Protein 1AYE (pdb70)

CATH classification: 3.30.70.340 (+1 more: 3.40.630.10)

Secondary structure (P-SEA, 3-state):
ccccccbbbbbbbbccaaaaaaaaaaaaccccccccccccccccbbbbbbbcccaaaaaaaaaaaacbbbbbccccaaaaaaaaaaaaaaaaaccccccccccccccaaaaaaaaaaaaaaccccbbbbbcccccccccbbbbbbbccccccbbbbbccccccaaaaaaaaaaaaaaaaaaccccaaaaaaaacbbbbbbccccaaaaaaaacccccccccccccccccccccccccccccccccccccccccccccccccccccaaaaaaaaaaaaaccccbbbbbbcccbbbbcccccccccccaaaaaaaaaaaaaaaaacccbbbbbbcccccccccccccaaaaaaaacccccccccccccccccccccccaaaaaaaaaaaaaaaaaaaaaaccc

Radius of gyration: 20.46 Å; Cα contacts (8 Å, |Δi|>4): 854; chains: 1; bounding box: 46×42×58 Å

Foldseek 3Di:
DDAQFQKFKKKWAAAADVVLVVQVVVQVPLVQVKAWLAHRAHHGDITIITGRRVCPVVVVVVCVVVPIDMDTLGRTLRVLVVVLVVVQVVVVVVVVPDPDDLLHFDAPVVLVVLLVVLCVVCVQFWDWDFLFAFQVGHTQIKIKGANDDLAFEAEEEEALFQLLRLGLSLLSVVSVVLVVCAVPDPLSVLLRPHYMYIYGSHLANQQNNCCVPPNNSGTFHADDDDPDPAGGERLFQQAPFLHPDPAADCDSSRSRHRDPHRPPTVSNVSVVVVCVVSVRHQAHEYEAADAQEKAADDQQDPDADPCNVVQQVLQVQLQVQLCVQPNAHYHYYHNCVVRRHHHRGDRSNCVVVPRVHYMYGHWDDRRSQTSSDDSNCSVSRSVSNVRSVSSSSSVSSVDDD

B-factor: mean 23.65, std 9.74, range [8.82, 75.76]

Sequence (401 aa):
LETFVGDQVLEIVPSNEEQIKNLLQLEAQEHLQLDFWKSPTTPGETAHVRVPFVNVQAVKVFLESQGIAYSIMIEDVQVLLDKENEEMLFNRRRERSGNFNFGAYHTLEEISQEMDNLVAEHPGLVSKVNIGSSFENRPMNVLKFSTGGDKPAIWLDAGIHAREWVTQATALWTANKIVSDYGKDPSITSILDALDIFLLPVTNPDGYVFSQTKNRMWRKTRSKVSGSLCVGVDPNRNWDAGFGGPGASSNPCSDSYHGPSANSEVEVKSIVDFIKSHGKVKAFIILHSYSQLLMFPYGYKCTKLDDFDELSEVAQKAAQSLRSLHGTKYKVGPICSVIYQASGGSIDWSYDYGIKYSFAFELRDTGRYGFLLPARQILPTAEETWLGLKAIMEHVRDHPY

GO terms:
  GO:0004181 metallocarboxypeptidase activity (F, TAS)
  GO:0007039 protein catabolic process in the vacuole (P, TAS)
  GO:0005576 extracellular region (C, IDA)
  GO:0008270 zinc ion binding (F, IDA)
  GO:0004180 carboxypeptidase activity (F, IDA)
  GO:0004181 metallocarboxypeptidase activity (F, IDA)

Solvent-accessible surface area: 16431 Å² total; per-residue (Å²): 156,80,83,10,96,17,9,30,0,0,50,1,56,0,81,59,111,86,11,7,117,25,0,80,97,12,63,75,94,65,156,55,119,30,13,24,18,69,47,8,22,51,62,48,77,35,0,1,2,25,0,20,126,117,32,16,141,68,9,42,86,70,0,105,77,71,56,5,62,57,59,72,45,9,115,39,0,24,86,32,10,76,132,16,63,121,54,17,106,123,4,80,144,113,34,197,112,43,137,43,42,36,15,5,10,9,36,32,110,32,5,48,94,23,9,64,67,8,36,68,120,62,106,74,23,2,48,93,42,92,27,22,49,6,96,83,124,62,79,1,28,0,0,60,0,15,57,35,70,132,38,36,0,0,0,5,0,0,0,2,10,0,4,7,8,4,0,1,11,0,0,4,32,1,0,45,50,1,16,58,24,68,62,163,30,109,20,0,32,43,0,0,76,41,7,4,0,6,0,1,1,12,1,0,3,1,0,3,38,42,4,47,86,97,32,9,8,37,32,5,0,44,13,145,24,117,90,22,171,25,41,0,0,0,0,38,47,0,0,85,3,37,57,38,24,94,26,31,28,86,48,34,37,24,56,28,14,24,0,96,56,31,31,38,7,63,2,1,93,12,0,2,59,30,2,113,99,53,55,72,13,43,0,0,1,2,1,5,5,11,24,20,12,0,7,1,1,18,0,47,80,76,92,157,7,142,40,47,121,46,0,35,109,1,0,82,94,0,5,88,34,0,95,91,80,83,38,16,150,23,117,39,6,19,22,11,88,22,70,105,56,28,2,0,8,2,3,1,17,0,23,74,97,49,4,44,1,0,0,7,0,26,0,29,15,85,1,172,42,1,9,6,2,30,21,188,37,0,69,35,0,0,69,0,0,11,54,0,1,42,6,0,4,39,20,7,59,83,83,119,102

InterPro domains:
  IPR000834 Peptidase M14, carboxypeptidase A [PF00246] (129-405)
  IPR000834 Peptidase M14, carboxypeptidase A [PR00765] (149-161)
  IPR000834 Peptidase M14, carboxypeptidase A [PR00765] (170-184)
  IPR000834 Peptidase M14, carboxypeptidase A [PR00765] (250-258)
  IPR000834 Peptidase M14, carboxypeptidase A [PR00765] (303-316)
  IPR000834 Peptidase M14, carboxypeptidase A [PS52035] (122-414)
  IPR000834 Peptidase M14, carboxypeptidase A [SM00631] (123-402)
  IPR003146 Carboxypeptidase, activation peptide [PF02244] (29-102)
  IPR034248 Carboxypeptidase A, carboxypeptidase domain [cd03870] (118-417)
  IPR036990 Metallocarboxypeptidase-like, propeptide [G3DSA:3.30.70.340] (19-115)
  IPR057246 Zinc carboxypeptidases, zinc-binding region 1 [PS00132] (170-192)
  IPR057247 Zinc carboxypeptidases, zinc-binding region 2 [PS00133] (306-316)

Nearest PDB structures (foldseek):
  1aye-assembly1_A  TM=1.003E+00  e=1.191E-90  Homo sapiens
  1pca-assembly1_A  TM=9.816E-01  e=1.699E-67  Sus scrofa
  5om9-assembly1_A  TM=9.746E-01  e=1.699E-67  Homo sapiens
  5om9-assembly1_B  TM=9.742E-01  e=5.730E-67  Homo sapiens
  3fvl-assembly2_A  TM=9.986E-01  e=9.743E-53  Bos taurus

Organism: Homo sapiens (NCBI:txid9606)

Structure (mmCIF, N/CA/C/O backbone):
data_1AYE
#
_entry.id   1AYE
#
_cell.length_a   42.200
_cell.length_b   87.070
_cell.length_c   59.020
_cell.angle_alpha   90.00
_cell.angle_beta   99.35
_cell.angle_gamma   90.00
#
_symmetry.space_group_name_H-M   'P 1 21 1'
#
loop_
_entity.id
_entity.type
_entity.pdbx_description
1 polymer 'PROCARBOXYPEPTIDASE A2'
2 non-polymer 'ZINC ION'
3 water water
#
loop_
_atom_site.group_PDB
_atom_site.id
_atom_site.type_symbol
_atom_site.label_atom_id
_atom_site.label_alt_id
_atom_site.label_comp_id
_atom_site.label_asym_id
_atom_site.label_entity_id
_atom_site.label_seq_id
_atom_site.pdbx_PDB_ins_code
_atom_site.Cartn_x
_atom_site.Cartn_y
_atom_site.Cartn_z
_atom_site.occupancy
_atom_site.B_iso_or_equiv
_atom_site.auth_seq_id
_atom_site.auth_comp_id
_atom_site.auth_asym_id
_atom_site.auth_atom_id
_atom_site.pdbx_PDB_model_num
ATOM 1 N N . LEU A 1 1 A -2.534 -10.360 5.221 0.00 49.06 4 LEU A N 1
ATOM 2 C CA . LEU A 1 1 A -1.370 -11.036 5.848 1.00 49.61 4 LEU A CA 1
ATOM 3 C C . LEU A 1 1 A -0.176 -11.031 4.892 1.00 49.60 4 LEU A C 1
ATOM 4 O O . LEU A 1 1 A -0.298 -11.433 3.732 1.00 51.88 4 LEU A O 1
ATOM 9 N N . GLU A 1 2 A 0.947 -10.502 5.371 1.00 48.06 5 GLU A N 1
ATOM 10 C CA . GLU A 1 2 A 2.190 -10.422 4.606 1.00 44.18 5 GLU A CA 1
ATOM 11 C C . GLU A 1 2 A 2.990 -11.655 5.016 1.00 41.73 5 GLU A C 1
ATOM 12 O O . GLU A 1 2 A 3.061 -11.978 6.206 1.00 41.48 5 GLU A O 1
ATOM 18 N N . THR A 1 3 A 3.524 -12.386 4.044 1.00 38.04 6 THR A N 1
ATOM 19 C CA . THR A 1 3 A 4.311 -13.570 4.359 1.00 33.38 6 THR A CA 1
ATOM 20 C C . THR A 1 3 A 5.770 -13.215 4.113 1.00 30.45 6 THR A C 1
ATOM 21 O O . THR A 1 3 A 6.074 -12.253 3.398 1.00 30.00 6 THR A O 1
ATOM 25 N N . PHE A 1 4 A 6.667 -13.980 4.714 1.00 26.83 7 PHE A N 1
ATOM 26 C CA . PHE A 1 4 A 8.088 -13.746 4.579 1.00 23.91 7 PHE A CA 1
ATOM 27 C C . PHE A 1 4 A 8.779 -15.046 4.261 1.00 22.97 7 PHE A C 1
ATOM 28 O O . PHE A 1 4 A 9.910 -15.292 4.667 1.00 23.53 7 PHE A O 1
ATOM 36 N N . VAL A 1 5 A 8.078 -15.885 3.513 1.00 24.61 8 VAL A N 1
ATOM 37 C CA . VAL A 1 5 A 8.589 -17.190 3.109 1.00 25.95 8 VAL A CA 1
ATOM 38 C C . VAL A 1 5 A 9.891 -17.057 2.343 1.00 24.09 8 VAL A C 1
ATOM 39 O O . VAL A 1 5 A 9.923 -16.473 1.265 1.00 24.83 8 VAL A O 1
ATOM 43 N N . GLY A 1 6 A 10.952 -17.611 2.902 1.00 22.15 9 GLY A N 1
ATOM 44 C CA . GLY A 1 6 A 12.247 -17.544 2.257 1.00 23.68 9 GLY A CA 1
ATOM 45 C C . GLY A 1 6 A 13.116 -16.334 2.584 1.00 23.45 9 GLY A C 1
ATOM 46 O O . GLY A 1 6 A 14.302 -16.341 2.244 1.00 24.10 9 GLY A O 1
ATOM 47 N N . ASP A 1 7 A 12.548 -15.304 3.221 1.00 22.24 10 ASP A N 1
ATOM 48 C CA . ASP A 1 7 A 13.304 -14.095 3.578 1.00 21.55 10 ASP A CA 1
ATOM 49 C C . ASP A 1 7 A 14.451 -14.452 4.511 1.00 21.09 10 ASP A C 1
ATOM 50 O O . ASP A 1 7 A 14.290 -15.250 5.446 1.00 20.31 10 ASP A O 1
ATOM 55 N N . GLN A 1 8 A 15.605 -13.849 4.261 1.00 21.28 11 GLN A N 1
ATOM 56 C CA . GLN A 1 8 A 16.778 -14.110 5.082 1.00 23.22 11 GLN A CA 1
ATOM 57 C C . GLN A 1 8 A 17.286 -12.869 5.764 1.00 22.06 11 GLN A C 1
ATOM 58 O O . GLN A 1 8 A 17.207 -11.778 5.208 1.00 22.60 11 GLN A O 1
ATOM 64 N N . VAL A 1 9 A 17.794 -13.032 6.980 1.00 21.22 12 VAL A N 1
ATOM 65 C CA . VAL A 1 9 A 18.331 -11.901 7.715 1.00 19.63 12 VAL A CA 1
ATOM 66 C C . VAL A 1 9 A 19.841 -12.139 7.683 1.00 20.07 12 VAL A C 1
ATOM 67 O O . VAL A 1 9 A 20.331 -13.188 8.125 1.00 19.67 12 VAL A O 1
ATOM 71 N N . LEU A 1 10 A 20.562 -11.190 7.090 1.00 21.11 13 LEU A N 1
ATOM 72 C CA . LEU A 1 10 A 22.013 -11.275 6.971 1.00 22.07 13 LEU A CA 1
ATOM 73 C C . LEU A 1 10 A 22.732 -10.345 7.921 1.00 21.89 13 LEU A C 1
ATOM 74 O O . LEU A 1 10 A 22.249 -9.256 8.226 1.00 21.32 13 LEU A O 1
ATOM 79 N N . GLU A 1 11 A 23.862 -10.804 8.433 1.00 22.24 14 GLU A N 1
ATOM 80 C CA . GLU A 1 11 A 24.652 -9.993 9.336 1.00 24.27 14 GLU A CA 1
ATOM 81 C C . GLU A 1 11 A 25.805 -9.563 8.447 1.00 24.34 14 GLU A C 1
ATOM 82 O O . GLU A 1 11 A 26.504 -10.397 7.864 1.00 25.51 14 GLU A O 1
ATOM 88 N N . ILE A 1 12 A 25.984 -8.262 8.331 1.00 22.86 15 ILE A N 1
ATOM 89 C CA . ILE A 1 12 A 27.032 -7.710 7.507 1.00 23.98 15 ILE A CA 1
ATOM 90 C C . ILE A 1 12 A 28.010 -6.961 8.387 1.00 25.18 15 ILE A C 1
ATOM 91 O O . ILE A 1 12 A 27.615 -6.359 9.380 1.00 27.13 15 ILE A O 1
ATOM 96 N N . VAL A 1 13 A 29.290 -7.015 8.036 1.00 25.71 16 VAL A N 1
ATOM 97 C CA . VAL A 1 13 A 30.317 -6.332 8.807 1.00 27.46 16 VAL A CA 1
ATOM 98 C C . VAL A 1 13 A 31.213 -5.481 7.909 1.00 27.67 16 VAL A C 1
ATOM 99 O O . VAL A 1 13 A 32.223 -5.968 7.402 1.00 29.83 16 VAL A O 1
ATOM 103 N N . PRO A 1 14 A 30.822 -4.221 7.650 1.00 28.15 17 PRO A N 1
ATOM 104 C CA . PRO A 1 14 A 31.645 -3.348 6.806 1.00 29.91 17 PRO A CA 1
ATOM 105 C C . PRO A 1 14 A 32.973 -3.103 7.545 1.00 33.13 17 PRO A C 1
ATOM 106 O O . PRO A 1 14 A 32.998 -2.993 8.782 1.00 33.97 17 PRO A O 1
ATOM 110 N N . SER A 1 15 A 34.078 -3.059 6.809 1.00 33.50 18 SER A N 1
ATOM 111 C CA . SER A 1 15 A 35.380 -2.841 7.431 1.00 32.06 18 SER A CA 1
ATOM 112 C C . SER A 1 15 A 35.996 -1.468 7.194 1.00 31.32 18 SER A C 1
ATOM 113 O O . SER A 1 15 A 37.013 -1.121 7.796 1.00 33.24 18 SER A O 1
ATOM 116 N N . ASN A 1 16 A 35.373 -0.674 6.337 1.00 28.82 19 ASN A N 1
ATOM 117 C CA . ASN A 1 16 A 35.882 0.654 6.051 1.00 28.42 19 ASN A CA 1
ATOM 118 C C . ASN A 1 16 A 34.763 1.632 5.702 1.00 28.72 19 ASN A C 1
ATOM 119 O O . ASN A 1 16 A 33.600 1.250 5.545 1.00 26.89 19 ASN A O 1
ATOM 124 N N . GLU A 1 17 A 35.141 2.887 5.514 1.00 29.14 20 GLU A N 1
ATOM 125 C CA . GLU A 1 17 A 34.198 3.938 5.189 1.00 31.02 20 GLU A CA 1
ATOM 126 C C . GLU A 1 17 A 33.384 3.731 3.915 1.00 31.10 20 GLU A C 1
ATOM 127 O O . GLU A 1 17 A 32.183 4.015 3.898 1.00 30.29 20 GLU A O 1
ATOM 133 N N . GLU A 1 18 A 34.024 3.235 2.857 1.00 30.11 21 GLU A N 1
ATOM 134 C CA . GLU A 1 18 A 33.330 3.014 1.591 1.00 29.14 21 GLU A CA 1
ATOM 135 C C . GLU A 1 18 A 32.258 1.939 1.650 1.00 28.23 21 GLU A C 1
ATOM 136 O O . GLU A 1 18 A 31.179 2.103 1.081 1.00 27.86 21 GLU A O 1
ATOM 142 N N . GLN A 1 19 A 32.533 0.848 2.352 1.00 26.23 22 GLN A N 1
ATOM 143 C CA . GLN A 1 19 A 31.553 -0.214 2.456 1.00 28.15 22 GLN A CA 1
ATOM 144 C C . GLN A 1 19 A 30.327 0.338 3.197 1.00 30.14 22 GLN A C 1
ATOM 145 O O . GLN A 1 19 A 29.189 0.030 2.846 1.00 29.67 22 GLN A O 1
ATOM 151 N N . ILE A 1 20 A 30.560 1.211 4.175 1.00 30.64 23 ILE A N 1
ATOM 152 C CA . ILE A 1 20 A 29.463 1.803 4.934 1.00 31.31 23 ILE A CA 1
ATOM 153 C C . ILE A 1 20 A 28.625 2.690 4.021 1.00 31.79 23 ILE A C 1
ATOM 154 O O . ILE A 1 20 A 27.393 2.647 4.052 1.00 31.28 23 ILE A O 1
ATOM 159 N N . LYS A 1 21 A 29.300 3.507 3.219 1.00 30.82 24 LYS A N 1
ATOM 160 C CA . LYS A 1 21 A 28.613 4.399 2.302 1.00 30.77 24 LYS A CA 1
ATOM 161 C C . LYS A 1 21 A 27.731 3.560 1.369 1.00 29.98 24 LYS A C 1
ATOM 162 O O . LYS A 1 21 A 26.602 3.955 1.046 1.00 26.77 24 LYS A O 1
ATOM 168 N N . ASN A 1 22 A 28.240 2.390 0.975 1.00 28.18 25 ASN A N 1
ATOM 169 C CA . ASN A 1 22 A 27.517 1.480 0.091 1.00 28.07 25 ASN A CA 1
ATOM 170 C C . ASN A 1 22 A 26.279 0.912 0.777 1.00 27.82 25 ASN A C 1
ATOM 171 O O . ASN A 1 22 A 25.233 0.751 0.154 1.00 28.35 25 ASN A O 1
ATOM 176 N N . LEU A 1 23 A 26.398 0.584 2.057 1.00 26.10 26 LEU A N 1
ATOM 177 C CA . LEU A 1 23 A 25.265 0.036 2.789 1.00 25.11 26 LEU A CA 1
ATOM 178 C C . LEU A 1 23 A 24.201 1.092 3.059 1.00 23.01 26 LEU A C 1
ATOM 179 O O . LEU A 1 23 A 23.011 0.796 3.029 1.00 22.69 26 LEU A O 1
ATOM 184 N N . LEU A 1 24 A 24.628 2.326 3.303 1.00 21.59 27 LEU A N 1
ATOM 185 C CA . LEU A 1 24 A 23.697 3.412 3.567 1.00 23.07 27 LEU A CA 1
ATOM 186 C C . LEU A 1 24 A 22.850 3.700 2.320 1.00 26.23 27 LEU A C 1
ATOM 187 O O . LEU A 1 24 A 21.669 4.060 2.418 1.00 23.50 27 LEU A O 1
ATOM 192 N N . GLN A 1 25 A 23.463 3.531 1.147 1.00 28.10 28 GLN A N 1
ATOM 193 C CA . GLN A 1 25 A 22.782 3.755 -0.124 1.00 29.07 28 GLN A CA 1
ATOM 194 C C . GLN A 1 25 A 21.703 2.696 -0.256 1.00 24.65 28 GLN A C 1
ATOM 195 O O . GLN A 1 25 A 20.563 3.015 -0.557 1.00 24.70 28 GLN A O 1
ATOM 201 N N . LEU A 1 26 A 22.071 1.436 -0.036 1.00 22.04 29 LEU A N 1
ATOM 202 C CA . LEU A 1 26 A 21.119 0.333 -0.126 1.00 22.42 29 LEU A CA 1
ATOM 203 C C . LEU A 1 26 A 19.922 0.620 0.781 1.00 24.31 29 LEU A C 1
ATOM 204 O O . LEU A 1 26 A 18.771 0.497 0.367 1.00 24.50 29 LEU A O 1
ATOM 209 N N . GLU A 1 27 A 20.210 1.000 2.023 1.00 24.17 30 GLU A N 1
ATOM 210 C CA . GLU A 1 27 A 19.175 1.309 2.998 1.00 23.71 30 GLU A CA 1
ATOM 211 C C . GLU A 1 27 A 18.305 2.446 2.504 1.00 23.46 30 GLU A C 1
ATOM 212 O O . GLU A 1 27 A 17.087 2.432 2.702 1.00 24.16 30 GLU A O 1
ATOM 218 N N . ALA A 1 28 A 18.928 3.438 1.873 1.00 21.95 31 ALA A N 1
ATOM 219 C CA . ALA A 1 28 A 18.187 4.581 1.356 1.00 21.57 31 ALA A CA 1
ATOM 220 C C . ALA A 1 28 A 17.347 4.234 0.123 1.00 22.56 31 ALA A C 1
ATOM 221 O O . ALA A 1 28 A 16.374 4.922 -0.156 1.00 24.29 31 ALA A O 1
ATOM 223 N N . GLN A 1 29 A 17.707 3.170 -0.602 1.00 24.64 32 GLN A N 1
ATOM 224 C CA . GLN A 1 29 A 16.970 2.745 -1.802 1.00 25.15 32 GLN A CA 1
ATOM 225 C C . GLN A 1 29 A 15.675 2.035 -1.453 1.00 22.21 32 GLN A C 1
ATOM 226 O O . GLN A 1 29 A 15.576 0.808 -1.471 1.00 22.05 32 GLN A O 1
ATOM 232 N N . GLU A 1 30 A 14.674 2.844 -1.169 1.00 22.97 33 GLU A N 1
ATOM 233 C CA . GLU A 1 30 A 13.347 2.393 -0.808 1.00 26.50 33 GLU A CA 1
ATOM 234 C C . GLU A 1 30 A 12.743 1.308 -1.709 1.00 25.02 33 GLU A C 1
ATOM 235 O O . GLU A 1 30 A 12.108 0.369 -1.224 1.00 21.80 33 GLU A O 1
ATOM 241 N N . HIS A 1 31 A 13.010 1.383 -3.009 1.00 24.19 34 HIS A N 1
ATOM 242 C CA . HIS A 1 31 A 12.467 0.400 -3.941 1.00 22.68 34 HIS A CA 1
ATOM 243 C C . HIS A 1 31 A 13.031 -1.010 -3.893 1.00 22.45 34 HIS A C 1
ATOM 244 O O . HIS A 1 31 A 12.450 -1.928 -4.470 1.00 23.48 34 HIS A O 1
ATOM 251 N N . LEU A 1 32 B 14.154 -1.186 -3.203 1.00 20.46 34 LEU A N 1
ATOM 252 C CA . LEU A 1 32 B 14.767 -2.502 -3.083 1.00 20.88 34 LEU A CA 1
ATOM 253 C C . LEU A 1 32 B 14.031 -3.298 -1.995 1.00 20.17 34 LEU A C 1
ATOM 254 O O . LEU A 1 32 B 14.189 -4.510 -1.876 1.00 20.49 34 LEU A O 1
ATOM 259 N N . GLN A 1 33 C 13.223 -2.600 -1.205 1.00 21.65 34 GLN A N 1
ATOM 260 C CA . GLN A 1 33 C 12.449 -3.223 -0.128 1.00 24.62 34 GLN A CA 1
ATOM 261 C C . GLN A 1 33 C 13.246 -3.994 0.935 1.00 22.54 34 GLN A C 1
ATOM 262 O O . GLN A 1 33 C 12.778 -5.021 1.451 1.00 22.33 34 GLN A O 1
ATOM 268 N N . LEU A 1 34 A 14.455 -3.531 1.236 1.00 19.92 35 LEU A N 1
ATOM 269 C CA . LEU A 1 34 A 15.275 -4.192 2.245 1.00 18.16 35 LEU A CA 1
ATOM 270 C C . LEU A 1 34 A 14.734 -3.664 3.584 1.00 18.15 35 LEU A C 1
ATOM 271 O O . LEU A 1 34 A 14.174 -2.550 3.646 1.00 17.98 35 LEU A O 1
ATOM 276 N N . ASP A 1 35 A 14.900 -4.454 4.641 1.00 15.92 36 ASP A N 1
ATOM 277 C CA . ASP A 1 35 A 14.427 -4.083 5.971 1.00 12.30 36 ASP A CA 1
ATOM 278 C C . ASP A 1 35 A 15.614 -4.181 6.928 1.00 11.90 36 ASP A C 1
ATOM 279 O O . ASP A 1 35 A 16.009 -5.267 7.338 1.00 13.24 36 ASP A O 1
ATOM 284 N N . PHE A 1 36 A 16.230 -3.047 7.231 1.00 13.31 37 PHE A N 1
ATOM 285 C CA . PHE A 1 36 A 17.376 -3.043 8.128 1.00 16.49 37 PHE A CA 1
ATOM 286 C C . PHE A 1 36 A 16.947 -3.140 9.577 1.00 16.38 37 PHE A C 1
ATOM 287 O O . PHE A 1 36 A 16.316 -2.233 10.108 1.00 20.67 37 PHE A O 1
ATOM 295 N N . TRP A 1 37 A 17.235 -4.280 10.183 1.00 16.82 38 TRP A N 1
ATOM 296 C CA . TRP A 1 37 A 16.894 -4.520 11.574 1.00 15.64 38 TRP A CA 1
ATOM 297 C C . TRP A 1 37 A 17.869 -3.739 12.450 1.00 18.33 38 TRP A C 1
ATOM 298 O O . TRP A 1 37 A 17.507 -3.240 13.519 1.00 19.11 38 TRP A O 1
ATOM 309 N N . LYS A 1 38 A 19.091 -3.581 11.955 1.00 16.65 39 LYS A N 1
ATOM 310 C CA . LYS A 1 38 A 20.145 -2.854 12.656 1.00 17.24 39 LYS A CA 1
ATOM 311 C C . LYS A 1 38 A 20.937 -2.167 11.534 1.00 17.22 39 LYS A C 1
ATOM 312 O O . LYS A 1 38 A 21.612 -2.812 10.728 1.00 16.85 39 LYS A O 1
ATOM 318 N N . SER A 1 39 A 20.771 -0.858 11.447 1.00 17.43 40 SER A N 1
ATOM 319 C CA . SER A 1 39 A 21.431 -0.058 10.437 1.00 20.19 40 SER A CA 1
ATOM 320 C C . SER A 1 39 A 22.949 -0.024 10.543 1.00 22.27 40 SER A C 1
ATOM 321 O O . SER A 1 39 A 23.514 -0.328 11.594 1.00 21.90 40 SER A O 1
ATOM 324 N N . PRO A 1 40 A 23.632 0.277 9.421 1.00 23.35 41 PRO A N 1
ATOM 325 C CA . PRO A 1 40 A 25.098 0.349 9.438 1.00 23.04 41 PRO A CA 1
ATOM 326 C C . PRO A 1 40 A 25.475 1.604 10.210 1.00 21.92 41 PRO A C 1
ATOM 327 O O . PRO A 1 40 A 24.784 2.620 10.124 1.00 21.75 41 PRO A O 1
ATOM 331 N N . THR A 1 41 A 26.553 1.536 10.974 1.00 21.77 42 THR A N 1
ATOM 332 C CA . THR A 1 41 A 26.978 2.686 11.748 1.00 24.22 42 THR A CA 1
ATOM 333 C C . THR A 1 41 A 28.421 3.103 11.482 1.00 25.35 42 THR A C 1
ATOM 334 O O . THR A 1 41 A 28.671 4.092 10.785 1.00 26.96 42 THR A O 1
ATOM 338 N N . THR A 1 42 A 29.364 2.340 12.028 1.00 25.37 47 THR A N 1
ATOM 339 C CA . THR A 1 42 A 30.788 2.629 11.863 1.00 27.21 47 THR A CA 1
ATOM 340 C C . THR A 1 42 A 31.522 1.386 11.396 1.00 25.59 47 THR A C 1
ATOM 341 O O . THR A 1 42 A 31.022 0.260 11.544 1.00 24.20 47 THR A O 1
ATOM 345 N N . PRO A 1 43 A 32.712 1.573 10.796 1.00 24.95 48 PRO A N 1
ATOM 346 C CA . PRO A 1 43 A 33.478 0.415 10.327 1.00 23.43 48 PRO A CA 1
ATOM 347 C C . PRO A 1 43 A 33.722 -0.540 11.492 1.00 23.62 48 PRO A C 1
ATOM 348 O O . PRO A 1 43 A 33.877 -0.104 12.632 1.00 25.85 48 PRO A O 1
ATOM 352 N N . GLY A 1 44 A 33.652 -1.836 11.227 1.00 23.24 49 GLY A N 1
ATOM 353 C CA . GLY A 1 44 A 33.875 -2.805 12.277 1.00 24.73 49 GLY A CA 1
ATOM 354 C C . GLY A 1 44 A 32.624 -3.235 13.010 1.00 28.02 49 GLY A C 1
ATOM 355 O O . GLY A 1 44 A 32.650 -4.259 13.700 1.00 29.01 49 GLY A O 1
ATOM 356 N N . GLU A 1 45 A 31.531 -2.479 12.867 1.00 28.60 50 GLU A N 1
ATOM 357 C CA . GLU A 1 45 A 30.263 -2.808 13.535 1.00 29.08 50 GLU A CA 1
ATOM 358 C C . GLU A 1 45 A 29.292 -3.536 12.609 1.00 27.13 50 GLU A C 1
ATOM 359 O O . GLU A 1 45 A 29.153 -3.175 11.443 1.00 25.08 50 GLU A O 1
ATOM 365 N N . THR A 1 46 A 28.619 -4.551 13.143 1.00 25.86 51 THR A N 1
ATOM 366 C CA . THR A 1 46 A 27.662 -5.329 12.366 1.00 27.30 51 THR A CA 1
ATOM 367 C C . THR A 1 46 A 26.360 -4.587 12.048 1.00 26.46 51 THR A C 1
ATOM 368 O O . THR A 1 46 A 25.974 -3.645 12.751 1.00 26.80 51 THR A O 1
ATOM 372 N N . ALA A 1 47 A 25.718 -4.998 10.958 1.00 22.25 52 ALA A N 1
ATOM 373 C CA . ALA A 1 47 A 24.463 -4.422 10.503 1.00 17.30 52 ALA A CA 1
ATOM 374 C C . ALA A 1 47 A 23.629 -5.655 10.225 1.00 16.45 52 ALA A C 1
ATOM 375 O O . ALA A 1 47 A 24.172 -6.707 9.904 1.00 17.79 52 ALA A O 1
ATOM 377 N N . HIS A 1 48 A 22.323 -5.572 10.436 1.00 17.72 53 HIS A N 1
ATOM 378 C CA . HIS A 1 48 A 21.458 -6.721 10.194 1.00 16.95 53 HIS A CA 1
ATOM 379 C C . HIS A 1 48 A 20.408 -6.257 9.218 1.00 16.32 53 HIS A C 1
ATOM 380 O O . HIS A 1 48 A 19.820 -5.190 9.421 1.00 15.76 53 HIS A O 1
ATOM 387 N N . VAL A 1 49 A 20.143 -7.059 8.189 1.00 16.47 54 VAL A N 1
ATOM 388 C CA . VAL A 1 49 A 19.133 -6.692 7.192 1.00 16.95 54 VAL A CA 1
ATOM 389 C C . VAL A 1 49 A 18.286 -7.852 6.663 1.00 14.75 54 VAL A C 1
ATOM 390 O O . VAL A 1 49 A 18.808 -8.931 6.362 1.00 16.72 54 VAL A O 1
ATOM 394 N N . ARG A 1 50 A 16.970 -7.672 6.681 1.00 14.77 55 ARG A N 1
ATOM 395 C CA . ARG A 1 50 A 16.063 -8.693 6.180 1.00 15.81 55 ARG A CA 1
ATOM 396 C C . ARG A 1 50 A 15.940 -8.404 4.674 1.00 15.46 55 ARG A C 1
ATOM 397 O O . ARG A 1 50 A 15.591 -7.293 4.266 1.00 15.81 55 ARG A O 1
ATOM 405 N N . VAL A 1 51 A 16.249 -9.404 3.860 1.00 18.59 56 VAL A N 1
ATOM 406 C CA . VAL A 1 51 A 16.181 -9.284 2.403 1.00 20.52 56 VAL A CA 1
ATOM 407 C C . VAL A 1 51 A 15.045 -10.159 1.885 1.00 21.01 56 VAL A C 1
ATOM 408 O O . VAL A 1 51 A 15.035 -11.376 2.115 1.00 21.81 56 VAL A O 1
ATOM 412 N N . PRO A 1 52 A 14.072 -9.559 1.180 1.00 21.01 57 PRO A N 1
ATOM 413 C CA . PRO A 1 52 A 12.949 -10.344 0.650 1.00 22.55 57 PRO A CA 1
ATOM 414 C C . PRO A 1 52 A 13.474 -11.491 -0.209 1.00 23.61 57 PRO A C 1
ATOM 415 O O . PRO A 1 52 A 14.459 -11.325 -0.931 1.00 24.38 57 PRO A O 1
ATOM 419 N N . PHE A 1 53 A 12.804 -12.639 -0.141 1.00 24.91 58 PHE A N 1
ATOM 420 C CA . PHE A 1 53 A 13.188 -13.824 -0.900 1.00 26.73 58 PHE A CA 1
ATOM 421 C C . PHE A 1 53 A 13.625 -13.556 -2.341 1.00 26.74 58 PHE A C 1
ATOM 422 O O . PHE A 1 53 A 14.685 -13.992 -2.778 1.00 24.93 58 PHE A O 1
ATOM 430 N N . VAL A 1 54 A 12.772 -12.872 -3.082 1.00 27.76 59 VAL A N 1
ATOM 431 C CA . VAL A 1 54 A 13.054 -12.546 -4.467 1.00 30.42 59 VAL A CA 1
ATOM 432 C C . VAL A 1 54 A 14.384 -11.815 -4.713 1.00 31.10 59 VAL A C 1
ATOM 433 O O . VAL A 1 54 A 15.036 -12.058 -5.731 1.00 32.27 59 VAL A O 1
ATOM 437 N N . ASN A 1 55 A 14.815 -10.982 -3.763 1.00 28.24 60 ASN A N 1
ATOM 438 C CA . ASN A 1 55 A 16.069 -10.228 -3.901 1.00 26.21 60 ASN A CA 1
ATOM 439 C C . ASN A 1 55 A 17.268 -10.821 -3.197 1.00 25.48 60 ASN A C 1
ATOM 440 O O . ASN A 1 55 A 18.338 -10.212 -3.218 1.00 25.66 60 ASN A O 1
ATOM 445 N N . VAL A 1 56 A 17.126 -11.985 -2.575 1.00 25.59 61 VAL A N 1
ATOM 446 C CA . VAL A 1 56 A 18.262 -12.571 -1.870 1.00 29.45 61 VAL A CA 1
ATOM 447 C C . VAL A 1 56 A 19.549 -12.728 -2.682 1.00 31.46 61 VAL A C 1
ATOM 448 O O . VAL A 1 56 A 20.614 -12.254 -2.264 1.00 29.64 61 VAL A O 1
ATOM 452 N N . GLN A 1 57 A 19.437 -13.345 -3.860 1.00 33.99 62 GLN A N 1
ATOM 453 C CA . GLN A 1 57 A 20.594 -13.565 -4.735 1.00 33.85 62 GLN A CA 1
ATOM 454 C C . GLN A 1 57 A 21.226 -12.262 -5.223 1.00 32.27 62 GLN A C 1
ATOM 455 O O . GLN A 1 57 A 22.440 -12.067 -5.093 1.00 30.38 62 GLN A O 1
ATOM 461 N N . ALA A 1 58 A 20.402 -11.370 -5.768 1.00 30.79 63 ALA A N 1
ATOM 462 C CA . ALA A 1 58 A 20.893 -10.094 -6.266 1.00 30.74 63 ALA A CA 1
ATOM 463 C C . ALA A 1 58 A 21.648 -9.323 -5.181 1.00 32.06 63 ALA A C 1
ATOM 464 O O . ALA A 1 58 A 22.726 -8.779 -5.440 1.00 33.63 63 ALA A O 1
ATOM 466 N N . VAL A 1 59 A 21.115 -9.296 -3.961 1.00 30.18 64 VAL A N 1
ATOM 467 C CA . VAL A 1 59 A 21.782 -8.584 -2.877 1.00 28.48 64 VAL A CA 1
ATOM 468 C C . VAL A 1 59 A 23.091 -9.266 -2.488 1.00 27.58 64 VAL A C 1
ATOM 469 O O . VAL A 1 59 A 24.088 -8.593 -2.251 1.00 27.76 64 VAL A 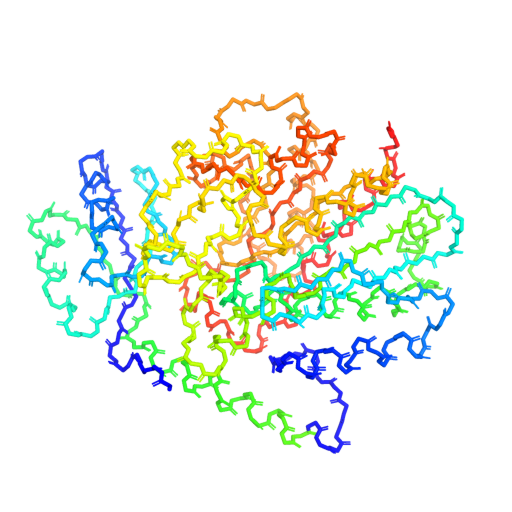O 1
ATOM 473 N N . LYS A 1 60 A 23.105 -10.592 -2.452 1.00 27.98 65 LYS A N 1
ATOM 474 C CA . LYS A 1 60 A 24.320 -11.300 -2.096 1.00 29.10 65 LYS A CA 1
ATOM 475 C C . LYS A 1 60 A 25.410 -11.043 -3.134 1.00 31.14 65 LYS A C 1
ATOM 476 O O . LYS A 1 60 A 26.559 -10.781 -2.775 1.00 30.70 65 LYS A O 1
ATOM 482 N N . VAL A 1 61 A 25.038 -11.070 -4.414 1.00 32.60 66 VAL A N 1
ATOM 483 C CA . VAL A 1 61 A 25.991 -10.833 -5.502 1.00 35.30 66 VAL A CA 1
ATOM 484 C C . VAL A 1 61 A 26.614 -9.439 -5.375 1.00 35.79 66 VAL A C 1
ATOM 485 O O . VAL A 1 61 A 27.831 -9.266 -5.534 1.00 34.40 66 VAL A O 1
ATOM 489 N N . PHE A 1 62 A 25.769 -8.451 -5.089 1.00 36.16 67 PHE A N 1
ATOM 490 C CA . PHE A 1 62 A 26.216 -7.077 -4.935 1.00 36.95 67 PHE A CA 1
ATOM 491 C C . PHE A 1 62 A 27.186 -6.983 -3.760 1.00 37.84 67 PHE A C 1
ATOM 492 O O . PHE A 1 62 A 28.213 -6.302 -3.842 1.00 38.78 67 PHE A O 1
ATOM 500 N N . LEU A 1 63 A 26.852 -7.654 -2.665 1.00 37.41 68 LEU A N 1
ATOM 501 C CA . LEU A 1 63 A 27.698 -7.642 -1.481 1.00 38.68 68 LEU A CA 1
ATOM 502 C C . LEU A 1 63 A 29.087 -8.163 -1.821 1.00 38.65 68 LEU A C 1
ATOM 503 O O . LEU A 1 63 A 30.090 -7.487 -1.588 1.00 37.75 68 LEU A O 1
ATOM 508 N N . GLU A 1 64 A 29.133 -9.359 -2.400 1.00 38.90 69 GLU A N 1
ATOM 509 C CA . GLU A 1 64 A 30.393 -9.984 -2.783 1.00 41.29 69 GLU A CA 1
ATOM 510 C C . GLU A 1 64 A 31.152 -9.139 -3.801 1.00 41.08 69 GLU A C 1
ATOM 511 O O . GLU A 1 64 A 32.365 -8.974 -3.686 1.00 40.64 69 GLU A O 1
ATOM 517 N N . SER A 1 65 A 30.432 -8.562 -4.762 1.00 41.52 70 SER A N 1
ATOM 518 C CA . SER A 1 65 A 31.063 -7.732 -5.782 1.00 41.83 70 SER A CA 1
ATOM 519 C C . SER A 1 65 A 31.773 -6.526 -5.161 1.00 42.34 70 SER A C 1
ATOM 520 O O . SER A 1 65 A 32.662 -5.943 -5.781 1.00 43.83 70 SER A O 1
ATOM 523 N N . GLN A 1 66 A 31.343 -6.118 -3.968 1.00 41.40 71 GLN A N 1
ATOM 524 C CA . GLN A 1 66 A 31.959 -4.978 -3.287 1.00 41.14 71 GLN A CA 1
ATOM 525 C C . GLN A 1 66 A 32.936 -5.508 -2.233 1.00 39.88 71 GLN A C 1
ATOM 526 O O . GLN A 1 66 A 33.579 -4.737 -1.509 1.00 39.98 71 GLN A O 1
ATOM 532 N N . GLY A 1 67 A 33.033 -6.831 -2.150 1.00 39.18 72 GLY A N 1
ATOM 533 C CA . GLY A 1 67 A 33.918 -7.463 -1.190 1.00 39.67 72 GLY A CA 1
ATOM 534 C C . GLY A 1 67 A 33.420 -7.265 0.232 1.00 40.73 72 GLY A C 1
ATOM 535 O O . GLY A 1 67 A 34.210 -7.261 1.180 1.00 41.90 72 GLY A O 1
ATOM 536 N N . ILE A 1 68 A 32.111 -7.077 0.387 1.00 39.14 73 ILE A N 1
ATOM 537 C CA . ILE A 1 68 A 31.538 -6.877 1.705 1.00 36.16 73 ILE A CA 1
ATOM 538 C C . ILE A 1 68 A 31.237 -8.230 2.302 1.00 35.53 73 ILE A C 1
ATOM 539 O O . ILE A 1 68 A 30.619 -9.082 1.661 1.00 34.90 73 ILE A O 1
ATOM 544 N N . ALA A 1 69 A 31.766 -8.438 3.504 1.00 36.04 74 ALA A N 1
ATOM 545 C CA . ALA A 1 69 A 31.593 -9.682 4.241 1.00 37.72 74 ALA A CA 1
ATOM 546 C C . ALA A 1 69 A 30.208 -9.764 4.882 1.00 37.99 74 ALA A C 1
ATOM 547 O O . ALA A 1 69 A 29.697 -8.763 5.395 1.00 38.03 74 ALA A O 1
ATOM 549 N N . TYR A 1 70 A 29.608 -10.950 4.847 1.00 37.58 75 TYR A N 1
ATOM 550 C CA . TYR A 1 70 A 28.281 -11.156 5.423 1.00 37.62 75 TYR A CA 1
ATOM 551 C C . TYR A 1 70 A 28.078 -12.628 5.755 1.00 37.28 75 TYR A C 1
ATOM 552 O O . TYR A 1 70 A 28.870 -13.482 5.353 1.00 38.62 75 TYR A O 1
ATOM 561 N N . SER A 1 71 A 27.010 -12.908 6.490 1.00 35.94 76 SER A N 1
ATOM 562 C CA . SER A 1 71 A 26.657 -14.264 6.876 1.00 34.06 76 SER A CA 1
ATOM 563 C C . SER A 1 71 A 25.144 -14.312 7.083 1.00 32.61 76 SER A C 1
ATOM 564 O O . SER A 1 71 A 24.502 -13.270 7.253 1.00 32.46 76 SER A O 1
ATOM 567 N N . ILE A 1 72 A 24.568 -15.502 6.968 1.00 30.94 77 ILE A N 1
ATOM 568 C CA . ILE A 1 72 A 23.133 -15.676 7.139 1.00 32.67 77 ILE A CA 1
ATOM 569 C C . ILE A 1 72 A 22.850 -15.875 8.619 1.00 32.82 77 ILE A C 1
ATOM 570 O O . ILE A 1 72 A 23.307 -16.850 9.221 1.00 33.89 77 ILE A O 1
ATOM 575 N N . MET A 1 73 A 22.158 -14.909 9.207 1.00 31.36 78 MET A N 1
ATOM 576 C CA . MET A 1 73 A 21.819 -14.977 10.616 1.00 29.43 78 MET A CA 1
ATOM 577 C C . MET A 1 73 A 20.524 -15.780 10.770 1.00 28.28 78 MET A C 1
ATOM 578 O O . MET A 1 73 A 20.451 -16.700 11.586 1.00 28.59 78 MET A O 1
ATOM 583 N N . ILE A 1 74 A 19.508 -15.443 9.976 1.00 25.90 79 ILE A N 1
ATOM 584 C CA . ILE A 1 74 A 18.226 -16.143 10.024 1.00 23.49 79 ILE A CA 1
ATOM 585 C C . ILE A 1 74 A 17.973 -16.655 8.606 1.00 23.84 79 ILE A C 1
ATOM 586 O O . ILE A 1 74 A 17.898 -15.867 7.661 1.00 22.97 79 ILE A O 1
ATOM 591 N N . GLU A 1 75 A 17.876 -17.975 8.474 1.00 23.87 80 GLU A N 1
ATOM 592 C CA . GLU A 1 75 A 17.643 -18.661 7.194 1.00 26.78 80 GLU A CA 1
ATOM 593 C C . GLU A 1 75 A 16.306 -18.385 6.520 1.00 26.71 80 GLU A C 1
ATOM 594 O O . GLU A 1 75 A 16.242 -18.199 5.304 1.00 26.51 80 GLU A O 1
ATOM 600 N N . ASP A 1 76 A 15.238 -18.438 7.308 1.00 26.26 81 ASP A N 1
ATOM 601 C CA . ASP A 1 76 A 13.899 -18.211 6.806 1.00 27.31 81 ASP A CA 1
ATOM 602 C C . ASP A 1 76 A 13.075 -17.559 7.908 1.00 27.84 81 ASP A C 1
ATOM 603 O O . ASP A 1 76 A 12.766 -18.175 8.934 1.00 28.77 81 ASP A O 1
ATOM 608 N N . VAL A 1 77 A 12.713 -16.306 7.674 1.00 27.39 82 VAL A N 1
ATOM 609 C CA . VAL A 1 77 A 11.920 -15.526 8.618 1.00 25.93 82 VAL A CA 1
ATOM 610 C C . VAL A 1 77 A 10.536 -16.136 8.885 1.00 27.42 82 VAL A C 1
ATOM 611 O O . VAL A 1 77 A 10.047 -16.107 10.021 1.00 26.40 82 VAL A O 1
ATOM 615 N N . GLN A 1 78 A 9.930 -16.736 7.860 1.00 26.30 83 GLN A N 1
ATOM 616 C CA . GLN A 1 78 A 8.610 -17.340 8.000 1.00 25.63 83 GLN A CA 1
ATOM 617 C C . GLN A 1 78 A 8.584 -18.460 9.028 1.00 25.57 83 GLN A C 1
ATOM 618 O O . GLN A 1 78 A 7.578 -18.667 9.703 1.00 26.68 83 GLN A O 1
ATOM 624 N N . VAL A 1 79 A 9.697 -19.166 9.154 1.00 25.75 84 VAL A N 1
ATOM 625 C CA . VAL A 1 79 A 9.809 -20.264 10.100 1.00 29.45 84 VAL A CA 1
ATOM 626 C C . VAL A 1 79 A 9.568 -19.761 11.524 1.00 29.72 84 VAL A C 1
ATOM 627 O O . VAL A 1 79 A 8.848 -20.389 12.302 1.00 30.44 84 VAL A O 1
ATOM 631 N N . LEU A 1 80 A 10.160 -18.613 11.843 1.00 28.72 85 LEU A N 1
ATOM 632 C CA . LEU A 1 80 A 10.024 -18.008 13.163 1.00 26.80 85 LEU A CA 1
ATOM 633 C C . LEU A 1 80 A 8.637 -17.431 13.397 1.00 27.26 85 LEU A C 1
ATOM 634 O O . LEU A 1 80 A 8.082 -17.532 14.492 1.00 27.76 85 LEU A O 1
ATOM 639 N N . LEU A 1 81 A 8.090 -16.795 12.370 1.00 25.03 86 LEU A N 1
ATOM 640 C CA . LEU A 1 81 A 6.775 -16.193 12.461 1.00 25.97 86 LEU A CA 1
ATOM 641 C C . LEU A 1 81 A 5.699 -17.257 12.671 1.00 25.49 86 LEU A C 1
ATOM 642 O O . LEU A 1 81 A 4.750 -17.057 13.431 1.00 23.77 86 LEU A O 1
ATOM 647 N N . ASP A 1 82 A 5.862 -18.405 12.028 1.00 26.13 87 ASP A N 1
ATOM 648 C CA . ASP A 1 82 A 4.882 -19.475 12.176 1.00 27.56 87 ASP A CA 1
ATOM 649 C C . ASP A 1 82 A 4.856 -20.018 13.607 1.00 25.69 87 ASP A C 1
ATOM 650 O O . ASP A 1 82 A 3.790 -20.267 14.173 1.00 24.29 87 ASP A O 1
ATOM 655 N N . LYS A 1 83 A 6.032 -20.163 14.201 1.00 25.96 88 LYS A N 1
ATOM 656 C CA . LYS A 1 83 A 6.126 -20.664 15.565 1.00 26.48 88 LYS A CA 1
ATOM 657 C C . LYS A 1 83 A 5.504 -19.632 16.505 1.00 25.34 88 LYS A C 1
ATOM 658 O O . LYS A 1 83 A 4.746 -19.977 17.409 1.00 25.37 88 LYS A O 1
ATOM 664 N N . GLU A 1 84 A 5.782 -18.359 16.253 1.00 22.23 89 GLU A N 1
ATOM 665 C CA . GLU A 1 84 A 5.246 -17.289 17.074 1.00 23.04 89 GLU A CA 1
ATOM 666 C C . GLU A 1 84 A 3.716 -17.330 17.048 1.00 24.68 89 GLU A C 1
ATOM 667 O O . GLU A 1 84 A 3.067 -17.272 18.099 1.00 22.36 89 GLU A O 1
ATOM 673 N N . ASN A 1 85 A 3.148 -17.433 15.849 1.00 23.89 90 ASN A N 1
ATOM 674 C CA . ASN A 1 85 A 1.699 -17.488 15.687 1.00 28.65 90 ASN A CA 1
ATOM 675 C C . ASN A 1 85 A 1.093 -18.706 16.386 1.00 28.93 90 ASN A C 1
ATOM 676 O O . ASN A 1 85 A 0.048 -18.606 17.042 1.00 27.68 90 ASN A O 1
ATOM 681 N N . GLU A 1 86 A 1.743 -19.855 16.224 1.00 28.14 91 GLU A N 1
ATOM 682 C CA . GLU A 1 86 A 1.283 -21.095 16.827 1.00 29.73 91 GLU A CA 1
ATOM 683 C C . GLU A 1 86 A 1.272 -21.021 18.358 1.00 29.11 91 GLU A C 1
ATOM 684 O O . GLU A 1 86 A 0.265 -21.335 18.993 1.00 26.64 91 GLU A O 1
ATOM 690 N N . GLU A 1 87 A 2.387 -20.600 18.948 1.00 27.39 92 GLU A N 1
ATOM 691 C CA . GLU A 1 87 A 2.470 -20.493 20.396 1.00 26.80 92 GLU A CA 1
ATOM 692 C C . GLU A 1 87 A 1.486 -19.451 20.934 1.00 26.79 92 GLU A C 1
ATOM 693 O O . GLU A 1 87 A 0.908 -19.630 22.009 1.00 27.33 92 GLU A O 1
ATOM 699 N N . MET A 1 88 A 1.249 -18.398 20.156 1.00 24.91 93 MET A N 1
ATOM 700 C CA . MET A 1 88 A 0.338 -17.326 20.534 1.00 25.25 93 MET A CA 1
ATOM 701 C C . MET A 1 88 A -1.128 -17.790 20.618 1.00 27.24 93 MET A C 1
ATOM 702 O O . MET A 1 88 A -1.833 -17.466 21.584 1.00 26.58 93 MET A O 1
ATOM 707 N N . LEU A 1 89 A -1.586 -18.553 19.622 1.00 28.84 94 LEU A N 1
ATOM 708 C CA . LEU A 1 89 A -2.971 -19.053 19.606 1.00 29.37 94 LEU A CA 1
ATOM 709 C C . LEU A 1 89 A -3.175 -20.140 20.654 1.00 27.91 94 LEU A C 1
ATOM 710 O O . LEU A 1 89 A -4.262 -20.284 21.196 1.00 29.48 94 LEU A O 1
ATOM 715 N N . PHE A 1 90 A -2.136 -20.930 20.896 1.00 27.49 95 PHE A N 1
ATOM 716 C CA . PHE A 1 90 A -2.183 -22.006 21.876 1.00 28.11 95 PHE A CA 1
ATOM 717 C C . PHE A 1 90 A -2.458 -21.366 23.228 1.00 28.63 95 PHE A C 1
ATOM 718 O O . PHE A 1 90 A -3.303 -21.837 23.997 1.00 27.31 95 PHE A O 1
ATOM 726 N N . ASN A 1 91 A -1.727 -20.292 23.515 1.00 27.43 96 ASN A N 1
ATOM 727 C CA . ASN A 1 91 A -1.884 -19.573 24.775 1.00 25.47 96 ASN A CA 1
ATOM 728 C C . ASN A 1 91 A -3.254 -18.932 24.852 1.00 24.24 96 ASN A C 1
ATOM 729 O O . ASN A 1 91 A -3.899 -18.956 25.893 1.00 24.05 96 ASN A O 1
ATOM 734 N N . ARG A 1 92 A -3.708 -18.381 23.736 1.00 22.94 97 ARG A N 1
ATOM 735 C CA . ARG A 1 92 A -5.007 -17.738 23.698 1.00 27.18 97 ARG A CA 1
ATOM 736 C C . ARG A 1 92 A -6.117 -18.726 24.069 1.00 28.58 97 ARG A C 1
ATOM 737 O O . ARG A 1 92 A -7.037 -18.380 24.814 1.00 28.69 97 ARG A O 1
ATOM 745 N N . ARG A 1 93 A -6.028 -19.956 23.569 1.00 29.63 98 ARG A N 1
ATOM 746 C CA . ARG A 1 93 A -7.052 -20.943 23.885 1.00 31.11 98 ARG A CA 1
ATOM 747 C C . ARG A 1 93 A -6.994 -21.281 25.378 1.00 31.08 98 ARG A C 1
ATOM 748 O O . ARG A 1 93 A -8.027 -21.291 26.046 1.00 29.72 98 ARG A O 1
ATOM 756 N N . ARG A 1 94 A -5.786 -21.445 25.925 1.00 30.73 99 ARG A N 1
ATOM 757 C CA . ARG A 1 94 A -5.660 -21.768 27.345 1.00 30.60 99 ARG A CA 1
ATOM 758 C C . ARG A 1 94 A -6.111 -20.634 28.260 1.00 28.83 99 ARG A C 1
ATOM 759 O O . ARG A 1 94 A -6.525 -20.886 29.385 1.00 28.08 99 ARG A O 1
ATOM 767 N N . GLU A 1 95 ? -6.046 -19.391 27.790 1.00 26.10 1 GLU A N 1
ATOM 768 C CA . GLU A 1 95 ? -6.470 -18.265 28.616 1.00 27.52 1 GLU A CA 1
ATOM 769 C C . GLU A 1 95 ? -7.997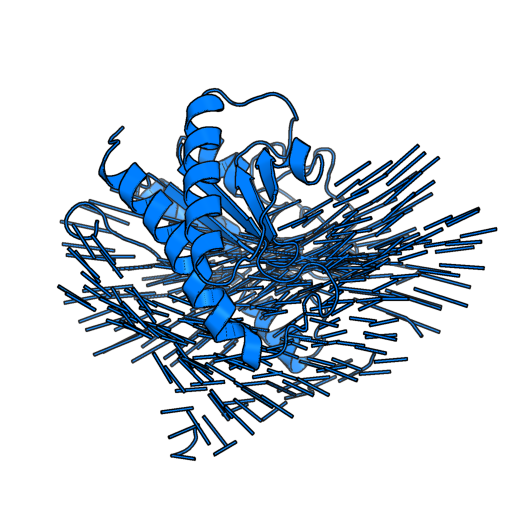 -18.153 28.670 1.00 29.59 1 GLU A C 1
ATOM 770 O O . GLU A 1 95 ? -8.532 -17.342 29.420 1.00 31.00 1 GLU A O 1
ATOM 776 N N . ARG A 1 96 ? -8.691 -18.965 27.868 1.00 33.51 2 ARG A N 1
ATOM 777 C CA . ARG A 1 96 ? -10.159 -18.977 27.821 1.00 35.62 2 ARG A CA 1
ATOM 778 C C . ARG A 1 96 ? -10.732 -19.473 29.140 1.00 35.41 2 ARG A C 1
ATOM 779 O O . ARG A 1 96 ? -11.881 -19.205 29.472 1.00 37.23 2 ARG A O 1
ATOM 787 N N . SER A 1 97 ? -9.953 -20.262 29.858 1.00 36.05 3 SER A N 1
ATOM 788 C CA . SER A 1 97 ? -10.409 -20.785 31.128 1.00 39.50 3 SER A CA 1
ATOM 789 C C . SER A 1 97 ? -9.433 -20.400 32.205 1.00 41.79 3 SER A C 1
ATOM 790 O O . SER A 1 97 ? -9.816 -20.239 33.363 1.00 43.76 3 SER A O 1
ATOM 793 N N . GLY A 1 98 ? -8.160 -20.331 31.822 1.00 43.27 4 GLY A N 1
ATOM 794 C CA . GLY A 1 98 ? -7.101 -19.978 32.749 1.00 44.11 4 GLY A CA 1
ATOM 795 C C . GLY A 1 98 ? -6.852 -18.493 32.981 1.00 43.68 4 GLY A C 1
ATOM 796 O O . GLY A 1 98 ? -7.611 -17.615 32.542 1.00 42.62 4 GLY A O 1
ATOM 797 N N . ASN A 1 99 ? -5.773 -18.215 33.698 1.00 41.85 5 ASN A N 1
ATOM 798 C CA . ASN A 1 99 ? -5.408 -16.843 34.001 1.00 41.69 5 ASN A CA 1
ATOM 799 C C . ASN A 1 99 ? -4.575 -16.233 32.880 1.00 38.44 5 ASN A C 1
ATOM 800 O O . ASN A 1 99 ? -4.101 -16.924 31.970 1.00 39.90 5 ASN A O 1
ATOM 805 N N . PHE A 1 100 ? -4.395 -14.926 32.964 1.00 35.24 7 PHE A N 1
ATOM 806 C CA . PHE A 1 100 ? -3.617 -14.196 31.988 1.00 30.71 7 PHE A CA 1
ATOM 807 C C . PHE A 1 100 ? -2.158 -14.639 32.179 1.00 29.97 7 PHE A C 1
ATOM 808 O O . PHE A 1 100 ? -1.633 -14.666 33.299 1.00 29.76 7 PHE A O 1
ATOM 816 N N . ASN A 1 101 ? -1.538 -15.085 31.096 1.00 28.17 8 ASN A N 1
ATOM 817 C CA . ASN A 1 101 ? -0.151 -15.531 31.130 1.00 25.10 8 ASN A CA 1
ATOM 818 C C . ASN A 1 101 ? 0.726 -14.366 30.640 1.00 24.12 8 ASN A C 1
ATOM 819 O O . ASN A 1 101 ? 0.631 -13.946 29.484 1.00 23.27 8 ASN A O 1
ATOM 824 N N . PHE A 1 102 ? 1.511 -13.795 31.548 1.00 22.40 9 PHE A N 1
ATOM 825 C CA . PHE A 1 102 ? 2.394 -12.674 31.211 1.00 23.10 9 PHE A CA 1
ATOM 826 C C . PHE A 1 102 ? 3.557 -13.110 30.315 1.00 22.99 9 PHE A C 1
ATOM 827 O O . PHE A 1 102 ? 4.209 -12.284 29.682 1.00 24.85 9 PHE A O 1
ATOM 835 N N . GLY A 1 103 ? 3.798 -14.415 30.256 1.00 23.00 10 GLY A N 1
ATOM 836 C CA . GLY A 1 103 ? 4.874 -14.932 29.438 1.00 23.26 10 GLY A CA 1
ATOM 837 C C . GLY A 1 103 ? 4.355 -15.280 28.059 1.00 22.06 10 GLY A C 1
ATOM 838 O O . GLY A 1 103 ? 4.634 -16.362 27.553 1.00 24.65 10 GLY A O 1
ATOM 839 N N . ALA A 1 104 ? 3.599 -14.372 27.454 1.00 20.55 11 ALA A N 1
ATOM 840 C CA . ALA A 1 104 ? 3.047 -14.602 26.130 1.00 19.85 11 ALA A CA 1
ATOM 841 C C . ALA A 1 104 ? 2.674 -13.273 25.495 1.00 20.69 11 ALA A C 1
ATOM 842 O O . ALA A 1 104 ? 2.507 -12.268 26.198 1.00 20.87 11 ALA A O 1
ATOM 844 N N . TYR A 1 105 ? 2.559 -13.262 24.166 1.00 17.50 12 TYR A N 1
ATOM 845 C CA . TYR A 1 105 ? 2.200 -12.054 23.435 1.00 16.11 12 TYR A CA 1
ATOM 846 C C . TYR A 1 105 ? 0.683 -11.995 23.345 1.00 15.72 12 TYR A C 1
ATOM 847 O O . TYR A 1 105 ? 0.026 -13.017 23.152 1.00 17.47 12 TYR A O 1
ATOM 856 N N . HIS A 1 106 ? 0.128 -10.801 23.481 1.00 14.99 13 HIS A N 1
ATOM 857 C CA . HIS A 1 106 ? -1.317 -10.619 23.433 1.00 17.41 13 HIS A CA 1
ATOM 858 C C . HIS A 1 106 ? -1.724 -9.563 22.433 1.00 18.47 13 HIS A C 1
ATOM 859 O O . HIS A 1 106 ? -0.877 -8.823 21.921 1.00 20.72 13 HIS A O 1
ATOM 866 N N . THR A 1 107 ? -3.027 -9.478 22.180 1.00 17.67 14 THR A N 1
ATOM 867 C CA . THR A 1 107 ? -3.572 -8.505 21.250 1.00 17.76 14 THR A CA 1
ATOM 868 C C . THR A 1 107 ? -3.788 -7.207 22.035 1.00 16.78 14 THR A C 1
ATOM 869 O O . THR A 1 107 ? -3.794 -7.212 23.274 1.00 16.09 14 THR A O 1
ATOM 873 N N . LEU A 1 108 ? -3.968 -6.097 21.333 1.00 15.33 15 LEU A N 1
ATOM 874 C CA . LEU A 1 108 ? -4.180 -4.823 22.000 1.00 17.64 15 LEU A CA 1
ATOM 875 C C . LEU A 1 108 ? -5.368 -4.888 22.962 1.00 20.28 15 LEU A C 1
ATOM 876 O O . LEU A 1 108 ? -5.319 -4.356 24.076 1.00 18.53 15 LEU A O 1
ATOM 881 N N . GLU A 1 109 ? -6.440 -5.537 22.524 1.00 20.75 16 GLU A N 1
ATOM 882 C CA . GLU A 1 109 ? -7.641 -5.666 23.348 1.00 22.23 16 GLU A CA 1
ATOM 883 C C . GLU A 1 109 ? -7.348 -6.439 24.641 1.00 20.99 16 GLU A C 1
ATOM 884 O O . GLU A 1 109 ? -7.752 -6.026 25.728 1.00 19.84 16 GLU A O 1
ATOM 890 N N . GLU A 1 110 ? -6.612 -7.538 24.519 1.00 18.99 17 GLU A N 1
ATOM 891 C CA . GLU A 1 110 ? -6.267 -8.351 25.671 1.00 18.50 17 GLU A CA 1
ATOM 892 C C . GLU A 1 110 ? -5.403 -7.551 26.643 1.00 21.13 17 GLU A C 1
ATOM 893 O O . GLU A 1 110 ? -5.582 -7.635 27.867 1.00 21.62 17 GLU A O 1
ATOM 899 N N . ILE A 1 111 ? -4.503 -6.740 26.105 1.00 18.04 18 ILE A N 1
ATOM 900 C CA . ILE A 1 111 ? -3.641 -5.931 26.948 1.00 19.21 18 ILE A CA 1
ATOM 901 C C . ILE A 1 111 ? -4.488 -4.911 27.724 1.00 18.99 18 ILE A C 1
ATOM 902 O O . ILE A 1 111 ? -4.343 -4.768 28.937 1.00 18.88 18 ILE A O 1
ATOM 907 N N . SER A 1 112 ? -5.405 -4.246 27.034 1.00 16.68 19 SER A N 1
ATOM 908 C CA . SER A 1 112 ? -6.256 -3.255 27.670 1.00 21.45 19 SER A CA 1
ATOM 909 C C . SER A 1 112 ? -7.140 -3.868 28.729 1.00 21.87 19 SER A C 1
ATOM 910 O O . SER A 1 112 ? -7.363 -3.281 29.781 1.00 24.42 19 SER A O 1
ATOM 913 N N . GLN A 1 113 ? -7.651 -5.050 28.437 1.00 22.13 20 GLN A N 1
ATOM 914 C CA . GLN A 1 113 ? -8.516 -5.762 29.358 1.00 27.51 20 GLN A CA 1
ATOM 915 C C . GLN A 1 113 ? -7.737 -6.010 30.677 1.00 27.53 20 GLN A C 1
ATOM 916 O O . GLN A 1 113 ? -8.220 -5.710 31.787 1.00 25.97 20 GLN A O 1
ATOM 922 N N . GLU A 1 114 ? -6.500 -6.484 30.538 1.00 24.55 21 GLU A N 1
ATOM 923 C CA . GLU A 1 114 ? -5.653 -6.760 31.686 1.00 21.92 21 GLU A CA 1
ATOM 924 C C . GLU A 1 114 ? -5.323 -5.492 32.476 1.00 20.95 21 GLU A C 1
ATOM 925 O O . GLU A 1 114 ? -5.215 -5.533 33.697 1.00 20.10 21 GLU A O 1
ATOM 931 N N . MET A 1 115 ? -5.173 -4.362 31.795 1.00 21.17 22 MET A N 1
ATOM 932 C CA . MET A 1 115 ? -4.869 -3.105 32.484 1.00 20.78 22 MET A CA 1
ATOM 933 C C . MET A 1 115 ? -6.089 -2.685 33.329 1.00 21.65 22 MET A C 1
ATOM 934 O O . MET A 1 115 ? -5.939 -2.132 34.417 1.00 21.69 22 MET A O 1
ATOM 939 N N . ASP A 1 116 ? -7.292 -2.944 32.823 1.00 22.09 23 ASP A N 1
ATOM 940 C CA . ASP A 1 116 ? -8.512 -2.598 33.550 1.00 23.08 23 ASP A CA 1
ATOM 941 C C . ASP A 1 116 ? -8.659 -3.519 34.762 1.00 22.30 23 ASP A C 1
ATOM 942 O O . ASP A 1 116 ? -9.123 -3.094 35.816 1.00 22.35 23 ASP A O 1
ATOM 947 N N . ASN A 1 117 ? -8.247 -4.772 34.617 1.00 23.03 24 ASN A N 1
ATOM 948 C CA . ASN A 1 117 ? -8.335 -5.722 35.718 1.00 26.33 24 ASN A CA 1
ATOM 949 C C . ASN A 1 117 ? -7.402 -5.293 36.834 1.00 28.52 24 ASN A C 1
ATOM 950 O O . ASN A 1 117 ? -7.770 -5.312 38.006 1.00 28.35 24 ASN A O 1
ATOM 955 N N . LEU A 1 118 ? -6.200 -4.870 36.458 1.00 27.06 25 LEU A N 1
ATOM 956 C CA . LEU A 1 118 ? -5.200 -4.426 37.415 1.00 27.36 25 LEU A CA 1
ATOM 957 C C . LEU A 1 118 ? -5.722 -3.246 38.253 1.00 25.74 25 LEU A C 1
ATOM 958 O O . LEU A 1 118 ? -5.549 -3.217 39.479 1.00 25.01 25 LEU A O 1
ATOM 963 N N . VAL A 1 119 ? -6.361 -2.286 37.589 1.00 24.45 26 VAL A N 1
ATOM 964 C CA . VAL A 1 119 ? -6.919 -1.102 38.254 1.00 26.18 26 VAL A CA 1
ATOM 965 C C . VAL A 1 119 ? -8.086 -1.527 39.166 1.00 28.08 26 VAL A C 1
ATOM 966 O O . VAL A 1 119 ? -8.212 -1.059 40.300 1.00 27.02 26 VAL A O 1
ATOM 970 N N . ALA A 1 120 ? -8.892 -2.461 38.672 1.00 28.49 27 ALA A N 1
ATOM 971 C CA . ALA A 1 120 ? -10.044 -2.979 39.400 1.00 30.38 27 ALA A CA 1
ATOM 972 C C . ALA A 1 120 ? -9.626 -3.687 40.680 1.00 31.89 27 ALA A C 1
ATOM 973 O O . ALA A 1 120 ? -10.260 -3.518 41.720 1.00 33.05 27 ALA A O 1
ATOM 975 N N . GLU A 1 121 ? -8.561 -4.477 40.601 1.00 31.21 28 GLU A N 1
ATOM 976 C CA . GLU A 1 121 ? -8.071 -5.213 41.760 1.00 32.94 28 GLU A CA 1
ATOM 977 C C . GLU A 1 121 ? -7.269 -4.401 42.785 1.00 32.09 28 GLU A C 1
ATOM 978 O O . GLU A 1 121 ? -7.135 -4.844 43.921 1.00 32.29 28 GLU A O 1
ATOM 984 N N . HIS A 1 122 ? -6.716 -3.247 42.394 1.00 30.57 29 HIS A N 1
ATOM 985 C CA . HIS A 1 122 ? -5.917 -2.403 43.304 1.00 28.83 29 HIS A CA 1
ATOM 986 C C . HIS A 1 122 ? -6.244 -0.943 43.159 1.00 28.54 29 HIS A C 1
ATOM 987 O O . HIS A 1 122 ? -5.347 -0.120 42.950 1.00 28.70 29 HIS A O 1
ATOM 994 N N . PRO A 1 123 ? -7.506 -0.580 43.402 1.00 28.98 30 PRO A N 1
ATOM 995 C CA . PRO A 1 123 ? -7.996 0.797 43.295 1.00 29.43 30 PRO A CA 1
ATOM 996 C C . PRO A 1 123 ? -7.272 1.877 44.108 1.00 30.65 30 PRO A C 1
ATOM 997 O O . PRO A 1 123 ? -7.280 3.049 43.724 1.00 33.85 30 PRO A O 1
ATOM 1001 N N . GLY A 1 124 ? -6.641 1.501 45.216 1.00 31.39 31 GLY A N 1
ATOM 1002 C CA . GLY A 1 124 ? -5.946 2.495 46.023 1.00 33.49 31 GLY A CA 1
ATOM 1003 C C . GLY A 1 124 ? -4.504 2.811 45.640 1.00 34.41 31 GLY A C 1
ATOM 1004 O O . GLY A 1 124 ? -3.884 3.722 46.215 1.00 36.19 31 GLY A O 1
ATOM 1005 N N . LEU A 1 125 ? -3.980 2.084 44.656 1.00 30.47 32 LEU A N 1
ATOM 1006 C CA . LEU A 1 125 ? -2.613 2.277 44.201 1.00 25.98 32 LEU A CA 1
ATOM 1007 C C . LEU A 1 125 ? -2.492 2.538 42.698 1.00 24.78 32 LEU A C 1
ATOM 1008 O O . LEU A 1 125 ? -1.613 3.275 42.263 1.00 22.62 32 LEU A O 1
ATOM 1013 N N . VAL A 1 126 ? -3.364 1.913 41.912 1.00 22.21 33 VAL A N 1
ATOM 1014 C CA . VAL A 1 126 ? -3.344 2.074 40.466 1.00 22.34 33 VAL A CA 1
ATOM 1015 C C . VAL A 1 126 ? -4.592 2.727 39.878 1.00 22.30 33 VAL A C 1
ATOM 1016 O O . VAL A 1 126 ? -5.715 2.426 40.286 1.00 23.84 33 VAL A O 1
ATOM 1020 N N . SER A 1 127 ? -4.388 3.621 38.917 1.00 21.19 34 SER A N 1
ATOM 1021 C CA . SER A 1 127 ? -5.488 4.311 38.255 1.00 21.38 34 SER A CA 1
ATOM 1022 C C . SER A 1 127 ? -5.128 4.443 36.768 1.00 24.26 34 SER A C 1
ATOM 1023 O O . SER A 1 127 ? -3.949 4.343 36.400 1.00 21.98 34 SER A O 1
ATOM 1026 N N . LYS A 1 128 ? -6.144 4.576 35.918 1.00 23.63 35 LYS A N 1
ATOM 1027 C CA . LYS A 1 128 ? -5.933 4.714 34.488 1.00 23.42 35 LYS A CA 1
ATOM 1028 C C . LYS A 1 128 ? -6.061 6.179 34.104 1.00 24.75 35 LYS A C 1
ATOM 1029 O O . LYS A 1 128 ? -6.987 6.858 34.528 1.00 25.89 35 LYS A O 1
ATOM 1035 N N . VAL A 1 129 ? -5.094 6.689 33.355 1.00 22.52 36 VAL A N 1
ATOM 1036 C CA . VAL A 1 129 ? -5.118 8.073 32.931 1.00 20.43 36 VAL A CA 1
ATOM 1037 C C . VAL A 1 129 ? -5.125 8.134 31.390 1.00 22.79 36 VAL A C 1
ATOM 1038 O O . VAL A 1 129 ? -4.296 7.509 30.722 1.00 21.74 36 VAL A O 1
ATOM 1042 N N . ASN A 1 130 ? -6.083 8.854 30.820 1.00 19.95 37 ASN A N 1
ATOM 1043 C CA . ASN A 1 130 ? -6.150 8.964 29.368 1.00 21.21 37 ASN A CA 1
ATOM 1044 C C . ASN A 1 130 ? -5.405 10.247 28.995 1.00 19.82 37 ASN A C 1
ATOM 1045 O O . ASN A 1 130 ? -5.744 11.321 29.495 1.00 21.40 37 ASN A O 1
ATOM 1050 N N . ILE A 1 131 ? -4.398 10.148 28.127 1.00 18.29 38 ILE A N 1
ATOM 1051 C CA . ILE A 1 131 ? -3.636 11.337 27.729 1.00 17.22 38 ILE A CA 1
ATOM 1052 C C . ILE A 1 131 ? -3.909 11.803 26.305 1.00 17.47 38 ILE A C 1
ATOM 1053 O O . ILE A 1 131 ? -3.344 12.791 25.852 1.00 20.10 38 ILE A O 1
ATOM 1058 N N . GLY A 1 132 ? -4.782 11.102 25.598 1.00 18.30 39 GLY A N 1
ATOM 1059 C CA . GLY A 1 132 ? -5.088 11.495 24.236 1.00 18.46 39 GLY A CA 1
ATOM 1060 C C . GLY A 1 132 ? -5.535 10.316 23.409 1.00 17.68 39 GLY A C 1
ATOM 1061 O O . GLY A 1 132 ? -5.930 9.300 23.968 1.00 18.34 39 GLY A O 1
ATOM 1062 N N . SER A 1 133 ? -5.439 10.440 22.087 1.00 17.84 40 SER A N 1
ATOM 1063 C CA . SER A 1 133 ? -5.839 9.376 21.169 1.00 19.07 40 SER A CA 1
ATOM 1064 C C . SER A 1 133 ? -4.815 9.249 20.047 1.00 16.12 40 SER A C 1
ATOM 1065 O O . SER A 1 133 ? -4.132 10.206 19.719 1.00 17.55 40 SER A O 1
ATOM 1068 N N . SER A 1 134 ? -4.731 8.069 19.460 1.00 15.49 41 SER A N 1
ATOM 1069 C CA . SER A 1 134 ? -3.806 7.814 18.373 1.00 15.75 41 SER A CA 1
ATOM 1070 C C . SER A 1 134 ? -4.416 8.356 17.081 1.00 18.14 41 SER A C 1
ATOM 1071 O O . SER A 1 134 ? -5.560 8.832 17.072 1.00 19.07 41 SER A O 1
ATOM 1074 N N . PHE A 1 135 ? -3.674 8.250 15.985 1.00 16.67 42 PHE A N 1
ATOM 1075 C CA . PHE A 1 135 ? -4.151 8.732 14.694 1.00 18.23 42 PHE A CA 1
ATOM 1076 C C . PHE A 1 135 ? -5.470 8.068 14.307 1.00 16.91 42 PHE A C 1
ATOM 1077 O O . PHE A 1 135 ? -6.381 8.724 13.810 1.00 19.78 42 PHE A O 1
ATOM 1085 N N . GLU A 1 136 ? -5.561 6.767 14.534 1.00 15.67 43 GLU A N 1
ATOM 1086 C CA . GLU A 1 136 ? -6.758 6.020 14.211 1.00 17.00 43 GLU A CA 1
ATOM 1087 C C . GLU A 1 136 ? -7.794 6.017 15.345 1.00 18.86 43 GLU A C 1
ATOM 1088 O O . GLU A 1 136 ? -8.608 5.093 15.459 1.00 21.58 43 GLU A O 1
ATOM 1094 N N . ASN A 1 137 ? -7.713 7.023 16.214 1.00 19.89 44 ASN A N 1
ATOM 1095 C CA . ASN A 1 137 ? -8.644 7.181 17.338 1.00 22.37 44 ASN A CA 1
ATOM 1096 C C . ASN A 1 137 ? -8.637 6.189 18.502 1.00 23.57 44 ASN A C 1
ATOM 1097 O O . ASN A 1 137 ? -9.679 5.946 19.111 1.00 25.49 44 ASN A O 1
ATOM 1102 N N . ARG A 1 138 ? -7.502 5.560 18.776 1.00 22.15 45 ARG A N 1
ATOM 1103 C CA . ARG A 1 138 ? -7.430 4.614 19.886 1.00 19.89 45 ARG A CA 1
ATOM 1104 C C . ARG A 1 138 ? -6.954 5.419 21.103 1.00 20.65 45 ARG A C 1
ATOM 1105 O O . ARG A 1 138 ? -6.101 6.302 20.975 1.00 20.38 45 ARG A O 1
ATOM 1113 N N . PRO A 1 139 ? -7.493 5.131 22.299 1.00 20.46 46 PRO A N 1
ATOM 1114 C CA . PRO A 1 139 ? -7.064 5.889 23.475 1.00 19.34 46 PRO A CA 1
ATOM 1115 C C . PRO A 1 139 ? -5.635 5.598 23.912 1.00 16.28 46 PRO A C 1
ATOM 1116 O O . PRO A 1 139 ? -5.153 4.469 23.806 1.00 18.77 46 PRO A O 1
ATOM 1120 N N . MET A 1 140 ? -4.950 6.642 24.348 1.00 18.29 47 MET A N 1
ATOM 1121 C CA . MET A 1 140 ? -3.576 6.531 24.823 1.00 18.26 47 MET A CA 1
ATOM 1122 C C . MET A 1 140 ? -3.781 6.430 26.337 1.00 15.95 47 MET A C 1
ATOM 1123 O O . MET A 1 140 ? -3.981 7.451 27.008 1.00 15.24 47 MET A O 1
ATOM 1128 N N . ASN A 1 141 ? -3.813 5.197 26.842 1.00 15.91 48 ASN A N 1
ATOM 1129 C CA . ASN A 1 141 ? -4.008 4.931 28.273 1.00 18.04 48 ASN A CA 1
ATOM 1130 C C . ASN A 1 141 ? -2.726 4.624 29.028 1.00 16.29 48 ASN A C 1
ATOM 1131 O O . ASN A 1 141 ? -2.025 3.657 28.731 1.00 17.07 48 ASN A O 1
ATOM 1136 N N . VAL A 1 142 ? -2.499 5.418 30.064 1.00 17.18 49 VAL A N 1
ATOM 1137 C CA . VAL A 1 142 ? -1.341 5.334 30.946 1.00 17.61 49 VAL A CA 1
ATOM 1138 C C . VAL A 1 142 ? -1.768 4.834 32.332 1.00 18.46 49 VAL A C 1
ATOM 1139 O O . VAL A 1 142 ? -2.870 5.145 32.788 1.00 18.57 49 VAL A O 1
ATOM 1143 N N . LEU A 1 143 ? -0.952 3.984 32.949 1.00 16.10 50 LEU A N 1
ATOM 1144 C CA . LEU A 1 143 ? -1.262 3.469 34.279 1.00 18.00 50 LEU A CA 1
ATOM 1145 C C . LEU A 1 143 ? -0.497 4.361 35.256 1.00 16.74 50 LEU A C 1
ATOM 1146 O O . LEU A 1 143 ? 0.695 4.620 35.074 1.00 16.48 50 LEU A O 1
ATOM 1151 N N . LYS A 1 144 ? -1.197 4.909 36.236 1.00 15.77 51 LYS A N 1
ATOM 1152 C CA . LYS A 1 144 ? -0.562 5.765 37.216 1.00 14.31 51 LYS A CA 1
ATOM 1153 C C . LYS A 1 144 ? -0.510 5.017 38.545 1.00 17.76 51 LYS A C 1
ATOM 1154 O O . LYS A 1 144 ? -1.549 4.588 39.055 1.00 17.48 51 LYS A O 1
ATOM 1160 N N . PHE A 1 145 ? 0.696 4.785 39.054 1.00 15.60 52 PHE A N 1
ATOM 1161 C CA . PHE A 1 145 ? 0.871 4.089 40.325 1.00 16.71 52 PHE A CA 1
ATOM 1162 C C . PHE A 1 145 ? 1.183 5.210 41.301 1.00 16.04 52 PHE A C 1
ATOM 1163 O O . PHE A 1 145 ? 2.151 5.949 41.121 1.00 16.02 52 PHE A O 1
ATOM 1171 N N . SER A 1 146 ? 0.381 5.333 42.350 1.00 18.68 53 SER A N 1
ATOM 1172 C CA . SER A 1 146 ? 0.606 6.392 43.311 1.00 20.21 53 SER A CA 1
ATOM 1173 C C . SER A 1 146 ? 0.046 6.124 44.694 1.00 21.89 53 SER A C 1
ATOM 1174 O O . SER A 1 146 ? -0.927 5.400 44.853 1.00 19.74 53 SER A O 1
ATOM 1177 N N . THR A 1 147 ? 0.691 6.700 45.698 1.00 25.42 54 THR A N 1
ATOM 1178 C CA . THR A 1 147 ? 0.235 6.522 47.064 1.00 29.13 54 THR A CA 1
ATOM 1179 C C . THR A 1 147 ? -0.533 7.796 47.453 1.00 32.67 54 THR A C 1
ATOM 1180 O O . THR A 1 147 ? -1.071 7.900 48.554 1.00 35.45 54 THR A O 1
ATOM 1184 N N . GLY A 1 148 ? -0.576 8.766 46.538 1.00 32.94 55 GLY A N 1
ATOM 1185 C CA . GLY A 1 148 ? -1.280 10.010 46.791 1.00 33.85 55 GLY A CA 1
ATOM 1186 C C . GLY A 1 148 ? -0.396 11.235 46.852 1.00 34.70 55 GLY A C 1
ATOM 1187 O O . GLY A 1 148 ? 0.818 11.124 46.838 1.00 38.47 55 GLY A O 1
ATOM 1188 N N . GLY A 1 149 ? -1.008 12.411 46.894 1.00 35.05 56 GLY A N 1
ATOM 1189 C CA . GLY A 1 149 ? -0.250 13.646 46.959 1.00 36.90 56 GLY A CA 1
ATOM 1190 C C . GLY A 1 149 ? 0.183 14.206 45.619 1.00 38.64 56 GLY A C 1
ATOM 1191 O O . GLY A 1 149 ? -0.154 13.661 44.563 1.00 42.65 56 GLY A O 1
ATOM 1192 N N . ASP A 1 150 ? 0.907 15.321 45.668 1.00 38.36 58 ASP A N 1
ATOM 1193 C CA . ASP A 1 150 ? 1.414 15.999 44.477 1.00 38.20 58 ASP A CA 1
ATOM 1194 C C . ASP A 1 150 ? 2.902 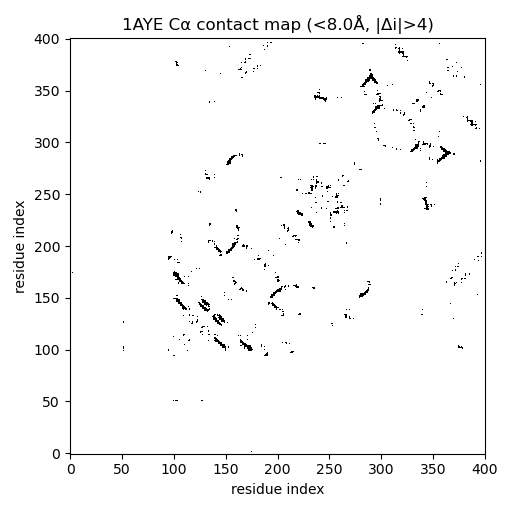15.668 44.436 1.00 35.29 58 ASP A C 1
ATOM 1195 O O . ASP A 1 150 ? 3.745 16.487 44.788 1.00 37.27 58 ASP A O 1
ATOM 1200 N N . LYS A 1 151 ? 3.209 14.456 43.994 1.00 31.51 59 LYS A N 1
ATOM 1201 C CA . LYS A 1 151 ? 4.583 13.969 43.910 1.00 27.90 59 LYS A CA 1
ATOM 1202 C C . LYS A 1 151 ? 5.309 14.164 42.595 1.00 25.55 59 LYS A C 1
ATOM 1203 O O . LYS A 1 151 ? 4.706 14.522 41.581 1.00 23.49 59 LYS A O 1
ATOM 1209 N N . PRO A 1 152 ? 6.646 14.069 42.633 1.00 25.24 60 PRO A N 1
ATOM 1210 C CA . PRO A 1 152 ? 7.392 14.194 41.380 1.00 22.96 60 PRO A CA 1
ATOM 1211 C C . PRO A 1 152 ? 7.098 12.807 40.745 1.00 21.85 60 PRO A C 1
ATOM 1212 O O . PRO A 1 152 ? 6.580 11.900 41.431 1.00 19.90 60 PRO A O 1
ATOM 1216 N N . ALA A 1 153 ? 7.426 12.609 39.474 1.00 20.06 61 ALA A N 1
ATOM 1217 C CA . ALA A 1 153 ? 7.139 11.323 38.853 1.00 16.94 61 ALA A CA 1
ATOM 1218 C C . ALA A 1 153 ? 8.207 10.732 37.956 1.00 16.24 61 ALA A C 1
ATOM 1219 O O . ALA A 1 153 ? 9.166 11.401 37.573 1.00 16.67 61 ALA A O 1
ATOM 1221 N N . ILE A 1 154 ? 8.033 9.446 37.668 1.00 15.37 62 ILE A N 1
ATOM 1222 C CA . ILE A 1 154 ? 8.929 8.687 36.807 1.00 15.19 62 ILE A CA 1
ATOM 1223 C C . ILE A 1 154 ? 8.061 8.274 35.612 1.00 15.68 62 ILE A C 1
ATOM 1224 O O . ILE A 1 154 ? 6.927 7.809 35.797 1.00 14.26 62 ILE A O 1
ATOM 1229 N N . TRP A 1 155 ? 8.546 8.522 34.398 1.00 14.16 63 TRP A N 1
ATOM 1230 C CA . TRP A 1 155 ? 7.796 8.158 33.201 1.00 12.77 63 TRP A CA 1
ATOM 1231 C C . TRP A 1 155 ? 8.445 6.936 32.543 1.00 12.84 63 TRP A C 1
ATOM 1232 O O . TRP A 1 155 ? 9.660 6.896 32.344 1.00 12.38 63 TRP A O 1
ATOM 1243 N N . LEU A 1 156 ? 7.625 5.955 32.191 1.00 13.01 64 LEU A N 1
ATOM 1244 C CA . LEU A 1 156 ? 8.100 4.740 31.554 1.00 14.11 64 LEU A CA 1
ATOM 1245 C C . LEU A 1 156 ? 7.169 4.370 30.393 1.00 14.91 64 LEU A C 1
ATOM 1246 O O . LEU A 1 156 ? 5.953 4.318 30.566 1.00 14.71 64 LEU A O 1
ATOM 1251 N N . ASP A 1 157 ? 7.711 4.196 29.185 1.00 14.62 65 ASP A N 1
ATOM 1252 C CA . ASP A 1 157 ? 6.856 3.831 28.048 1.00 11.81 65 ASP A CA 1
ATOM 1253 C C . ASP A 1 157 ? 7.436 2.662 27.283 1.00 10.83 65 ASP A C 1
ATOM 1254 O O . ASP A 1 157 ? 8.635 2.362 27.405 1.00 11.99 65 ASP A O 1
ATOM 1259 N N . ALA A 1 158 ? 6.590 1.985 26.517 1.00 9.77 66 ALA A N 1
ATOM 1260 C CA . ALA A 1 158 ? 7.014 0.847 25.727 1.00 9.96 66 ALA A CA 1
ATOM 1261 C C . ALA A 1 158 ? 6.239 0.820 24.424 1.00 11.11 66 ALA A C 1
ATOM 1262 O O . ALA A 1 158 ? 5.231 1.514 24.275 1.00 13.15 66 ALA A O 1
ATOM 1264 N N . GLY A 1 159 ? 6.741 0.035 23.478 1.00 11.69 67 GLY A N 1
ATOM 1265 C CA . GLY A 1 159 ? 6.097 -0.101 22.186 1.00 12.01 67 GLY A CA 1
ATOM 1266 C C . GLY A 1 159 ? 5.942 1.081 21.241 1.00 12.98 67 GLY A C 1
ATOM 1267 O O . GLY A 1 159 ? 4.988 1.093 20.463 1.00 13.81 67 GLY A O 1
ATOM 1268 N N . ILE A 1 160 ? 6.813 2.084 21.310 1.00 11.97 68 ILE A N 1
ATOM 1269 C CA . ILE A 1 160 ? 6.710 3.232 20.403 1.00 11.60 68 ILE A CA 1
ATOM 1270 C C . ILE A 1 160 ? 6.926 2.678 18.953 1.00 11.37 68 ILE A C 1
ATOM 1271 O O . ILE A 1 160 ? 6.363 3.191 17.977 1.00 11.48 68 ILE A O 1
ATOM 1276 N N . HIS A 1 161 ? 7.754 1.637 18.832 1.00 12.23 69 HIS A N 1
ATOM 1277 C CA . HIS A 1 161 ? 8.020 1.005 17.537 1.00 12.73 69 HIS A CA 1
ATOM 1278 C C . HIS A 1 161 ? 7.188 -0.284 17.612 1.00 12.74 69 HIS A C 1
ATOM 1279 O O . HIS A 1 161 ? 7.447 -1.179 18.428 1.00 11.40 69 HIS A O 1
ATOM 1286 N N . ALA A 1 162 ? 6.171 -0.352 16.766 1.00 12.67 70 ALA A N 1
ATOM 1287 C CA . ALA A 1 162 ? 5.262 -1.487 16.704 1.00 13.39 70 ALA A CA 1
ATOM 1288 C C . ALA A 1 162 ? 5.781 -2.914 16.784 1.00 14.69 70 ALA A C 1
ATOM 1289 O O . ALA A 1 162 ? 5.313 -3.687 17.618 1.00 16.35 70 ALA A O 1
ATOM 1291 N N . ARG A 1 163 ? 6.762 -3.261 15.956 1.00 12.80 71 ARG A N 1
ATOM 1292 C CA . ARG A 1 163 ? 7.317 -4.623 15.934 1.00 13.62 71 ARG A CA 1
ATOM 1293 C C . ARG A 1 163 ? 8.163 -5.144 17.094 1.00 12.27 71 ARG A C 1
ATOM 1294 O O . ARG A 1 163 ? 8.445 -6.352 17.152 1.00 12.53 71 ARG A O 1
ATOM 1302 N N . GLU A 1 164 ? 8.515 -4.256 18.025 1.00 12.12 72 GLU A N 1
ATOM 1303 C CA . GLU A 1 164 ? 9.344 -4.587 19.197 1.00 10.01 72 GLU A CA 1
ATOM 1304 C C . GLU A 1 164 ? 8.462 -5.154 20.305 1.00 11.77 72 GLU A C 1
ATOM 1305 O O . GLU A 1 164 ? 8.438 -4.636 21.414 1.00 12.92 72 GLU A O 1
ATOM 1311 N N . TRP A 1 165 ? 7.774 -6.252 19.980 1.00 12.90 73 TRP A N 1
ATOM 1312 C CA . TRP A 1 165 ? 6.843 -6.965 20.861 1.00 11.59 73 TRP A CA 1
ATOM 1313 C C . TRP A 1 165 ? 7.216 -7.259 22.296 1.00 11.58 73 TRP A C 1
ATOM 1314 O O . TRP A 1 165 ? 6.375 -7.168 23.182 1.00 12.62 73 TRP A O 1
ATOM 1325 N N . VAL A 1 166 ? 8.464 -7.625 22.535 1.00 13.33 74 VAL A N 1
ATOM 1326 C CA . VAL A 1 166 ? 8.903 -7.917 23.895 1.00 14.57 74 VAL A CA 1
ATOM 1327 C C . VAL A 1 166 ? 8.756 -6.678 24.809 1.00 13.74 74 VAL A C 1
ATOM 1328 O O . VAL A 1 166 ? 8.645 -6.825 26.027 1.00 12.56 74 VAL A O 1
ATOM 1332 N N . THR A 1 167 ? 8.704 -5.477 24.233 1.00 11.77 75 THR A N 1
ATOM 1333 C CA . THR A 1 167 ? 8.567 -4.273 25.049 1.00 12.39 75 THR A CA 1
ATOM 1334 C C . THR A 1 167 ? 7.183 -4.118 25.683 1.00 14.99 75 THR A C 1
ATOM 1335 O O . THR A 1 167 ? 7.077 -3.849 26.881 1.00 13.88 75 THR A O 1
ATOM 1339 N N . GLN A 1 168 ? 6.126 -4.313 24.904 1.00 14.44 76 GLN A N 1
ATOM 1340 C CA . GLN A 1 168 ? 4.783 -4.181 25.442 1.00 14.12 76 GLN A CA 1
ATOM 1341 C C . GLN A 1 168 ? 4.564 -5.283 26.479 1.00 13.65 76 GLN A C 1
ATOM 1342 O O . GLN A 1 168 ? 3.938 -5.051 27.525 1.00 14.70 76 GLN A O 1
ATOM 1348 N N . ALA A 1 169 ? 5.081 -6.476 26.184 1.00 13.31 77 ALA A N 1
ATOM 1349 C CA . ALA A 1 169 ? 4.946 -7.613 27.091 1.00 14.20 77 ALA A CA 1
ATOM 1350 C C . ALA A 1 169 ? 5.685 -7.332 28.394 1.00 15.77 77 ALA A C 1
ATOM 1351 O O . ALA A 1 169 ? 5.160 -7.593 29.471 1.00 17.98 77 ALA A O 1
ATOM 1353 N N . THR A 1 170 ? 6.889 -6.771 28.293 1.00 16.35 78 THR A N 1
ATOM 1354 C CA . THR A 1 170 ? 7.698 -6.444 29.464 1.00 13.90 78 THR A CA 1
ATOM 1355 C C . THR A 1 170 ? 7.034 -5.346 30.309 1.00 15.79 78 THR A C 1
ATOM 1356 O O . THR A 1 170 ? 7.072 -5.405 31.548 1.00 15.96 78 THR A O 1
ATOM 1360 N N . ALA A 1 171 ? 6.393 -4.379 29.655 1.00 13.39 79 ALA A N 1
ATOM 1361 C CA . ALA A 1 171 ? 5.728 -3.283 30.355 1.00 15.00 79 ALA A CA 1
ATOM 1362 C C . ALA A 1 171 ? 4.526 -3.785 31.147 1.00 15.84 79 ALA A C 1
ATOM 1363 O O . ALA A 1 171 ? 4.283 -3.343 32.268 1.00 16.10 79 ALA A O 1
ATOM 1365 N N . LEU A 1 172 ? 3.779 -4.726 30.580 1.00 13.16 80 LEU A N 1
ATOM 1366 C CA . LEU A 1 172 ? 2.613 -5.264 31.275 1.00 18.14 80 LEU A CA 1
ATOM 1367 C C . LEU A 1 172 ? 3.051 -6.091 32.505 1.00 16.57 80 LEU A C 1
ATOM 1368 O O . LEU A 1 172 ? 2.454 -5.992 33.566 1.00 19.46 80 LEU A O 1
ATOM 1373 N N . TRP A 1 173 ? 4.107 -6.887 32.359 1.00 17.54 81 TRP A N 1
ATOM 1374 C CA . TRP A 1 173 ? 4.631 -7.713 33.449 1.00 17.42 81 TRP A CA 1
ATOM 1375 C C . TRP A 1 173 ? 5.109 -6.782 34.561 1.00 18.00 81 TRP A C 1
ATOM 1376 O O . TRP A 1 173 ? 4.967 -7.100 35.745 1.00 18.40 81 TRP A O 1
ATOM 1387 N N . THR A 1 174 ? 5.742 -5.677 34.173 1.00 15.96 82 THR A N 1
ATOM 1388 C CA . THR A 1 174 ? 6.264 -4.682 35.115 1.00 17.05 82 THR A CA 1
ATOM 1389 C C . THR A 1 174 ? 5.138 -4.079 35.974 1.00 16.24 82 THR A C 1
ATOM 1390 O O . THR A 1 174 ? 5.310 -3.891 37.177 1.00 15.73 82 THR A O 1
ATOM 1394 N N . ALA A 1 175 ? 3.989 -3.809 35.342 1.00 16.29 83 ALA A N 1
ATOM 1395 C CA . ALA A 1 175 ? 2.836 -3.243 36.026 1.00 16.60 83 ALA A CA 1
ATOM 1396 C C . ALA A 1 175 ? 2.378 -4.261 37.093 1.00 18.17 83 ALA A C 1
ATOM 1397 O O . ALA A 1 175 ? 2.076 -3.877 38.228 1.00 19.19 83 ALA A O 1
ATOM 1399 N N . ASN 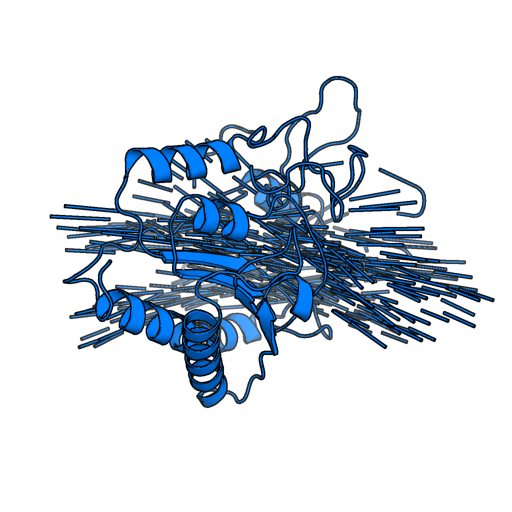A 1 176 ? 2.374 -5.540 36.752 1.00 17.37 84 ASN A N 1
ATOM 1400 C CA . ASN A 1 176 ? 1.946 -6.529 37.718 1.00 18.88 84 ASN A CA 1
ATOM 1401 C C . ASN A 1 176 ? 2.950 -6.674 38.842 1.00 21.16 84 ASN A C 1
ATOM 1402 O O . ASN A 1 176 ? 2.583 -6.822 40.019 1.00 20.36 84 ASN A O 1
ATOM 1407 N N . LYS A 1 177 ? 4.222 -6.563 38.482 1.00 19.90 85 LYS A N 1
ATOM 1408 C CA . LYS A 1 177 ? 5.311 -6.673 39.433 1.00 19.59 85 LYS A CA 1
ATOM 1409 C C . LYS A 1 177 ? 5.267 -5.525 40.483 1.00 19.66 85 LYS A C 1
ATOM 1410 O O . LYS A 1 177 ? 5.480 -5.765 41.681 1.00 20.62 85 LYS A O 1
ATOM 1416 N N . ILE A 1 178 ? 5.022 -4.295 40.043 1.00 19.82 86 ILE A N 1
ATOM 1417 C CA . ILE A 1 178 ? 4.964 -3.183 40.981 1.00 20.04 86 ILE A CA 1
ATOM 1418 C C . ILE A 1 178 ? 3.878 -3.428 42.043 1.00 22.43 86 ILE A C 1
ATOM 1419 O O . ILE A 1 178 ? 4.170 -3.381 43.244 1.00 23.06 86 ILE A O 1
ATOM 1424 N N . VAL A 1 179 ? 2.651 -3.742 41.611 1.00 22.47 87 VAL A N 1
ATOM 1425 C CA . VAL A 1 179 ? 1.548 -3.989 42.541 1.00 23.94 87 VAL A CA 1
ATOM 1426 C C . VAL A 1 179 ? 1.752 -5.238 43.405 1.00 25.26 87 VAL A C 1
ATOM 1427 O O . VAL A 1 179 ? 1.180 -5.336 44.492 1.00 25.63 87 VAL A O 1
ATOM 1431 N N . SER A 1 180 ? 2.539 -6.187 42.922 1.00 23.64 88 SER A N 1
ATOM 1432 C CA . SER A 1 180 ? 2.795 -7.415 43.668 1.00 25.07 88 SER A CA 1
ATOM 1433 C C . SER A 1 180 ? 3.827 -7.213 44.766 1.00 26.33 88 SER A C 1
ATOM 1434 O O . SER A 1 180 ? 3.785 -7.865 45.816 1.00 29.10 88 SER A O 1
ATOM 1437 N N . ASP A 1 181 ? 4.779 -6.319 44.523 1.00 24.20 89 ASP A N 1
ATOM 1438 C CA . ASP A 1 181 ? 5.808 -6.066 45.508 1.00 24.21 89 ASP A CA 1
ATOM 1439 C C . ASP A 1 181 ? 5.553 -4.879 46.406 1.00 23.38 89 ASP A C 1
ATOM 1440 O O . ASP A 1 181 ? 6.234 -4.715 47.418 1.00 25.03 89 ASP A O 1
ATOM 1445 N N . TYR A 1 182 ? 4.624 -4.008 46.033 1.00 22.02 90 TYR A N 1
ATOM 1446 C CA . TYR A 1 182 ? 4.365 -2.859 46.876 1.00 22.38 90 TYR A CA 1
ATOM 1447 C C . TYR A 1 182 ? 3.870 -3.318 48.255 1.00 23.05 90 TYR A C 1
ATOM 1448 O O . TYR A 1 182 ? 3.002 -4.204 48.360 1.00 21.59 90 TYR A O 1
ATOM 1457 N N . GLY A 1 183 ? 4.465 -2.740 49.299 1.00 22.15 91 GLY A N 1
ATOM 1458 C CA . GLY A 1 183 ? 4.100 -3.080 50.667 1.00 23.26 91 GLY A CA 1
ATOM 1459 C C . GLY A 1 183 ? 4.750 -4.372 51.142 1.00 24.13 91 GLY A C 1
ATOM 1460 O O . GLY A 1 183 ? 4.520 -4.811 52.270 1.00 24.79 91 GLY A O 1
ATOM 1461 N N . LYS A 1 184 ? 5.604 -4.947 50.299 1.00 23.68 92 LYS A N 1
ATOM 1462 C CA . LYS A 1 184 ? 6.307 -6.191 50.600 1.00 23.43 92 LYS A CA 1
ATOM 1463 C C . LYS A 1 184 ? 7.812 -5.929 50.545 1.00 23.13 92 LYS A C 1
ATOM 1464 O O . LYS A 1 184 ? 8.539 -6.188 51.502 1.00 22.24 92 LYS A O 1
ATOM 1470 N N . ASP A 1 185 ? 8.262 -5.377 49.422 1.00 24.13 93 ASP A N 1
ATOM 1471 C CA . ASP A 1 185 ? 9.665 -5.047 49.197 1.00 22.58 93 ASP A CA 1
ATOM 1472 C C . ASP A 1 185 ? 9.879 -3.619 49.698 1.00 21.93 93 ASP A C 1
ATOM 1473 O O . ASP A 1 185 ? 9.242 -2.681 49.206 1.00 20.58 93 ASP A O 1
ATOM 1478 N N . PRO A 1 186 ? 10.799 -3.423 50.662 1.00 19.67 94 PRO A N 1
ATOM 1479 C CA . PRO A 1 186 ? 11.043 -2.075 51.187 1.00 19.72 94 PRO A CA 1
ATOM 1480 C C . PRO A 1 186 ? 11.498 -1.061 50.134 1.00 19.51 94 PRO A C 1
ATOM 1481 O O . PRO A 1 186 ? 11.242 0.132 50.261 1.00 22.53 94 PRO A O 1
ATOM 1485 N N . SER A 1 187 ? 12.184 -1.521 49.100 1.00 19.97 95 SER A N 1
ATOM 1486 C CA . SER A 1 187 ? 12.646 -0.607 48.076 1.00 20.14 95 SER A CA 1
ATOM 1487 C C . SER A 1 187 ? 11.525 -0.059 47.211 1.00 17.61 95 SER A C 1
ATOM 1488 O O . SER A 1 187 ? 11.392 1.153 47.093 1.00 18.03 95 SER A O 1
ATOM 1491 N N . ILE A 1 188 ? 10.723 -0.932 46.608 1.00 18.33 96 ILE A N 1
ATOM 1492 C CA . ILE A 1 188 ? 9.634 -0.454 45.767 1.00 20.48 96 ILE A CA 1
ATOM 1493 C C . ILE A 1 188 ? 8.640 0.354 46.621 1.00 21.14 96 ILE A C 1
ATOM 1494 O O . ILE A 1 188 ? 8.069 1.356 46.163 1.00 18.66 96 ILE A O 1
ATOM 1499 N N . THR A 1 189 ? 8.514 -0.020 47.892 1.00 19.58 97 THR A N 1
ATOM 1500 C CA . THR A 1 189 ? 7.603 0.686 48.780 1.00 17.72 97 THR A CA 1
ATOM 1501 C C . THR A 1 189 ? 8.104 2.115 48.992 1.00 16.80 97 THR A C 1
ATOM 1502 O O . THR A 1 189 ? 7.334 3.063 48.827 1.00 18.04 97 THR A O 1
ATOM 1506 N N . SER A 1 190 ? 9.402 2.288 49.263 1.00 17.40 98 SER A N 1
ATOM 1507 C CA . SER A 1 190 ? 9.946 3.636 49.473 1.00 17.79 98 SER A CA 1
ATOM 1508 C C . SER A 1 190 ? 9.943 4.471 48.198 1.00 18.22 98 SER A C 1
ATOM 1509 O O . SER A 1 190 ? 9.744 5.681 48.255 1.00 18.32 98 SER A O 1
ATOM 1512 N N . ILE A 1 191 ? 10.190 3.833 47.054 1.00 17.76 99 ILE A N 1
ATOM 1513 C CA . ILE A 1 191 ? 10.194 4.549 45.787 1.00 17.97 99 ILE A CA 1
ATOM 1514 C C . ILE A 1 191 ? 8.774 5.133 45.579 1.00 17.92 99 ILE A C 1
ATOM 1515 O O . ILE A 1 191 ? 8.623 6.338 45.314 1.00 17.78 99 ILE A O 1
ATOM 1520 N N . LEU A 1 192 ? 7.740 4.289 45.718 1.00 18.09 100 LEU A N 1
ATOM 1521 C CA . LEU A 1 192 ? 6.360 4.746 45.539 1.00 17.78 100 LEU A CA 1
ATOM 1522 C C . LEU A 1 192 ? 5.880 5.734 46.596 1.00 19.69 100 LEU A C 1
ATOM 1523 O O . LEU A 1 192 ? 4.970 6.516 46.339 1.00 20.33 100 LEU A O 1
ATOM 1528 N N . ASP A 1 193 ? 6.483 5.709 47.783 1.00 21.45 101 ASP A N 1
ATOM 1529 C CA . ASP A 1 193 ? 6.090 6.637 48.840 1.00 23.58 101 ASP A CA 1
ATOM 1530 C C . ASP A 1 193 ? 6.635 8.028 48.480 1.00 21.68 101 ASP A C 1
ATOM 1531 O O . ASP A 1 193 ? 6.097 9.042 48.900 1.00 24.24 101 ASP A O 1
ATOM 1536 N N . ALA A 1 194 ? 7.697 8.057 47.678 1.00 20.36 102 ALA A N 1
ATOM 1537 C CA . ALA A 1 194 ? 8.340 9.292 47.246 1.00 18.69 102 ALA A CA 1
ATOM 1538 C C . ALA A 1 194 ? 7.956 9.787 45.858 1.00 19.19 102 ALA A C 1
ATOM 1539 O O . ALA A 1 194 ? 8.010 10.993 45.597 1.00 19.24 102 ALA A O 1
ATOM 1541 N N . LEU A 1 195 ? 7.609 8.879 44.954 1.00 18.95 103 LEU A N 1
ATOM 1542 C CA . LEU A 1 195 ? 7.243 9.295 43.600 1.00 18.86 103 LEU A CA 1
ATOM 1543 C C . LEU A 1 195 ? 6.108 8.494 43.005 1.00 18.02 103 LEU A C 1
ATOM 1544 O O . LEU A 1 195 ? 5.775 7.404 43.479 1.00 18.46 103 LEU A O 1
ATOM 1549 N N . ASP A 1 196 ? 5.522 9.054 41.952 1.00 17.16 104 ASP A N 1
ATOM 1550 C CA . ASP A 1 196 ? 4.433 8.414 41.235 1.00 16.52 104 ASP A CA 1
ATOM 1551 C C . ASP A 1 196 ? 5.138 7.786 40.029 1.00 17.38 104 ASP A C 1
ATOM 1552 O O . ASP A 1 196 ? 6.213 8.239 39.618 1.00 16.95 104 ASP A O 1
ATOM 1557 N N . ILE A 1 197 ? 4.557 6.734 39.475 1.00 18.03 105 ILE A N 1
ATOM 1558 C CA . ILE A 1 197 ? 5.149 6.079 38.308 1.00 15.98 105 ILE A CA 1
ATOM 1559 C C . ILE A 1 197 ? 4.034 6.051 37.268 1.00 14.88 105 ILE A C 1
ATOM 1560 O O . ILE A 1 197 ? 2.907 5.666 37.582 1.00 15.48 105 ILE A O 1
ATOM 1565 N N . PHE A 1 198 ? 4.329 6.559 36.073 1.00 14.76 106 PHE A N 1
ATOM 1566 C CA . PHE A 1 198 ? 3.372 6.594 34.961 1.00 13.82 106 PHE A CA 1
ATOM 1567 C C . PHE A 1 198 ? 3.935 5.585 33.958 1.00 14.88 106 PHE A C 1
ATOM 1568 O O . PHE A 1 198 ? 5.104 5.668 33.581 1.00 14.30 106 PHE A O 1
ATOM 1576 N N . LEU A 1 199 ? 3.113 4.622 33.563 1.00 13.91 107 LEU A N 1
ATOM 1577 C CA . LEU A 1 199 ? 3.514 3.581 32.620 1.00 14.87 107 LEU A CA 1
ATOM 1578 C C . LEU A 1 199 ? 2.589 3.476 31.419 1.00 14.76 107 LEU A C 1
ATOM 1579 O O . LEU A 1 199 ? 1.392 3.197 31.562 1.00 14.61 107 LEU A O 1
ATOM 1584 N N . LEU A 1 200 ? 3.154 3.660 30.231 1.00 14.68 108 LEU A N 1
ATOM 1585 C CA . LEU A 1 200 ? 2.399 3.585 28.977 1.00 11.79 108 LEU A CA 1
ATOM 1586 C C . LEU A 1 200 ? 2.880 2.306 28.286 1.00 12.37 108 LEU A C 1
ATOM 1587 O O . LEU A 1 200 ? 3.939 2.292 27.669 1.00 15.60 108 LEU A O 1
ATOM 1592 N N . PRO A 1 201 ? 2.121 1.206 28.396 1.00 11.92 109 PRO A N 1
ATOM 1593 C CA . PRO A 1 201 ? 2.497 -0.075 27.789 1.00 13.37 109 PRO A CA 1
ATOM 1594 C C . PRO A 1 201 ? 2.492 -0.143 26.245 1.00 13.67 109 PRO A C 1
ATOM 1595 O O . PRO A 1 201 ? 3.284 -0.880 25.656 1.00 13.25 109 PRO A O 1
ATOM 1599 N N . VAL A 1 202 ? 1.559 0.563 25.607 1.00 13.25 110 VAL A N 1
ATOM 1600 C CA . VAL A 1 202 ? 1.472 0.557 24.152 1.00 14.01 110 VAL A CA 1
ATOM 1601 C C . VAL A 1 202 ? 1.475 1.996 23.667 1.00 13.11 110 VAL A C 1
ATOM 1602 O O . VAL A 1 202 ? 0.438 2.635 23.583 1.00 13.68 110 VAL A O 1
ATOM 1606 N N . THR A 1 203 ? 2.656 2.508 23.358 1.00 12.77 111 THR A N 1
ATOM 1607 C CA . THR A 1 203 ? 2.788 3.886 22.889 1.00 13.99 111 THR A CA 1
ATOM 1608 C C . THR A 1 203 ? 2.318 4.138 21.440 1.00 11.66 111 THR A C 1
ATOM 1609 O O . THR A 1 203 ? 1.916 5.254 21.092 1.00 12.23 111 THR A O 1
ATOM 1613 N N . ASN A 1 204 ? 2.314 3.081 20.633 1.00 11.45 112 ASN A N 1
ATOM 1614 C CA . ASN A 1 204 ? 1.904 3.156 19.223 1.00 12.37 112 ASN A CA 1
ATOM 1615 C C . ASN A 1 204 ? 0.850 2.049 18.990 1.00 11.47 112 ASN A C 1
ATOM 1616 O O . ASN A 1 204 ? 1.136 1.002 18.403 1.00 13.05 112 ASN A O 1
ATOM 1621 N N . PRO A 1 205 ? -0.391 2.264 19.483 1.00 11.61 113 PRO A N 1
ATOM 1622 C CA . PRO A 1 205 ? -1.431 1.249 19.305 1.00 11.63 113 PRO A CA 1
ATOM 1623 C C . PRO A 1 205 ? -1.847 0.915 17.864 1.00 11.39 113 PRO A C 1
ATOM 1624 O O . PRO A 1 205 ? -2.105 -0.261 17.566 1.00 11.78 113 PRO A O 1
ATOM 1628 N N . ASP A 1 206 ? -1.870 1.914 16.978 1.00 13.52 114 ASP A N 1
ATOM 1629 C CA . ASP A 1 206 ? -2.260 1.692 15.569 1.00 12.55 114 ASP A CA 1
ATOM 1630 C C . ASP A 1 206 ? -1.242 0.786 14.886 1.00 12.90 114 ASP A C 1
ATOM 1631 O O . ASP A 1 206 ? -1.605 -0.180 14.218 1.00 11.88 114 ASP A O 1
ATOM 1636 N N . GLY A 1 207 ? 0.039 1.101 15.071 1.00 12.31 115 GLY A N 1
ATOM 1637 C CA . GLY A 1 207 ? 1.092 0.301 14.479 1.00 11.31 115 GLY A CA 1
ATOM 1638 C C . GLY A 1 207 ? 1.068 -1.118 15.038 1.00 11.94 115 GLY A C 1
ATOM 1639 O O . GLY A 1 207 ? 1.298 -2.082 14.305 1.00 12.38 115 GLY A O 1
ATOM 1640 N N . TYR A 1 208 ? 0.791 -1.267 16.334 1.00 10.96 116 TYR A N 1
ATOM 1641 C CA . TYR A 1 208 ? 0.750 -2.598 16.942 1.00 11.27 116 TYR A CA 1
ATOM 1642 C C . TYR A 1 208 ? -0.359 -3.464 16.306 1.00 12.87 116 TYR A C 1
ATOM 1643 O O . TYR A 1 208 ? -0.122 -4.631 15.937 1.00 11.87 116 TYR A O 1
ATOM 1652 N N . VAL A 1 209 ? -1.566 -2.893 16.195 1.00 13.91 117 VAL A N 1
ATOM 1653 C CA . VAL A 1 209 ? -2.712 -3.592 15.605 1.00 15.18 117 VAL A CA 1
ATOM 1654 C C . VAL A 1 209 ? -2.329 -4.013 14.176 1.00 14.63 117 VAL A C 1
ATOM 1655 O O . VAL A 1 209 ? -2.524 -5.165 13.777 1.00 15.34 117 VAL A O 1
ATOM 1659 N N . PHE A 1 210 ? -1.708 -3.093 13.445 1.00 15.38 118 PHE A N 1
ATOM 1660 C CA . PHE A 1 210 ? -1.281 -3.366 12.069 1.00 16.22 118 PHE A CA 1
ATOM 1661 C C . PHE A 1 210 ? -0.230 -4.480 11.975 1.00 15.20 118 PHE A C 1
ATOM 1662 O O . PHE A 1 210 ? -0.278 -5.287 11.047 1.00 16.57 118 PHE A O 1
ATOM 1670 N N . SER A 1 211 ? 0.694 -4.554 12.937 1.00 16.21 119 SER A N 1
ATOM 1671 C CA . SER A 1 211 ? 1.736 -5.588 12.915 1.00 15.62 119 SER A CA 1
ATOM 1672 C C . SER A 1 211 ? 1.188 -6.969 13.222 1.00 17.77 119 SER A C 1
ATOM 1673 O O . SER A 1 211 ? 1.785 -7.981 12.851 1.00 17.62 119 SER A O 1
ATOM 1676 N N . GLN A 1 212 ? 0.045 -7.010 13.897 1.00 19.25 120 GLN A N 1
ATOM 1677 C CA . GLN A 1 212 ? -0.570 -8.280 14.247 1.00 22.15 120 GLN A CA 1
ATOM 1678 C C . GLN A 1 212 ? -1.559 -8.729 13.194 1.00 25.03 120 GLN A C 1
ATOM 1679 O O . GLN A 1 212 ? -1.740 -9.921 12.983 1.00 28.25 120 GLN A O 1
ATOM 1685 N N . THR A 1 213 ? -2.183 -7.766 12.527 1.00 27.74 121 THR A N 1
ATOM 1686 C CA . THR A 1 213 ? -3.166 -8.060 11.496 1.00 30.08 121 THR A CA 1
ATOM 1687 C C . THR A 1 213 ? -2.679 -8.066 10.039 1.00 30.96 121 THR A C 1
ATOM 1688 O O . THR A 1 213 ? -3.069 -8.927 9.238 1.00 33.29 121 THR A O 1
ATOM 1692 N N . LYS A 1 214 ? -1.794 -7.142 9.704 1.00 27.00 122 LYS A N 1
ATOM 1693 C CA . LYS A 1 214 ? -1.303 -7.060 8.346 1.00 25.93 122 LYS A CA 1
ATOM 1694 C C . LYS A 1 214 ? 0.182 -7.265 8.054 1.00 23.99 122 LYS A C 1
ATOM 1695 O O . LYS A 1 214 ? 0.528 -8.055 7.184 1.00 24.25 122 LYS A O 1
ATOM 1701 N N . ASN A 1 215 ? 1.063 -6.622 8.808 1.00 21.68 123 ASN A N 1
ATOM 1702 C CA . ASN A 1 215 ? 2.497 -6.769 8.548 1.00 20.39 123 ASN A CA 1
ATOM 1703 C C . ASN A 1 215 ? 3.332 -6.784 9.839 1.00 18.57 123 ASN A C 1
ATOM 1704 O O . ASN A 1 215 ? 3.560 -5.729 10.449 1.00 16.07 123 ASN A O 1
ATOM 1709 N N . ARG A 1 216 ? 3.866 -7.962 10.163 1.00 16.13 124 ARG A N 1
ATOM 1710 C CA . ARG A 1 216 ? 4.682 -8.193 11.352 1.00 16.41 124 ARG A CA 1
ATOM 1711 C C . ARG A 1 216 ? 5.935 -7.323 11.452 1.00 18.58 124 ARG A C 1
ATOM 1712 O O . ARG A 1 216 ? 6.427 -7.059 12.559 1.00 18.12 124 ARG A O 1
ATOM 1720 N N . MET A 1 217 ? 6.421 -6.838 10.310 1.00 16.61 125 MET A N 1
ATOM 1721 C CA . MET A 1 217 ? 7.615 -6.000 10.286 1.00 14.90 125 MET A CA 1
ATOM 1722 C C . MET A 1 217 ? 7.390 -4.497 10.401 1.00 13.08 125 MET A C 1
ATOM 1723 O O . MET A 1 217 ? 8.346 -3.741 10.353 1.00 15.25 125 MET A O 1
ATOM 1728 N N . TRP A 1 218 ? 6.140 -4.061 10.540 1.00 13.14 126 TRP A N 1
ATOM 1729 C CA . TRP A 1 218 ? 5.816 -2.644 10.651 1.00 12.94 126 TRP A CA 1
ATOM 1730 C C . TRP A 1 218 ? 6.403 -2.010 11.930 1.00 13.62 126 TRP A C 1
ATOM 1731 O O . TRP A 1 218 ? 6.376 -2.622 13.008 1.00 14.71 126 TRP A O 1
ATOM 1742 N N . ARG A 1 219 ? 6.908 -0.785 11.818 1.00 13.52 127 ARG A N 1
ATOM 1743 C CA . ARG A 1 219 ? 7.478 -0.121 12.978 1.00 14.59 127 ARG A CA 1
ATOM 1744 C C . ARG A 1 219 ? 6.962 1.281 13.212 1.00 14.11 127 ARG A C 1
ATOM 1745 O O . ARG A 1 219 ? 6.915 1.739 14.345 1.00 16.12 127 ARG A O 1
ATOM 1753 N N . LYS A 1 220 ? 6.540 1.952 12.153 1.00 12.74 128 LYS A N 1
ATOM 1754 C CA . LYS A 1 220 ? 6.033 3.316 12.254 1.00 11.81 128 LYS A CA 1
ATOM 1755 C C . LYS A 1 220 ? 4.571 3.469 12.736 1.00 12.39 128 LYS A C 1
ATOM 1756 O O . LYS A 1 220 ? 3.896 2.491 13.106 1.00 13.32 128 LYS A O 1
ATOM 1762 N N . THR A 1 221 ? 4.118 4.720 12.794 1.00 13.55 129 THR A N 1
ATOM 1763 C CA . THR A 1 221 ? 2.751 5.028 13.199 1.00 13.09 129 THR A CA 1
ATOM 1764 C C . THR A 1 221 ? 1.929 4.721 11.911 1.00 14.87 129 THR A C 1
ATOM 1765 O O . THR A 1 221 ? 2.455 4.157 10.941 1.00 14.20 129 THR A O 1
ATOM 1769 N N . ARG A 1 222 ? 0.655 5.088 11.894 1.00 14.12 130 ARG A N 1
ATOM 1770 C CA . ARG A 1 222 ? -0.176 4.845 10.721 1.00 14.55 130 ARG A CA 1
ATOM 1771 C C . ARG A 1 222 ? -0.792 6.141 10.204 1.00 14.57 130 ARG A C 1
ATOM 1772 O O . ARG A 1 222 ? -1.829 6.110 9.566 1.00 16.75 130 ARG A O 1
ATOM 1780 N N . SER A 1 223 ? -0.160 7.278 10.467 1.00 14.01 131 SER A N 1
ATOM 1781 C CA . SER A 1 223 ? -0.702 8.542 9.998 1.00 18.13 131 SER A CA 1
ATOM 1782 C C . SER A 1 223 ? -0.656 8.653 8.465 1.00 24.19 131 SER A C 1
ATOM 1783 O O . SER A 1 223 ? 0.240 8.097 7.808 1.00 22.12 131 SER A O 1
ATOM 1786 N N . LYS A 1 224 ? -1.605 9.408 7.921 1.00 29.72 132 LYS A N 1
ATOM 1787 C CA . LYS A 1 224 ? -1.734 9.634 6.484 1.00 39.00 132 LYS A CA 1
ATOM 1788 C C . LYS A 1 224 ? -1.067 10.945 6.098 1.00 44.53 132 LYS A C 1
ATOM 1789 O O . LYS A 1 224 ? -1.437 12.014 6.596 1.00 46.64 132 LYS A O 1
ATOM 1795 N N . VAL A 1 225 ? -0.095 10.851 5.193 1.00 50.28 133 VAL A N 1
ATOM 1796 C CA . VAL A 1 225 ? 0.647 12.013 4.716 1.00 53.48 133 VAL A CA 1
ATOM 1797 C C . VAL A 1 225 ? -0.010 12.718 3.524 1.00 54.69 133 VAL A C 1
ATOM 1798 O O . VAL A 1 225 ? -0.356 12.092 2.519 0.00 54.55 133 VAL A O 1
ATOM 1802 N N . SER A 1 226 ? -0.158 14.033 3.648 1.00 55.07 134 SER A N 1
ATOM 1803 C CA . SER A 1 226 ? -0.764 14.847 2.606 0.00 54.44 134 SER A CA 1
ATOM 1804 C C . SER A 1 226 ? 0.141 14.915 1.379 0.00 54.40 134 SER A C 1
ATOM 1805 O O . SER A 1 226 ? 1.183 15.570 1.402 0.00 54.24 134 SER A O 1
ATOM 1808 N N . GLY A 1 227 ? -0.242 14.198 0.328 0.00 54.34 135 GLY A N 1
ATOM 1809 C CA . GLY A 1 227 ? 0.541 14.191 -0.894 0.00 54.40 135 GLY A CA 1
ATOM 1810 C C . GLY A 1 227 ? 1.490 13.018 -1.037 0.00 54.24 135 GLY A C 1
ATOM 1811 O O . GLY A 1 227 ? 2.407 13.056 -1.856 0.00 54.33 135 GLY A O 1
ATOM 1812 N N . SER A 1 228 ? 1.268 11.966 -0.258 1.00 54.52 136 SER A N 1
ATOM 1813 C CA . SER A 1 228 ? 2.119 10.784 -0.326 1.00 53.47 136 SER A CA 1
ATOM 1814 C C . SER A 1 228 ? 1.258 9.530 -0.178 1.00 51.65 136 SER A C 1
ATOM 1815 O O . SER A 1 228 ? 0.304 9.517 0.599 1.00 52.55 136 SER A O 1
ATOM 1818 N N . LEU A 1 229 ? 1.540 8.511 -0.987 1.00 48.75 137 LEU A N 1
ATOM 1819 C CA . LEU A 1 229 ? 0.779 7.272 -0.915 1.00 46.32 137 LEU A CA 1
ATOM 1820 C C . LEU A 1 229 ? 1.448 6.372 0.137 1.00 42.53 137 LEU A C 1
ATOM 1821 O O . LEU A 1 229 ? 1.119 5.191 0.275 1.00 42.33 137 LEU A O 1
ATOM 1826 N N . CYS A 1 230 ? 2.437 6.930 0.828 1.00 36.31 138 CYS A N 1
ATOM 1827 C CA . CYS A 1 230 ? 3.144 6.196 1.858 1.00 30.67 138 CYS A CA 1
ATOM 1828 C C . CYS A 1 230 ? 2.512 6.535 3.200 1.00 24.81 138 CYS A C 1
ATOM 1829 O O . CYS A 1 230 ? 1.955 7.626 3.385 1.00 23.67 138 CYS A O 1
ATOM 1832 N N . VAL A 1 231 ? 2.630 5.596 4.130 1.00 21.25 139 VAL A N 1
ATOM 1833 C CA . VAL A 1 231 ? 2.065 5.745 5.461 1.00 20.29 139 VAL A CA 1
ATOM 1834 C C . VAL A 1 231 ? 3.035 5.700 6.648 1.00 19.04 139 VAL A C 1
ATOM 1835 O O . VAL A 1 231 ? 4.017 4.936 6.642 1.00 20.02 139 VAL A O 1
ATOM 1839 N N . GLY A 1 232 ? 2.734 6.514 7.658 1.00 16.14 140 GLY A N 1
ATOM 1840 C CA . GLY A 1 232 ? 3.540 6.551 8.858 1.00 15.93 140 GLY A CA 1
ATOM 1841 C C . GLY A 1 232 ? 4.816 7.340 8.985 1.00 15.81 140 GLY A C 1
ATOM 1842 O O . GLY A 1 232 ? 5.485 7.669 8.010 1.00 14.21 140 GLY A O 1
ATOM 1843 N N . VAL A 1 233 ? 5.168 7.572 10.246 1.00 13.34 141 VAL A N 1
ATOM 1844 C CA . VAL A 1 233 ? 6.354 8.314 10.642 1.00 13.69 141 VAL A CA 1
ATOM 1845 C C . VAL A 1 233 ? 7.036 7.497 11.744 1.00 14.09 141 VAL A C 1
ATOM 1846 O O . VAL A 1 233 ? 6.371 6.754 12.466 1.00 14.32 141 VAL A O 1
ATOM 1850 N N . ASP A 1 234 ? 8.356 7.562 11.812 1.00 13.48 142 ASP A N 1
ATOM 1851 C CA . ASP A 1 234 ? 9.103 6.834 12.838 1.00 14.78 142 ASP A CA 1
ATOM 1852 C C . ASP A 1 234 ? 8.842 7.703 14.081 1.00 13.93 142 ASP A C 1
ATOM 1853 O O . ASP A 1 234 ? 9.398 8.805 14.188 1.00 13.35 142 ASP A O 1
ATOM 1858 N N . PRO A 1 235 ? 8.024 7.214 15.052 1.00 13.65 143 PRO A N 1
ATOM 1859 C CA . PRO A 1 235 ? 7.749 8.034 16.233 1.00 13.38 143 PRO A CA 1
ATOM 1860 C C . PRO A 1 235 ? 8.967 8.434 17.068 1.00 14.13 143 PRO A C 1
ATOM 1861 O O . PRO A 1 235 ? 8.910 9.437 17.773 1.00 15.95 143 PRO A O 1
ATOM 1865 N N . ASN A 1 236 ? 10.084 7.715 16.927 1.00 12.63 144 ASN A N 1
ATOM 1866 C CA . ASN A 1 236 ? 11.286 8.064 17.694 1.00 12.73 144 ASN A CA 1
ATOM 1867 C C . ASN A 1 236 ? 12.235 8.998 16.951 1.00 13.62 144 ASN A C 1
ATOM 1868 O O . ASN A 1 236 ? 13.408 9.079 17.272 1.00 13.40 144 ASN A O 1
ATOM 1873 N N . ARG A 1 237 ? 11.735 9.650 15.908 1.00 14.12 145 ARG A N 1
ATOM 1874 C CA . ARG A 1 237 ? 12.532 10.591 15.130 1.00 14.76 145 ARG A CA 1
ATOM 1875 C C . ARG A 1 237 ? 11.668 11.834 14.935 1.00 14.24 145 ARG A C 1
ATOM 1876 O O . ARG A 1 237 ? 12.067 12.793 14.275 1.00 15.69 145 ARG A O 1
ATOM 1884 N N . ASN A 1 238 ? 10.529 11.846 15.611 1.00 14.38 146 ASN A N 1
ATOM 1885 C CA . ASN A 1 238 ? 9.567 12.944 15.531 1.00 14.93 146 ASN A CA 1
ATOM 1886 C C . ASN A 1 238 ? 9.638 13.998 16.655 1.00 14.17 146 ASN A C 1
ATOM 1887 O O . ASN A 1 238 ? 8.948 15.014 16.601 1.00 12.21 146 ASN A O 1
ATOM 1892 N N . TRP A 1 239 ? 10.480 13.779 17.658 1.00 13.43 147 TRP A N 1
ATOM 1893 C CA . TRP A 1 239 ? 10.577 14.735 18.758 1.00 13.96 147 TRP A CA 1
ATOM 1894 C C . TRP A 1 239 ? 11.378 15.979 18.424 1.00 16.60 147 TRP A C 1
ATOM 1895 O O . TRP A 1 239 ? 12.198 16.000 17.494 1.00 15.07 147 TRP A O 1
ATOM 1906 N N . ASP A 1 240 ? 11.149 17.012 19.226 1.00 17.85 148 ASP A N 1
ATOM 1907 C CA . ASP A 1 240 ? 11.807 18.297 19.069 1.00 19.68 148 ASP A CA 1
ATOM 1908 C C . ASP A 1 240 ? 13.193 18.285 19.676 1.00 17.39 148 ASP A C 1
ATOM 1909 O O . ASP A 1 240 ? 13.427 18.909 20.703 1.00 19.45 148 ASP A O 1
ATOM 1914 N N . ALA A 1 241 ? 14.106 17.559 19.044 1.00 17.44 149 ALA A N 1
ATOM 1915 C CA . ALA A 1 241 ? 15.488 17.444 19.515 1.00 17.56 149 ALA A CA 1
ATOM 1916 C C . ALA A 1 241 ? 16.340 17.255 18.262 1.00 17.85 149 ALA A C 1
ATOM 1917 O O . ALA A 1 241 ? 16.538 16.127 17.805 1.00 17.67 149 ALA A O 1
ATOM 1919 N N . GLY A 1 242 ? 16.840 18.356 17.713 1.00 17.70 150 GLY A N 1
ATOM 1920 C CA . GLY A 1 242 ? 17.651 18.274 16.508 1.00 19.21 150 GLY A CA 1
ATOM 1921 C C . GLY A 1 242 ? 16.770 17.705 15.405 1.00 19.23 150 GLY A C 1
ATOM 1922 O O . GLY A 1 242 ? 17.231 16.983 14.521 1.00 20.16 150 GLY A O 1
ATOM 1923 N N . PHE A 1 243 ? 15.486 18.051 15.450 1.00 20.12 151 PHE A N 1
ATOM 1924 C CA . PHE A 1 243 ? 14.529 17.568 14.471 1.00 18.89 151 PHE A CA 1
ATOM 1925 C C . PHE A 1 243 ? 14.904 17.822 13.012 1.00 21.62 151 PHE A C 1
ATOM 1926 O O . PHE A 1 243 ? 15.253 18.948 12.630 1.00 20.83 151 PHE A O 1
ATOM 1934 N N . GLY A 1 244 ? 14.809 16.763 12.211 1.00 21.83 152 GLY A N 1
ATOM 1935 C CA . GLY A 1 244 ? 15.123 16.839 10.792 1.00 23.19 152 GLY A CA 1
ATOM 1936 C C . GLY A 1 244 ? 16.597 16.718 10.443 1.00 26.97 152 GLY A C 1
ATOM 1937 O O . GLY A 1 244 ? 16.942 16.587 9.262 1.00 27.84 152 GLY A O 1
ATOM 1938 N N . GLY A 1 245 ? 17.464 16.784 11.456 1.00 26.50 153 GLY A N 1
ATOM 1939 C CA . GLY A 1 245 ? 18.894 16.681 11.232 1.00 24.66 153 GLY A CA 1
ATOM 1940 C C . GLY A 1 245 ? 19.363 15.285 10.864 1.00 26.09 153 GLY A C 1
ATOM 1941 O O . GLY A 1 245 ? 18.551 14.351 10.726 1.00 25.45 153 GLY A O 1
ATOM 1942 N N . PRO A 1 246 ? 20.679 15.119 10.648 1.00 24.82 154 PRO A N 1
ATOM 1943 C CA . PRO A 1 246 ? 21.260 13.826 10.291 1.00 26.00 154 PRO A CA 1
ATOM 1944 C C . PRO A 1 246 ? 20.851 12.729 11.258 1.00 24.63 154 PRO A C 1
ATOM 1945 O O . PRO A 1 246 ? 20.760 12.946 12.474 1.00 25.77 154 PRO A O 1
ATOM 1949 N N . GLY A 1 247 ? 20.590 11.559 10.691 1.00 24.31 155 GLY A N 1
ATOM 1950 C CA . GLY A 1 247 ? 20.182 10.411 11.476 1.00 25.38 155 GLY A CA 1
ATOM 1951 C C . GLY A 1 247 ? 18.675 10.210 11.412 1.00 25.25 155 GLY A C 1
ATOM 1952 O O . GLY A 1 247 ? 18.083 9.735 12.375 1.00 26.13 155 GLY A O 1
ATOM 1953 N N . ALA A 1 248 ? 18.064 10.639 10.307 1.00 22.73 156 ALA A N 1
ATOM 1954 C CA . ALA A 1 248 ? 16.621 10.527 10.061 1.00 22.54 156 ALA A CA 1
ATOM 1955 C C . ALA A 1 248 ? 16.427 10.735 8.563 1.00 22.76 156 ALA A C 1
ATOM 1956 O O . ALA A 1 248 ? 17.293 11.305 7.901 1.00 24.50 156 ALA A O 1
ATOM 1958 N N . SER A 1 249 ? 15.310 10.262 8.024 1.00 20.88 157 SER A N 1
ATOM 1959 C CA . SER A 1 249 ? 15.035 10.418 6.604 1.00 21.59 157 SER A CA 1
ATOM 1960 C C . SER A 1 249 ? 13.843 11.336 6.318 1.00 22.83 157 SER A C 1
ATOM 1961 O O . SER A 1 249 ? 12.858 11.378 7.079 1.00 20.97 157 SER A O 1
ATOM 1964 N N . SER A 1 250 ? 13.930 12.056 5.202 1.00 24.32 158 SER A N 1
ATOM 1965 C CA . SER A 1 250 ? 12.872 12.970 4.792 1.00 24.94 158 SER A CA 1
ATOM 1966 C C . SER A 1 250 ? 11.942 12.304 3.789 1.00 22.12 158 SER A C 1
ATOM 1967 O O . SER A 1 250 ? 10.977 12.911 3.347 1.00 22.52 158 SER A O 1
ATOM 1970 N N . ASN A 1 251 ? 12.260 11.066 3.424 1.00 20.01 159 ASN A N 1
ATOM 1971 C CA . ASN A 1 251 ? 11.451 10.303 2.483 1.00 20.33 159 ASN A CA 1
ATOM 1972 C C . ASN A 1 251 ? 10.294 9.683 3.263 1.00 20.62 159 ASN A C 1
ATOM 1973 O O . ASN A 1 251 ? 10.511 8.838 4.128 1.00 20.41 159 ASN A O 1
ATOM 1978 N N . PRO A 1 252 ? 9.049 10.059 2.929 1.00 21.10 160 PRO A N 1
ATOM 1979 C CA . PRO A 1 252 ? 7.841 9.550 3.592 1.00 21.45 160 PRO A CA 1
ATOM 1980 C C . PRO A 1 252 ? 7.726 8.031 3.567 1.00 20.63 160 PRO A C 1
ATOM 1981 O O . PRO A 1 252 ? 7.086 7.424 4.421 1.00 19.91 160 PRO A O 1
ATOM 1985 N N . CYS A 1 253 ? 8.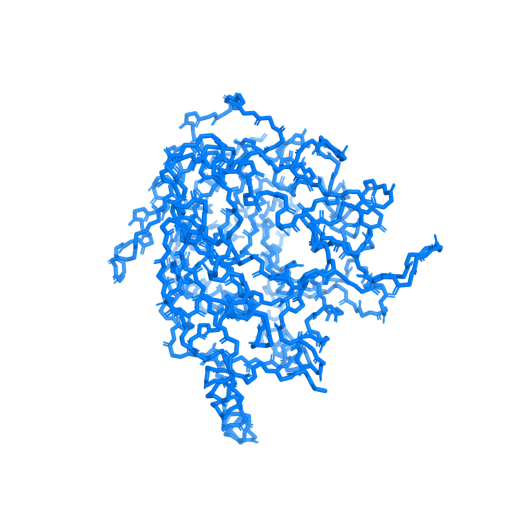337 7.432 2.560 1.00 20.35 161 CYS A N 1
ATOM 1986 C CA . CYS A 1 253 ? 8.314 5.991 2.390 1.00 20.06 161 CYS A CA 1
ATOM 1987 C C . CYS A 1 253 ? 9.411 5.241 3.114 1.00 19.40 161 CYS A C 1
ATOM 1988 O O . CYS A 1 253 ? 9.532 4.021 2.990 1.00 22.45 161 CYS A O 1
ATOM 1991 N N . SER A 1 254 ? 10.232 5.977 3.844 1.00 18.22 162 SER A N 1
ATOM 1992 C CA . SER A 1 254 ? 11.320 5.385 4.590 1.00 17.74 162 SER A CA 1
ATOM 1993 C C . SER A 1 254 ? 10.812 4.979 5.983 1.00 17.37 162 SER A C 1
ATOM 1994 O O . SER A 1 254 ? 9.926 5.626 6.531 1.00 15.46 162 SER A O 1
ATOM 1997 N N . ASP A 1 255 ? 11.381 3.917 6.552 1.00 17.33 163 ASP A N 1
ATOM 1998 C CA . ASP A 1 255 ? 10.975 3.461 7.885 1.00 16.58 163 ASP A CA 1
ATOM 1999 C C . ASP A 1 255 ? 11.571 4.383 8.941 1.00 18.12 163 ASP A C 1
ATOM 2000 O O . ASP A 1 255 ? 11.258 4.252 10.127 1.00 21.06 163 ASP A O 1
ATOM 2005 N N . SER A 1 256 ? 12.449 5.291 8.505 1.00 15.68 164 SER A N 1
ATOM 2006 C CA . SER A 1 256 ? 13.104 6.257 9.382 1.00 15.93 164 SER A CA 1
ATOM 2007 C C . SER A 1 256 ? 12.643 7.674 9.104 1.00 13.43 164 SER A C 1
ATOM 2008 O O . SER A 1 256 ? 13.329 8.628 9.442 1.00 16.57 164 SER A O 1
ATOM 2011 N N . TYR A 1 257 ? 11.490 7.815 8.467 1.00 13.89 165 TYR A N 1
ATOM 2012 C CA . TYR A 1 257 ? 10.943 9.125 8.145 1.00 12.94 165 TYR A CA 1
ATOM 2013 C C . TYR A 1 257 ? 10.653 9.908 9.419 1.00 15.21 165 TYR A C 1
ATOM 2014 O O . TYR A 1 257 ? 9.975 9.403 10.318 1.00 14.43 165 TYR A O 1
ATOM 2023 N N . HIS A 1 258 ? 11.140 11.146 9.483 1.00 15.47 166 HIS A N 1
ATOM 2024 C CA . HIS A 1 258 ? 10.933 12.005 10.657 1.00 16.36 166 HIS A CA 1
ATOM 2025 C C . HIS A 1 258 ? 9.571 12.704 10.767 1.00 18.45 166 HIS A C 1
ATOM 2026 O O . HIS A 1 258 ? 9.220 13.222 11.833 1.00 18.45 166 HIS A O 1
ATOM 2033 N N . GLY A 1 259 ? 8.791 12.713 9.690 1.00 15.93 167 GLY A N 1
ATOM 2034 C CA . GLY A 1 259 ? 7.498 13.369 9.766 1.00 19.07 167 GLY A CA 1
ATOM 2035 C C . GLY A 1 259 ? 7.582 14.780 9.231 1.00 19.13 167 GLY A C 1
ATOM 2036 O O . GLY A 1 259 ? 8.674 15.340 9.113 1.00 19.57 167 GLY A O 1
ATOM 2037 N N . PRO A 1 260 ? 6.439 15.397 8.932 1.00 21.36 168 PRO A N 1
ATOM 2038 C CA . PRO A 1 260 ? 6.399 16.759 8.394 1.00 21.00 168 PRO A CA 1
ATOM 2039 C C . PRO A 1 260 ? 6.922 17.840 9.322 1.00 21.53 168 PRO A C 1
ATOM 2040 O O . PRO A 1 260 ? 7.437 18.860 8.867 1.00 22.12 168 PRO A O 1
ATOM 2044 N N . SER A 1 261 ? 6.795 17.624 10.623 1.00 18.69 169 SER A N 1
ATOM 2045 C CA . SER A 1 261 ? 7.268 18.598 11.595 1.00 20.23 169 SER A CA 1
ATOM 2046 C C . SER A 1 261 ? 7.428 17.911 12.936 1.00 17.13 169 SER A C 1
ATOM 2047 O O . SER A 1 261 ? 6.954 16.790 13.114 1.00 19.25 169 SER A O 1
ATOM 2050 N N . ALA A 1 262 ? 8.133 18.562 13.857 1.00 18.90 170 ALA A N 1
ATOM 2051 C CA . ALA A 1 262 ? 8.344 17.991 15.181 1.00 18.54 170 ALA A CA 1
ATOM 2052 C C . ALA A 1 262 ? 6.991 17.868 15.888 1.00 18.14 170 ALA A C 1
ATOM 2053 O O . ALA A 1 262 ? 6.158 18.769 15.810 1.00 18.85 170 ALA A O 1
ATOM 2055 N N . ASN A 1 263 ? 6.752 16.723 16.514 1.00 19.01 171 ASN A N 1
ATOM 2056 C CA . ASN A 1 263 ? 5.509 16.463 17.234 1.00 21.29 171 ASN A CA 1
ATOM 2057 C C . ASN A 1 263 ? 4.299 16.407 16.325 1.00 22.03 171 ASN A C 1
ATOM 2058 O O . ASN A 1 263 ? 3.176 16.718 16.751 1.00 23.49 171 ASN A O 1
ATOM 2063 N N . SER A 1 264 ? 4.521 16.046 15.065 1.00 19.72 172 SER A N 1
ATOM 2064 C CA . SER A 1 264 ? 3.414 15.959 14.122 1.00 17.39 172 SER A CA 1
ATOM 2065 C C . SER A 1 264 ? 2.529 14.765 14.470 1.00 17.81 172 SER A C 1
ATOM 2066 O O . SER A 1 264 ? 1.338 14.776 14.170 1.00 19.05 172 SER A O 1
ATOM 2069 N N . GLU A 1 265 ? 3.109 13.732 15.085 1.00 15.28 173 GLU A N 1
ATOM 2070 C CA . GLU A 1 265 ? 2.352 12.540 15.457 1.00 14.70 173 GLU A CA 1
ATOM 2071 C C . GLU A 1 265 ? 1.596 12.784 16.763 1.00 15.30 173 GLU A C 1
ATOM 2072 O O . GLU A 1 265 ? 2.192 13.153 17.771 1.00 14.84 173 GLU A O 1
ATOM 2078 N N . VAL A 1 266 ? 0.284 12.563 16.737 1.00 16.56 174 VAL A N 1
ATOM 2079 C CA . VAL A 1 266 ? -0.557 12.762 17.914 1.00 17.06 174 VAL A CA 1
ATOM 2080 C C . VAL A 1 266 ? -0.121 11.915 19.092 1.00 17.85 174 VAL A C 1
ATOM 2081 O O . VAL A 1 266 ? -0.283 12.333 20.239 1.00 19.44 174 VAL A O 1
ATOM 2085 N N . GLU A 1 267 ? 0.430 10.733 18.814 1.00 16.37 175 GLU A N 1
ATOM 2086 C CA . GLU A 1 267 ? 0.901 9.839 19.873 1.00 15.88 175 GLU A CA 1
ATOM 2087 C C . GLU A 1 267 ? 2.033 10.547 20.614 1.00 15.15 175 GLU A C 1
ATOM 2088 O O . GLU A 1 267 ? 2.059 10.548 21.835 1.00 17.56 175 GLU A O 1
ATOM 2094 N N . VAL A 1 268 ? 2.920 11.204 19.869 1.00 14.19 176 VAL A N 1
ATOM 2095 C CA . VAL A 1 268 ? 4.056 11.927 20.441 1.00 14.62 176 VAL A CA 1
ATOM 2096 C C . VAL A 1 268 ? 3.598 13.211 21.120 1.00 13.63 176 VAL A C 1
ATOM 2097 O O . VAL A 1 268 ? 4.004 13.523 22.247 1.00 12.64 176 VAL A O 1
ATOM 2101 N N . LYS A 1 269 ? 2.721 13.936 20.446 1.00 15.06 177 LYS A N 1
ATOM 2102 C CA . LYS A 1 269 ? 2.184 15.189 20.971 1.00 17.71 177 LYS A CA 1
ATOM 2103 C C . LYS A 1 269 ? 1.496 14.949 22.328 1.00 16.18 177 LYS A C 1
ATOM 2104 O O . LYS A 1 269 ? 1.635 15.758 23.251 1.00 15.73 177 LYS A O 1
ATOM 2110 N N . SER A 1 270 ? 0.776 13.835 22.449 1.00 15.89 178 SER A N 1
ATOM 2111 C CA . SER A 1 270 ? 0.076 13.481 23.694 1.00 16.96 178 SER A CA 1
ATOM 2112 C C . SER A 1 270 ? 1.060 13.378 24.861 1.00 16.70 178 SER A C 1
ATOM 2113 O O . SER A 1 270 ? 0.807 13.874 25.964 1.00 14.58 178 SER A O 1
ATOM 2116 N N . ILE A 1 271 ? 2.176 12.698 24.613 1.00 16.45 179 ILE A N 1
ATOM 2117 C CA . ILE A 1 271 ? 3.203 12.516 25.630 1.00 15.40 179 ILE A CA 1
ATOM 2118 C C . ILE A 1 271 ? 3.839 13.853 26.010 1.00 15.88 179 ILE A C 1
ATOM 2119 O O . ILE A 1 271 ? 3.932 14.183 27.199 1.00 15.67 179 ILE A O 1
ATOM 2124 N N . VAL A 1 272 ? 4.256 14.625 25.011 1.00 14.89 180 VAL A N 1
ATOM 2125 C CA . VAL A 1 272 ? 4.875 15.924 25.253 1.00 16.07 180 VAL A CA 1
ATOM 2126 C C . VAL A 1 272 ? 3.947 16.831 26.086 1.00 18.89 180 VAL A C 1
ATOM 2127 O O . VAL A 1 272 ? 4.378 17.449 27.070 1.00 17.36 180 VAL A O 1
ATOM 2131 N N . ASP A 1 273 ? 2.670 16.878 25.716 1.00 18.77 181 ASP A N 1
ATOM 2132 C CA . ASP A 1 273 ? 1.709 17.703 26.436 1.00 18.64 181 ASP A CA 1
ATOM 2133 C C . ASP A 1 273 ? 1.493 17.220 27.861 1.00 18.99 181 ASP A C 1
ATOM 2134 O O . ASP A 1 273 ? 1.385 18.043 28.766 1.00 19.14 181 ASP A O 1
ATOM 2139 N N . PHE A 1 274 ? 1.410 15.903 28.060 1.00 17.16 182 PHE A N 1
ATOM 2140 C CA . PHE A 1 274 ? 1.210 15.358 29.401 1.00 18.62 182 PHE A CA 1
ATOM 2141 C C . PHE A 1 274 ? 2.384 15.762 30.305 1.00 19.48 182 PHE A C 1
ATOM 2142 O O . PHE A 1 274 ? 2.186 16.205 31.436 1.00 19.28 182 PHE A O 1
ATOM 2150 N N . ILE A 1 275 ? 3.604 15.610 29.794 1.00 18.07 183 ILE A N 1
ATOM 2151 C CA . ILE A 1 275 ? 4.812 15.952 30.531 1.00 17.48 183 ILE A CA 1
ATOM 2152 C C . ILE A 1 275 ? 4.902 17.445 30.860 1.00 18.71 183 ILE A C 1
ATOM 2153 O O . ILE A 1 275 ? 5.265 17.808 31.977 1.00 19.17 183 ILE A O 1
ATOM 2158 N N . LYS A 1 276 ? 4.555 18.308 29.912 1.00 19.82 184 LYS A N 1
ATOM 2159 C CA . LYS A 1 276 ? 4.600 19.753 30.145 1.00 22.14 184 LYS A CA 1
ATOM 2160 C C . LYS A 1 276 ? 3.538 20.154 31.164 1.00 23.23 184 LYS A C 1
ATOM 2161 O O . LYS A 1 276 ? 3.768 21.039 31.995 1.00 26.85 184 LYS A O 1
ATOM 2167 N N . SER A 1 277 ? 2.371 19.512 31.083 1.00 22.24 185 SER A N 1
ATOM 2168 C CA . SER A 1 277 ? 1.267 19.796 31.998 1.00 23.77 185 SER A CA 1
ATOM 2169 C C . SER A 1 277 ? 1.564 19.307 33.412 1.00 24.49 185 SER A C 1
ATOM 2170 O O . SER A 1 277 ? 1.212 19.969 34.386 1.00 23.99 185 SER A O 1
ATOM 2173 N N . HIS A 1 278 ? 2.183 18.131 33.519 1.00 23.51 186 HIS A N 1
ATOM 2174 C CA . HIS A 1 278 ? 2.527 17.547 34.808 1.00 20.60 186 HIS A CA 1
ATOM 2175 C C . HIS A 1 278 ? 3.497 18.467 35.530 1.00 22.67 186 HIS A C 1
ATOM 2176 O O . HIS A 1 278 ? 3.312 18.785 36.712 1.00 21.12 186 HIS A O 1
ATOM 2183 N N . GLY A 1 279 ? 4.564 18.841 34.833 1.00 21.45 187 GLY A N 1
ATOM 2184 C CA . GLY A 1 279 ? 5.558 19.722 35.419 1.00 22.84 187 GLY A CA 1
ATOM 2185 C C . GLY A 1 279 ? 6.555 19.167 36.430 1.00 21.20 187 GLY A C 1
ATOM 2186 O O . GLY A 1 279 ? 7.518 19.854 36.758 1.00 24.41 187 GLY A O 1
ATOM 2187 N N . LYS A 1 280 ? 6.343 17.954 36.936 1.00 20.97 188 LYS A N 1
ATOM 2188 C CA . LYS A 1 280 ? 7.268 17.370 37.915 1.00 21.13 188 LYS A CA 1
ATOM 2189 C C . LYS A 1 280 ? 7.824 15.998 37.552 1.00 19.93 188 LYS A C 1
ATOM 2190 O O . LYS A 1 280 ? 8.034 15.162 38.437 1.00 18.25 188 LYS A O 1
ATOM 2196 N N . VAL A 1 281 ? 8.021 15.744 36.259 1.00 19.01 189 VAL A N 1
ATOM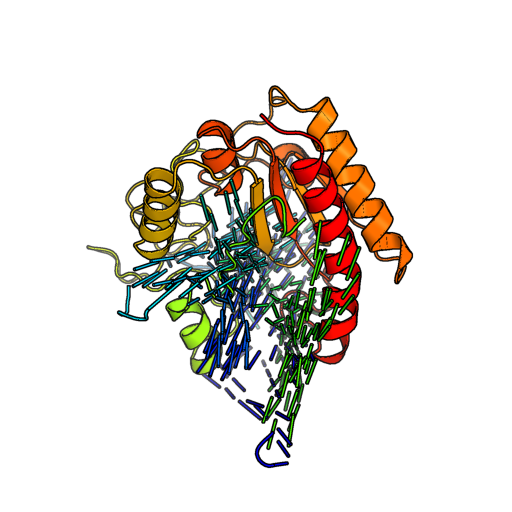 2197 C CA . VAL A 1 281 ? 8.561 14.453 35.829 1.00 16.39 189 VAL A CA 1
ATOM 2198 C C . VAL A 1 281 ? 10.082 14.539 36.023 1.00 16.06 189 VAL A C 1
ATOM 2199 O O . VAL A 1 281 ? 10.731 15.454 35.518 1.00 17.57 189 VAL A O 1
ATOM 2203 N N . LYS A 1 282 ? 10.627 13.611 36.800 1.00 14.89 190 LYS A N 1
ATOM 2204 C CA . LYS A 1 282 ? 12.052 13.570 37.087 1.00 16.02 190 LYS A CA 1
ATOM 2205 C C . LYS A 1 282 ? 12.869 12.526 36.342 1.00 15.38 190 LYS A C 1
ATOM 2206 O O . LYS A 1 282 ? 14.098 12.624 36.303 1.00 18.07 190 LYS A O 1
ATOM 2212 N N . ALA A 1 283 ? 12.221 11.488 35.819 1.00 14.26 191 ALA A N 1
ATOM 2213 C CA . ALA A 1 283 ? 12.939 10.450 35.074 1.00 13.24 191 ALA A CA 1
ATOM 2214 C C . ALA A 1 283 ? 12.056 10.085 33.890 1.00 12.53 191 ALA A C 1
ATOM 2215 O O . ALA A 1 283 ? 10.831 10.159 33.990 1.00 12.47 191 ALA A O 1
ATOM 2217 N N . PHE A 1 284 ? 12.681 9.733 32.768 1.00 14.07 192 PHE A N 1
ATOM 2218 C CA . PHE A 1 284 ? 11.973 9.365 31.531 1.00 12.90 192 PHE A CA 1
ATOM 2219 C C . PHE A 1 284 ? 12.717 8.153 30.997 1.00 11.98 192 PHE A C 1
ATOM 2220 O O . PHE A 1 284 ? 13.883 8.267 30.651 1.00 13.35 192 PHE A O 1
ATOM 2228 N N . ILE A 1 285 ? 12.061 6.995 30.968 1.00 12.77 193 ILE A N 1
ATOM 2229 C CA . ILE A 1 285 ? 12.677 5.752 30.490 1.00 13.77 193 ILE A CA 1
ATOM 2230 C C . ILE A 1 285 ? 11.827 5.178 29.372 1.00 14.10 193 ILE A C 1
ATOM 2231 O O . ILE A 1 285 ? 10.606 5.034 29.508 1.00 13.24 193 ILE A O 1
ATOM 2236 N N . ILE A 1 286 ? 12.490 4.810 28.284 1.00 11.22 194 ILE A N 1
ATOM 2237 C CA . ILE A 1 286 ? 11.808 4.269 27.130 1.00 9.58 194 ILE A CA 1
ATOM 2238 C C . ILE A 1 286 ? 12.326 2.868 26.742 1.00 12.49 194 ILE A C 1
ATOM 2239 O O . ILE A 1 286 ? 13.529 2.650 26.630 1.00 12.83 194 ILE A O 1
ATOM 2244 N N . LEU A 1 287 ? 11.405 1.931 26.512 1.00 9.44 195 LEU A N 1
ATOM 2245 C CA . LEU A 1 287 ? 11.765 0.562 26.146 1.00 10.25 195 LEU A CA 1
ATOM 2246 C C . LEU A 1 287 ? 11.647 0.220 24.658 1.00 10.60 195 LEU A C 1
ATOM 2247 O O . LEU A 1 287 ? 10.613 0.470 24.017 1.00 9.78 195 LEU A O 1
ATOM 2252 N N . HIS A 1 288 ? 12.693 -0.415 24.134 1.00 11.07 196 HIS A N 1
ATOM 2253 C CA . HIS A 1 288 ? 12.772 -0.831 22.731 1.00 10.78 196 HIS A CA 1
ATOM 2254 C C . HIS A 1 288 ? 13.447 -2.198 22.694 1.00 11.81 196 HIS A C 1
ATOM 2255 O O . HIS A 1 288 ? 13.791 -2.748 23.729 1.00 12.30 196 HIS A O 1
ATOM 2262 N N . SER A 1 289 ? 13.622 -2.744 21.489 1.00 11.04 197 SER A N 1
ATOM 2263 C CA . SER A 1 289 ? 14.287 -4.033 21.261 1.00 10.47 197 SER A CA 1
ATOM 2264 C C . SER A 1 289 ? 14.712 -3.915 19.779 1.00 14.41 197 SER A C 1
ATOM 2265 O O . SER A 1 289 ? 14.146 -3.085 19.056 1.00 14.16 197 SER A O 1
ATOM 2268 N N . TYR A 1 290 ? 15.792 -4.575 19.360 1.00 14.51 198 TYR A N 1
ATOM 2269 C CA . TYR A 1 290 ? 16.656 -5.420 20.197 1.00 14.21 198 TYR A CA 1
ATOM 2270 C C . TYR A 1 290 ? 18.070 -4.886 20.052 1.00 13.81 198 TYR A C 1
ATOM 2271 O O . TYR A 1 290 ? 18.301 -3.986 19.233 1.00 14.41 198 TYR A O 1
ATOM 2280 N N . SER A 1 291 ? 18.986 -5.453 20.843 1.00 13.78 199 SER A N 1
ATOM 2281 C CA . SER A 1 291 ? 20.423 -5.125 20.882 1.00 14.21 199 SER A CA 1
ATOM 2282 C C . SER A 1 291 ? 21.110 -5.185 22.237 1.00 14.04 199 SER A C 1
ATOM 2283 O O . SER A 1 291 ? 22.329 -5.282 22.296 1.00 14.33 199 SER A O 1
ATOM 2286 N N . GLN A 1 292 ? 20.335 -5.170 23.315 1.00 13.70 200 GLN A N 1
ATOM 2287 C CA . GLN A 1 292 ? 20.885 -5.217 24.677 1.00 13.78 200 GLN A CA 1
ATOM 2288 C C . GLN A 1 292 ? 21.782 -4.020 24.949 1.00 14.11 200 GLN A C 1
ATOM 2289 O O . GLN A 1 292 ? 22.980 -4.166 25.202 1.00 15.98 200 GLN A O 1
ATOM 2295 N N . LEU A 1 293 ? 21.181 -2.832 24.913 1.00 13.47 201 LEU A N 1
ATOM 2296 C CA . LEU A 1 293 ? 21.885 -1.580 25.148 1.00 13.80 201 LEU A CA 1
ATOM 2297 C C . LEU A 1 293 ? 21.112 -0.763 26.177 1.00 15.03 201 LEU A C 1
ATOM 2298 O O . LEU A 1 293 ? 19.880 -0.856 26.251 1.00 14.61 201 LEU A O 1
ATOM 2303 N N . LEU A 1 294 ? 21.841 0.037 26.955 1.00 13.99 202 LEU A N 1
ATOM 2304 C CA . LEU A 1 294 ? 21.274 0.908 27.983 1.00 13.45 202 LEU A CA 1
ATOM 2305 C C . LEU A 1 294 ? 21.966 2.227 27.648 1.00 14.11 202 LEU A C 1
ATOM 2306 O O . LEU A 1 294 ? 23.168 2.408 27.879 1.00 15.06 202 LEU A O 1
ATOM 2311 N N . MET A 1 295 ? 21.201 3.143 27.074 1.00 13.97 203 MET A N 1
ATOM 2312 C CA . MET A 1 295 ? 21.724 4.436 26.666 1.00 13.81 203 MET A CA 1
ATOM 2313 C C . MET A 1 295 ? 21.097 5.661 27.300 1.00 12.86 203 MET A C 1
ATOM 2314 O O . MET A 1 295 ? 20.032 5.584 27.898 1.00 14.86 203 MET A O 1
ATOM 2319 N N . PHE A 1 296 ? 21.799 6.782 27.174 1.00 13.50 204 PHE A N 1
ATOM 2320 C CA . PHE A 1 296 ? 21.376 8.079 27.691 1.00 12.99 204 PHE A CA 1
ATOM 2321 C C . PHE A 1 296 ? 21.735 9.069 26.574 1.00 13.05 204 PHE A C 1
ATOM 2322 O O . PHE A 1 296 ? 22.335 8.662 25.583 1.00 13.19 204 PHE A O 1
ATOM 2330 N N . PRO A 1 297 ? 21.303 10.342 26.660 1.00 15.09 205 PRO A N 1
ATOM 2331 C CA . PRO A 1 297 ? 21.618 11.327 25.604 1.00 16.01 205 PRO A CA 1
ATOM 2332 C C . PRO A 1 297 ? 23.134 11.603 25.410 1.00 17.23 205 PRO A C 1
ATOM 2333 O O . PRO A 1 297 ? 23.934 11.310 26.300 1.00 16.22 205 PRO A O 1
ATOM 2337 N N . TYR A 1 298 ? 23.535 12.142 24.256 1.00 15.68 206 TYR A N 1
ATOM 2338 C CA . TYR A 1 298 ? 22.639 12.491 23.156 1.00 17.07 206 TYR A CA 1
ATOM 2339 C C . TYR A 1 298 ? 22.783 11.594 21.935 1.00 18.42 206 TYR A C 1
ATOM 2340 O O . TYR A 1 298 ? 23.774 10.878 21.758 1.00 17.88 206 TYR A O 1
ATOM 2349 N N . GLY A 1 299 ? 21.787 11.696 21.067 1.00 18.63 207 GLY A N 1
ATOM 2350 C CA . GLY A 1 299 ? 21.768 10.931 19.843 1.00 17.00 207 GLY A CA 1
ATOM 2351 C C . GLY A 1 299 ? 21.938 11.912 18.686 1.00 17.39 207 GLY A C 1
ATOM 2352 O O . GLY A 1 299 ? 22.685 11.636 17.762 1.00 16.75 207 GLY A O 1
ATOM 2353 N N . TYR A 1 300 ? 21.302 13.090 18.767 1.00 18.00 208 TYR A N 1
ATOM 2354 C CA . TYR A 1 300 ? 21.397 14.086 17.693 1.00 18.85 208 TYR A CA 1
ATOM 2355 C C . TYR A 1 300 ? 22.751 14.779 17.521 1.00 20.59 208 TYR A C 1
ATOM 2356 O O . TYR A 1 300 ? 23.053 15.279 16.442 1.00 22.13 208 TYR A O 1
ATOM 2365 N N . LYS A 1 301 ? 23.544 14.812 18.587 1.00 22.97 209 LYS A N 1
ATOM 2366 C CA . LYS A 1 301 ? 24.867 15.419 18.575 1.00 24.67 209 LYS A CA 1
ATOM 2367 C C . LYS A 1 301 ? 25.708 14.441 19.364 1.00 26.57 209 LYS A C 1
ATOM 2368 O O . LYS A 1 301 ? 25.196 13.744 20.237 1.00 25.14 209 LYS A O 1
ATOM 2374 N N . CYS A 1 302 ? 26.992 14.359 19.042 1.00 28.06 210 CYS A N 1
ATOM 2375 C CA . CYS A 1 302 ? 27.867 13.431 19.736 1.00 30.79 210 CYS A CA 1
ATOM 2376 C C . CYS A 1 302 ? 28.852 13.987 20.760 1.00 33.11 210 CYS A C 1
ATOM 2377 O O . CYS A 1 302 ? 29.947 13.446 20.935 1.00 35.24 210 CYS A O 1
ATOM 2380 N N . THR A 1 303 ? 28.457 15.054 21.440 1.00 34.15 211 THR A N 1
ATOM 2381 C CA . THR A 1 303 ? 29.295 15.677 22.459 1.00 32.87 211 THR A CA 1
ATOM 2382 C C . THR A 1 303 ? 28.696 15.171 23.763 1.00 31.73 211 THR A C 1
ATOM 2383 O O . THR A 1 303 ? 27.547 14.727 23.813 1.00 32.04 211 THR A O 1
ATOM 2387 N N . LYS A 1 304 ? 29.509 15.139 24.818 1.00 29.42 212 LYS A N 1
ATOM 2388 C CA . LYS A 1 304 ? 29.039 14.668 26.108 1.00 28.41 212 LYS A CA 1
ATOM 2389 C C . LYS A 1 304 ? 28.084 15.662 26.757 1.00 28.42 212 LYS A C 1
ATOM 2390 O O . LYS A 1 304 ? 28.338 16.875 26.721 1.00 29.88 212 LYS A O 1
ATOM 2396 N N . LEU A 1 305 ? 26.975 15.173 27.306 1.00 26.47 213 LEU A N 1
ATOM 2397 C CA . LEU A 1 305 ? 26.014 16.061 27.959 1.00 24.62 213 LEU A CA 1
ATOM 2398 C C . LEU A 1 305 ? 26.556 16.464 29.338 1.00 25.69 213 LEU A C 1
ATOM 2399 O O . LEU A 1 305 ? 27.475 15.830 29.851 1.00 24.69 213 LEU A O 1
ATOM 2404 N N . ASP A 1 306 ? 25.974 17.506 29.921 1.00 28.15 214 ASP A N 1
ATOM 2405 C CA . ASP A 1 306 ? 26.374 18.014 31.223 1.00 29.56 214 ASP A CA 1
ATOM 2406 C C . ASP A 1 306 ? 26.528 16.985 32.335 1.00 28.12 214 ASP A C 1
ATOM 2407 O O . ASP A 1 306 ? 27.536 16.980 33.045 1.00 29.68 214 ASP A O 1
ATOM 2412 N N . ASP A 1 307 ? 25.553 16.097 32.455 1.00 23.09 215 ASP A N 1
ATOM 2413 C CA . ASP A 1 307 ? 25.599 15.077 33.494 1.00 20.06 215 ASP A CA 1
ATOM 2414 C C . ASP A 1 307 ? 26.191 13.743 33.087 1.00 17.36 215 ASP A C 1
ATOM 2415 O O . ASP A 1 307 ? 25.855 12.702 33.646 1.00 19.00 215 ASP A O 1
ATOM 2420 N N . PHE A 1 308 ? 27.134 13.780 32.154 1.00 17.66 216 PHE A N 1
ATOM 2421 C CA . PHE A 1 308 ? 27.762 12.564 31.681 1.00 16.35 216 PHE A CA 1
ATOM 2422 C C . PHE A 1 308 ? 28.271 11.602 32.740 1.00 16.46 216 PHE A C 1
ATOM 2423 O O . PHE A 1 308 ? 27.946 10.422 32.724 1.00 15.52 216 PHE A O 1
ATOM 2431 N N . ASP A 1 309 ? 29.091 12.090 33.651 1.00 18.61 217 ASP A N 1
ATOM 2432 C CA . ASP A 1 309 ? 29.629 11.216 34.684 1.00 21.53 217 ASP A CA 1
ATOM 2433 C C . ASP A 1 309 ? 28.605 10.516 35.554 1.00 20.83 217 ASP A C 1
ATOM 2434 O O . ASP A 1 309 ? 28.726 9.311 35.818 1.00 20.88 217 ASP A O 1
ATOM 2439 N N . GLU A 1 310 ? 27.587 11.251 35.985 1.00 20.55 218 GLU A N 1
ATOM 2440 C CA . GLU A 1 310 ? 26.552 10.671 36.825 1.00 19.26 218 GLU A CA 1
ATOM 2441 C C . GLU A 1 310 ? 25.715 9.667 36.057 1.00 17.67 218 GLU A C 1
ATOM 2442 O O . GLU A 1 310 ? 25.486 8.556 36.537 1.00 18.57 218 GLU A O 1
ATOM 2448 N N . LEU A 1 311 ? 25.281 10.042 34.856 1.00 16.12 219 LEU A N 1
ATOM 2449 C CA . LEU A 1 311 ? 24.462 9.147 34.044 1.00 17.73 219 LEU A CA 1
ATOM 2450 C C . LEU A 1 311 ? 25.203 7.860 33.699 1.00 18.57 219 LEU A C 1
ATOM 2451 O O . LEU A 1 311 ? 24.629 6.767 33.704 1.00 16.54 219 LEU A O 1
ATOM 2456 N N . SER A 1 312 ? 26.493 8.002 33.423 1.00 18.95 220 SER A N 1
ATOM 2457 C CA . SER A 1 312 ? 27.337 6.877 33.081 1.00 20.35 220 SER A CA 1
ATOM 2458 C C . SER A 1 312 ? 27.389 5.920 34.274 1.00 18.96 220 SER A C 1
ATOM 2459 O O . SER A 1 312 ? 27.263 4.702 34.113 1.00 17.31 220 SER A O 1
ATOM 2462 N N . GLU A 1 313 ? 27.560 6.486 35.467 1.00 19.39 221 GLU A N 1
ATOM 2463 C CA . GLU A 1 313 ? 27.627 5.715 36.708 1.00 22.38 221 GLU A CA 1
ATOM 2464 C C . GLU A 1 313 ? 26.308 4.970 36.960 1.00 19.81 221 GLU A C 1
ATOM 2465 O O . GLU A 1 313 ? 26.300 3.776 37.288 1.00 18.16 221 GLU A O 1
ATOM 2471 N N . VAL A 1 314 ? 25.199 5.690 36.806 1.00 19.28 222 VAL A N 1
ATOM 2472 C CA . VAL A 1 314 ? 23.863 5.129 37.006 1.00 19.96 222 VAL A CA 1
ATOM 2473 C C . VAL A 1 314 ? 23.576 3.981 36.027 1.00 17.58 222 VAL A C 1
ATOM 2474 O O . VAL A 1 314 ? 23.145 2.901 36.439 1.00 15.46 222 VAL A O 1
ATOM 2478 N N . ALA A 1 315 ? 23.818 4.215 34.740 1.00 16.40 223 ALA A N 1
ATOM 2479 C CA . ALA A 1 315 ? 23.578 3.192 33.724 1.00 17.39 223 ALA A CA 1
ATOM 2480 C C . ALA A 1 315 ? 24.452 1.950 33.936 1.00 17.61 223 ALA A C 1
ATOM 2481 O O . ALA A 1 315 ? 24.003 0.825 33.749 1.00 15.64 223 ALA A O 1
ATOM 2483 N N . GLN A 1 316 ? 25.683 2.157 34.387 1.00 18.57 224 GLN A N 1
ATOM 2484 C CA . GLN A 1 316 ? 26.605 1.057 34.627 1.00 20.22 224 GLN A CA 1
ATOM 2485 C C . GLN A 1 316 ? 26.077 0.184 35.773 1.00 18.37 224 GLN A C 1
ATOM 2486 O O . GLN A 1 316 ? 26.087 -1.053 35.706 1.00 16.62 224 GLN A O 1
ATOM 2492 N N . LYS A 1 317 ? 25.578 0.849 36.810 1.00 19.94 225 LYS A N 1
ATOM 2493 C CA . LYS A 1 317 ? 25.025 0.168 37.982 1.00 21.38 225 LYS A CA 1
ATOM 2494 C C . LYS A 1 317 ? 23.806 -0.668 37.560 1.00 18.21 225 LYS A C 1
ATOM 2495 O O . LYS A 1 317 ? 23.691 -1.850 37.909 1.00 15.94 225 LYS A O 1
ATOM 2501 N N . ALA A 1 318 ? 22.908 -0.042 36.802 1.00 15.24 226 ALA A N 1
ATOM 2502 C CA . ALA A 1 318 ? 21.709 -0.710 36.320 1.00 14.76 226 ALA A CA 1
ATOM 2503 C C . ALA A 1 318 ? 22.074 -1.908 35.444 1.00 13.81 226 ALA A C 1
ATOM 2504 O O . ALA A 1 318 ? 21.458 -2.967 35.559 1.00 14.91 226 ALA A O 1
ATOM 2506 N N . ALA A 1 319 ? 23.088 -1.758 34.588 1.00 13.92 227 ALA A N 1
ATOM 2507 C CA . ALA A 1 319 ? 23.508 -2.852 33.702 1.00 15.16 227 ALA A CA 1
ATOM 2508 C C . ALA A 1 319 ? 24.117 -4.012 34.477 1.00 17.12 227 ALA A C 1
ATOM 2509 O O . ALA A 1 319 ? 23.939 -5.178 34.111 1.00 15.59 227 ALA A O 1
ATOM 2511 N N . GLN A 1 320 ? 24.825 -3.706 35.558 1.00 19.54 228 GLN A N 1
ATOM 2512 C CA . GLN A 1 320 ? 25.431 -4.765 36.351 1.00 20.58 228 GLN A CA 1
ATOM 2513 C C . GLN A 1 320 ? 24.343 -5.513 37.132 1.00 19.41 228 GLN A C 1
ATOM 2514 O O . GLN A 1 320 ? 24.385 -6.736 37.252 1.00 18.56 228 GLN A O 1
ATOM 2520 N N . SER A 1 321 ? 23.332 -4.788 37.600 1.00 18.80 229 SER A N 1
ATOM 2521 C CA . SER A 1 321 ? 22.235 -5.402 38.349 1.00 19.93 229 SER A CA 1
ATOM 2522 C C . SER A 1 321 ? 21.434 -6.331 37.447 1.00 20.00 229 SER A C 1
ATOM 2523 O O . SER A 1 321 ? 21.011 -7.400 37.858 1.00 19.47 229 SER A O 1
ATOM 2526 N N . LEU A 1 322 ? 21.184 -5.887 36.224 1.00 20.66 230 LEU A N 1
ATOM 2527 C CA . LEU A 1 322 ? 20.432 -6.675 35.265 1.00 19.45 230 LEU A CA 1
ATOM 2528 C C . LEU A 1 322 ? 21.232 -7.931 34.925 1.00 19.50 230 LEU A C 1
ATOM 2529 O O . LEU A 1 322 ? 20.673 -9.021 34.838 1.00 21.58 230 LEU A O 1
ATOM 2534 N N . ARG A 1 323 ? 22.547 -7.794 34.799 1.00 20.31 231 ARG A N 1
ATOM 2535 C CA . ARG A 1 323 ? 23.401 -8.933 34.458 1.00 22.88 231 ARG A CA 1
ATOM 2536 C C . ARG A 1 323 ? 23.417 -10.062 35.472 1.00 24.44 231 ARG A C 1
ATOM 2537 O O . ARG A 1 323 ? 23.451 -11.241 35.105 1.00 23.74 231 ARG A O 1
ATOM 2545 N N . SER A 1 324 ? 23.341 -9.696 36.746 1.00 25.74 232 SER A N 1
ATOM 2546 C CA . SER A 1 324 ? 23.359 -10.668 37.831 1.00 27.46 232 SER A CA 1
ATOM 2547 C C . SER A 1 324 ? 22.373 -11.824 37.728 1.00 27.93 232 SER A C 1
ATOM 2548 O O . SER A 1 324 ? 22.732 -12.967 38.012 1.00 33.70 232 SER A O 1
ATOM 2551 N N . LEU A 1 325 ? 21.168 -11.554 37.244 1.00 25.37 233 LEU A N 1
ATOM 2552 C CA . LEU A 1 325 ? 20.161 -12.587 37.127 1.00 24.22 233 LEU A CA 1
ATOM 2553 C C . LEU A 1 325 ? 20.432 -13.752 36.169 1.00 28.18 233 LEU A C 1
ATOM 2554 O O . LEU A 1 325 ? 20.413 -14.912 36.584 1.00 28.25 233 LEU A O 1
ATOM 2559 N N . HIS A 1 326 ? 20.651 -13.455 34.887 1.00 27.90 234 HIS A N 1
ATOM 2560 C CA . HIS A 1 326 ? 20.906 -14.498 33.898 1.00 26.43 234 HIS A CA 1
ATOM 2561 C C . HIS A 1 326 ? 22.226 -14.328 33.140 1.00 26.05 234 HIS A C 1
ATOM 2562 O O . HIS A 1 326 ? 22.492 -15.068 32.199 1.00 27.23 234 HIS A O 1
ATOM 2569 N N . GLY A 1 327 ? 23.042 -13.356 33.530 1.00 24.75 235 GLY A N 1
ATOM 2570 C CA . GLY A 1 327 ? 24.309 -13.146 32.854 1.00 25.23 235 GLY A CA 1
ATOM 2571 C C . GLY A 1 327 ? 24.206 -12.433 31.518 1.00 25.47 235 GLY A C 1
ATOM 2572 O O . GLY A 1 327 ? 25.140 -12.469 30.717 1.00 27.25 235 GLY A O 1
ATOM 2573 N N . THR A 1 328 ? 23.083 -11.763 31.281 1.00 24.58 236 THR A N 1
ATOM 2574 C CA . THR A 1 328 ? 22.867 -11.038 30.034 1.00 21.63 236 THR A CA 1
ATOM 2575 C C . THR A 1 328 ? 23.741 -9.785 30.015 1.00 21.31 236 THR A C 1
ATOM 2576 O O . THR A 1 328 ? 23.676 -8.960 30.924 1.00 20.59 236 THR A O 1
ATOM 2580 N N . LYS A 1 329 ? 24.505 -9.603 28.948 1.00 20.81 237 LYS A N 1
ATOM 2581 C CA . LYS A 1 329 ? 25.377 -8.441 28.856 1.00 23.66 237 LYS A CA 1
ATOM 2582 C C . LYS A 1 329 ? 24.805 -7.292 28.026 1.00 21.42 237 LYS A C 1
ATOM 2583 O O . LYS A 1 329 ? 24.304 -7.489 26.922 1.00 22.09 237 LYS A O 1
ATOM 2589 N N . TYR A 1 330 ? 24.889 -6.091 28.583 1.00 20.02 238 TYR A N 1
ATOM 2590 C CA . TYR A 1 330 ? 24.393 -4.887 27.932 1.00 20.44 238 TYR A CA 1
ATOM 2591 C C . TYR A 1 330 ? 25.505 -3.886 27.692 1.00 21.52 238 TYR A C 1
ATOM 2592 O O . TYR A 1 330 ? 26.419 -3.784 28.504 1.00 23.02 238 TYR A O 1
ATOM 2601 N N . LYS A 1 331 ? 25.453 -3.184 26.563 1.00 21.53 239 LYS A N 1
ATOM 2602 C CA . LYS A 1 331 ? 26.456 -2.174 26.238 1.00 21.07 239 LYS A CA 1
ATOM 2603 C C . LYS A 1 331 ? 25.854 -0.900 26.825 1.00 20.69 239 LYS A C 1
ATOM 2604 O O . LYS A 1 331 ? 24.652 -0.661 26.693 1.00 20.84 239 LYS A O 1
ATOM 2610 N N . VAL A 1 332 ? 26.683 -0.065 27.432 1.00 18.79 240 VAL A N 1
ATOM 2611 C CA . VAL A 1 332 ? 26.222 1.173 28.046 1.00 19.57 240 VAL A CA 1
ATOM 2612 C C . VAL A 1 332 ? 26.902 2.426 27.466 1.00 20.91 240 VAL A C 1
ATOM 2613 O O . VAL A 1 332 ? 28.101 2.402 27.177 1.00 21.26 240 VAL A O 1
ATOM 2617 N N . GLY A 1 333 ? 26.141 3.508 27.280 1.00 19.24 241 GLY A N 1
ATOM 2618 C CA . GLY A 1 333 ? 26.716 4.739 26.747 1.00 19.10 241 GLY A CA 1
ATOM 2619 C C . GLY A 1 333 ? 25.747 5.722 26.109 1.00 17.88 241 GLY A C 1
ATOM 2620 O O . GLY A 1 333 ? 24.556 5.441 26.014 1.00 16.83 241 GLY A O 1
ATOM 2621 N N . PRO A 1 334 ? 26.226 6.906 25.699 1.00 17.49 242 PRO A N 1
ATOM 2622 C CA . PRO A 1 334 ? 25.386 7.918 25.059 1.00 16.43 242 PRO A CA 1
ATOM 2623 C C . PRO A 1 334 ? 24.937 7.298 23.739 1.00 18.05 242 PRO A C 1
ATOM 2624 O O . PRO A 1 334 ? 25.669 6.499 23.137 1.00 16.09 242 PRO A O 1
ATOM 2628 N N . ILE A 1 335 ? 23.761 7.681 23.266 1.00 16.12 243 ILE A N 1
ATOM 2629 C CA . ILE A 1 335 ? 23.240 7.138 22.012 1.00 16.84 243 ILE A CA 1
ATOM 2630 C C . ILE A 1 335 ? 24.210 7.217 20.835 1.00 16.17 243 ILE A C 1
ATOM 2631 O O . ILE A 1 335 ? 24.475 6.211 20.176 1.00 17.73 243 ILE A O 1
ATOM 2636 N N . CYS A 1 336 ? 24.772 8.390 20.593 1.00 17.14 244 CYS A N 1
ATOM 2637 C CA . CYS A 1 336 ? 25.691 8.522 19.480 1.00 21.14 244 CYS A CA 1
ATOM 2638 C C . CYS A 1 336 ? 26.897 7.611 19.540 1.00 20.45 244 CYS A C 1
ATOM 2639 O O . CYS A 1 336 ? 27.383 7.164 18.505 1.00 21.25 244 CYS A O 1
ATOM 2642 N N . SER A 1 337 ? 27.355 7.294 20.743 1.00 21.20 245 SER A N 1
ATOM 2643 C CA . SER A 1 337 ? 28.516 6.422 20.890 1.00 23.63 245 SER A CA 1
ATOM 2644 C C . SER A 1 337 ? 28.167 4.962 20.716 1.00 23.79 245 SER A C 1
ATOM 2645 O O . SER A 1 337 ? 28.911 4.224 20.068 1.00 25.09 245 SER A O 1
ATOM 2648 N N . VAL A 1 338 ? 27.056 4.547 21.324 1.00 21.37 246 VAL A N 1
ATOM 2649 C CA . VAL A 1 338 ? 26.601 3.164 21.262 1.00 20.79 246 VAL A CA 1
ATOM 2650 C C . VAL A 1 338 ? 26.058 2.715 19.909 1.00 22.20 246 VAL A C 1
ATOM 2651 O O . VAL A 1 338 ? 26.311 1.592 19.484 1.00 22.56 246 VAL A O 1
ATOM 2655 N N . ILE A 1 339 ? 25.278 3.567 19.257 1.00 20.83 247 ILE A N 1
ATOM 2656 C CA . ILE A 1 339 ? 24.714 3.229 17.954 1.00 22.92 247 ILE A CA 1
ATOM 2657 C C . ILE A 1 339 ? 25.383 4.179 16.967 1.00 24.18 247 ILE A C 1
ATOM 2658 O O . ILE A 1 339 ? 26.361 3.817 16.319 1.00 27.08 247 ILE A O 1
ATOM 2663 N N . TYR A 1 340 ? 24.885 5.405 16.911 1.00 24.37 248 TYR A N 1
ATOM 2664 C CA . TYR A 1 340 ? 25.405 6.451 16.045 1.00 25.64 248 TYR A CA 1
ATOM 2665 C C . TYR A 1 340 ? 24.472 7.649 16.127 1.00 24.35 248 TYR A C 1
ATOM 2666 O O . TYR A 1 340 ? 23.535 7.654 16.931 1.00 23.86 248 TYR A O 1
ATOM 2675 N N . GLN A 1 341 ? 24.747 8.675 15.331 1.00 21.70 249 GLN A N 1
ATOM 2676 C CA . GLN A 1 341 ? 23.927 9.876 15.323 1.00 22.96 249 GLN A CA 1
ATOM 2677 C C . GLN A 1 341 ? 22.510 9.608 14.784 1.00 23.34 249 GLN A C 1
ATOM 2678 O O . GLN A 1 341 ? 22.336 9.038 13.700 1.00 24.06 249 GLN A O 1
ATOM 2684 N N . ALA A 1 342 ? 21.507 10.018 15.556 1.00 20.92 250 ALA A N 1
ATOM 2685 C CA . ALA A 1 342 ? 20.101 9.840 15.197 1.00 18.44 250 ALA A CA 1
ATOM 2686 C C . ALA A 1 342 ? 19.377 11.044 15.770 1.00 17.57 250 ALA A C 1
ATOM 2687 O O . ALA A 1 342 ? 19.457 11.285 16.968 1.00 19.24 250 ALA A O 1
ATOM 2689 N N . SER A 1 343 ? 18.630 11.761 14.938 1.00 17.89 251 SER A N 1
ATOM 2690 C CA . SER A 1 343 ? 17.892 12.952 15.372 1.00 17.49 251 SER A CA 1
ATOM 2691 C C . SER A 1 343 ? 16.419 12.714 15.756 1.00 15.70 251 SER A C 1
ATOM 2692 O O . SER A 1 343 ? 15.819 11.699 15.381 1.00 14.73 251 SER A O 1
ATOM 2695 N N . GLY A 1 344 ? 15.865 13.663 16.506 1.00 14.87 252 GLY A N 1
ATOM 2696 C CA . GLY A 1 344 ? 14.480 13.596 16.948 1.00 17.52 252 GLY A CA 1
ATOM 2697 C C . GLY A 1 344 ? 14.072 12.500 17.926 1.00 18.41 252 GLY A C 1
ATOM 2698 O O . GLY A 1 344 ? 12.886 12.114 17.964 1.00 16.96 252 GLY A O 1
ATOM 2699 N N . GLY A 1 345 ? 15.022 12.031 18.736 1.00 16.08 253 GLY A N 1
ATOM 2700 C CA . GLY A 1 345 ? 14.740 10.981 19.702 1.00 14.59 253 GLY A CA 1
ATOM 2701 C C . GLY A 1 345 ? 14.080 11.518 20.953 1.00 13.30 253 GLY A C 1
ATOM 2702 O O . GLY A 1 345 ? 14.353 12.656 21.355 1.00 12.99 253 GLY A O 1
ATOM 2703 N N . SER A 1 346 ? 13.262 10.684 21.594 1.00 13.31 254 SER A N 1
ATOM 2704 C CA . SER A 1 346 ? 12.558 11.084 22.806 1.00 12.56 254 SER A CA 1
ATOM 2705 C C . SER A 1 346 ? 13.411 11.443 24.013 1.00 12.69 254 SER A C 1
ATOM 2706 O O . SER A 1 346 ? 13.151 12.472 24.630 1.00 12.59 254 SER A O 1
ATOM 2709 N N . ILE A 1 347 ? 14.447 10.652 24.328 1.00 13.84 255 ILE A N 1
ATOM 2710 C CA . ILE A 1 347 ? 15.275 10.978 25.496 1.00 13.12 255 ILE A CA 1
ATOM 2711 C C . ILE A 1 347 ? 16.121 12.223 25.334 1.00 14.49 255 ILE A C 1
ATOM 2712 O O . ILE A 1 347 ? 16.538 12.804 26.330 1.00 13.96 255 ILE A O 1
ATOM 2717 N N . ASP A 1 348 ? 16.362 12.648 24.090 1.00 13.72 256 ASP A N 1
ATOM 2718 C CA . ASP A 1 348 ? 17.157 13.858 23.841 1.00 14.24 256 ASP A CA 1
ATOM 2719 C C . ASP A 1 348 ? 16.240 15.047 24.133 1.00 13.48 256 ASP A C 1
ATOM 2720 O O . ASP A 1 348 ? 16.665 16.054 24.682 1.00 15.73 256 ASP A O 1
ATOM 2725 N N . TRP A 1 349 ? 14.970 14.924 23.755 1.00 14.65 257 TRP A N 1
ATOM 2726 C CA . TRP A 1 349 ? 14.006 15.986 23.997 1.00 14.04 257 TRP A CA 1
ATOM 2727 C C . TRP A 1 349 ? 13.774 16.091 25.517 1.00 13.82 257 TRP A C 1
ATOM 2728 O O . TRP A 1 349 ? 13.835 17.184 26.078 1.00 14.72 257 TRP A O 1
ATOM 2739 N N . SER A 1 350 ? 13.526 14.957 26.180 1.00 14.12 258 SER A N 1
ATOM 2740 C CA . SER A 1 350 ? 13.280 14.969 27.619 1.00 13.94 258 SER A CA 1
ATOM 2741 C C . SER A 1 350 ? 14.443 15.525 28.407 1.00 14.66 258 SER A C 1
ATOM 2742 O O . SER A 1 350 ? 14.237 16.285 29.340 1.00 14.94 258 SER A O 1
ATOM 2745 N N . TYR A 1 351 ? 15.664 15.192 28.008 1.00 14.63 259 TYR A N 1
ATOM 2746 C CA . TYR A 1 351 ? 16.822 15.704 28.724 1.00 16.37 259 TYR A CA 1
ATOM 2747 C C . TYR A 1 351 ? 16.917 17.212 28.522 1.00 17.03 259 TYR A C 1
ATOM 2748 O O . TYR A 1 351 ? 17.082 17.960 29.486 1.00 17.34 259 TYR A O 1
ATOM 2757 N N . ASP A 1 352 ? 16.796 17.656 27.273 1.00 19.00 260 ASP A N 1
ATOM 2758 C CA . ASP A 1 352 ? 16.865 19.080 26.947 1.00 19.60 260 ASP A CA 1
ATOM 2759 C C . ASP A 1 352 ? 15.739 19.836 27.618 1.00 21.23 260 ASP A C 1
ATOM 2760 O O . ASP A 1 352 ? 15.845 21.039 27.863 1.00 22.71 260 ASP A O 1
ATOM 2765 N N . TYR A 1 353 ? 14.635 19.146 27.869 1.00 19.39 261 TYR A N 1
ATOM 2766 C CA . TYR A 1 353 ? 13.505 19.774 28.519 1.00 19.33 261 TYR A CA 1
ATOM 2767 C C . TYR A 1 353 ? 13.786 19.910 30.026 1.00 21.18 261 TYR A C 1
ATOM 2768 O O . TYR A 1 353 ? 13.070 20.617 30.733 1.00 23.43 261 TYR A O 1
ATOM 2777 N N . GLY A 1 354 ? 14.804 19.209 30.518 1.00 18.60 262 GLY A N 1
ATOM 2778 C CA . GLY A 1 354 ? 15.145 19.278 31.928 1.00 18.99 262 GLY A CA 1
ATOM 2779 C C . GLY A 1 354 ? 14.997 17.994 32.743 1.00 19.73 262 GLY A C 1
ATOM 2780 O O . GLY A 1 354 ? 15.145 18.022 33.967 1.00 22.00 262 GLY A O 1
ATOM 2781 N N . ILE A 1 355 ? 14.690 16.875 32.097 1.00 17.00 263 ILE A N 1
ATOM 2782 C CA . ILE A 1 355 ? 14.533 15.610 32.809 1.00 16.47 263 ILE A CA 1
ATOM 2783 C C . ILE A 1 355 ? 15.892 14.939 32.713 1.00 16.60 263 ILE A C 1
ATOM 2784 O O . ILE A 1 355 ? 16.221 14.300 31.716 1.00 16.54 263 ILE A O 1
ATOM 2789 N N . LYS A 1 356 ? 16.681 15.128 33.764 1.00 17.75 264 LYS A N 1
ATOM 2790 C CA . LYS A 1 356 ? 18.033 14.593 33.872 1.00 18.26 264 LYS A CA 1
ATOM 2791 C C . LYS A 1 356 ? 18.202 13.094 33.673 1.00 16.84 264 LYS A C 1
ATOM 2792 O O . LYS A 1 356 ? 19.091 12.643 32.947 1.00 15.48 264 LYS A O 1
ATOM 2798 N N . TYR A 1 357 ? 17.371 12.318 34.343 1.00 15.52 265 TYR A N 1
ATOM 2799 C CA . TYR A 1 357 ? 17.459 10.870 34.231 1.00 14.98 265 TYR A CA 1
ATOM 2800 C C . TYR A 1 357 ? 16.633 10.332 33.073 1.00 15.52 265 TYR A C 1
ATOM 2801 O O . TYR A 1 357 ? 15.532 9.804 33.263 1.00 15.86 265 TYR A O 1
ATOM 2810 N N . SER A 1 358 ? 17.165 10.509 31.869 1.00 14.89 266 SER A N 1
ATOM 2811 C CA . SER A 1 358 ? 16.511 10.051 30.649 1.00 13.95 266 SER A CA 1
ATOM 2812 C C . SER A 1 358 ? 17.340 8.891 30.085 1.00 13.17 266 SER A C 1
ATOM 2813 O O . SER A 1 358 ? 18.522 9.056 29.765 1.00 13.50 266 SER A O 1
ATOM 2816 N N . PHE A 1 359 ? 16.720 7.714 30.002 1.00 13.16 267 PHE A N 1
ATOM 2817 C CA . PHE A 1 359 ? 17.376 6.499 29.503 1.00 11.67 267 PHE A CA 1
ATOM 2818 C C . PHE A 1 359 ? 16.522 5.709 28.510 1.00 13.17 267 PHE A C 1
ATOM 2819 O O . PHE A 1 359 ? 15.284 5.708 28.585 1.00 13.50 267 PHE A O 1
ATOM 2827 N N . ALA A 1 360 ? 17.196 4.994 27.614 1.00 12.61 268 ALA A N 1
ATOM 2828 C CA . ALA A 1 360 ? 16.527 4.181 26.629 1.00 11.03 268 ALA A CA 1
ATOM 2829 C C . ALA A 1 360 ? 17.142 2.792 26.705 1.00 11.79 268 ALA A C 1
ATOM 2830 O O . ALA A 1 360 ? 18.361 2.655 26.817 1.00 14.08 268 ALA A O 1
ATOM 2832 N N . PHE A 1 361 ? 16.292 1.771 26.768 1.00 12.45 269 PHE A N 1
ATOM 2833 C CA . PHE A 1 361 ? 16.726 0.379 26.836 1.00 12.24 269 PHE A CA 1
ATOM 2834 C C . PHE A 1 361 ? 16.408 -0.298 25.501 1.00 12.17 269 PHE A C 1
ATOM 2835 O O . PHE A 1 361 ? 15.3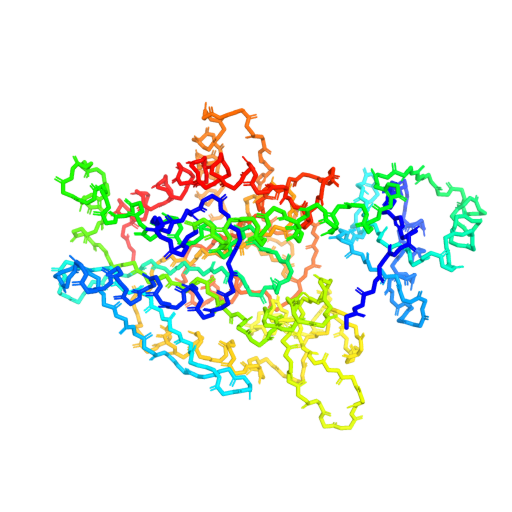43 -0.053 24.929 1.00 12.37 269 PHE A O 1
ATOM 2843 N N . GLU A 1 362 ? 17.326 -1.126 25.010 1.00 13.20 270 GLU A N 1
ATOM 2844 C CA . GLU A 1 362 ? 17.141 -1.883 23.761 1.00 11.97 270 GLU A CA 1
ATOM 2845 C C . GLU A 1 362 ? 17.282 -3.298 24.364 1.00 11.36 270 GLU A C 1
ATOM 2846 O O . GLU A 1 362 ? 18.372 -3.712 24.760 1.00 11.37 270 GLU A O 1
ATOM 2852 N N . LEU A 1 363 ? 16.149 -3.973 24.541 1.00 11.40 271 LEU A N 1
ATOM 2853 C CA . LEU A 1 363 ? 16.090 -5.320 25.126 1.00 13.51 271 LEU A CA 1
ATOM 2854 C C . LEU A 1 363 ? 16.646 -6.494 24.310 1.00 13.82 271 LEU A C 1
ATOM 2855 O O . LEU A 1 363 ? 17.250 -6.293 23.255 1.00 15.63 271 LEU A O 1
ATOM 2860 N N . ARG A 1 364 ? 16.496 -7.711 24.833 1.00 12.21 272 ARG A N 1
ATOM 2861 C CA . ARG A 1 364 ? 16.981 -8.911 24.142 1.00 14.44 272 ARG A CA 1
ATOM 2862 C C . ARG A 1 364 ? 16.358 -9.010 22.736 1.00 15.74 272 ARG A C 1
ATOM 2863 O O . ARG A 1 364 ? 15.250 -8.519 22.514 1.00 16.90 272 ARG A O 1
ATOM 2871 N N . ASP A 1 365 ? 17.045 -9.660 21.794 1.00 15.13 273 ASP A N 1
ATOM 2872 C CA . ASP A 1 365 ? 18.348 -10.271 22.034 1.00 14.49 273 ASP A CA 1
ATOM 2873 C C . ASP A 1 365 ? 19.406 -9.495 21.250 1.00 15.65 273 ASP A C 1
ATOM 2874 O O . ASP A 1 365 ? 19.351 -8.270 21.194 1.00 14.97 273 ASP A O 1
ATOM 2879 N N . THR A 1 366 ? 20.395 -10.179 20.684 1.00 17.69 274 THR A N 1
ATOM 2880 C CA . THR A 1 366 ? 21.413 -9.465 19.922 1.00 19.68 274 THR A CA 1
ATOM 2881 C C . THR A 1 366 ? 21.334 -9.781 18.419 1.00 21.49 274 THR A C 1
ATOM 2882 O O . THR A 1 366 ? 22.206 -9.364 17.655 1.00 23.84 274 THR A O 1
ATOM 2886 N N . GLY A 1 367 ? 20.318 -10.540 18.002 1.00 19.93 275 GLY A N 1
ATOM 2887 C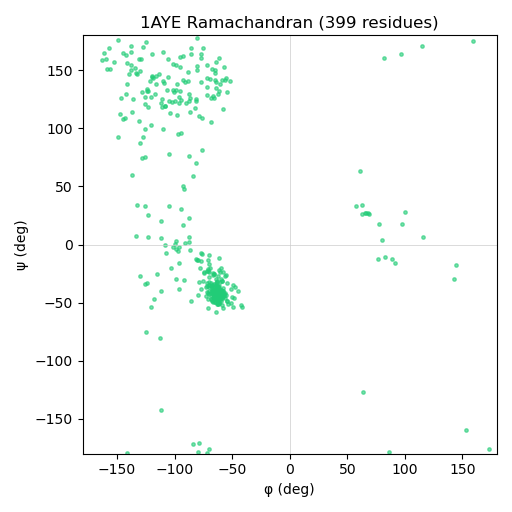 CA . GLY A 1 367 ? 20.189 -10.867 16.589 1.00 20.50 275 GLY A CA 1
ATOM 2888 C C . GLY A 1 367 ? 19.700 -12.247 16.191 1.00 20.57 275 GLY A C 1
ATOM 2889 O O . GLY A 1 367 ? 19.086 -12.391 15.139 1.00 23.28 275 GLY A O 1
ATOM 2890 N N . ARG A 1 368 ? 19.969 -13.264 17.008 1.00 21.36 276 ARG A N 1
ATOM 2891 C CA . ARG A 1 368 ? 19.529 -14.625 16.688 1.00 22.65 276 ARG A CA 1
ATOM 2892 C C . ARG A 1 368 ? 18.048 -14.687 16.313 1.00 22.03 276 ARG A C 1
ATOM 2893 O O . ARG A 1 368 ? 17.674 -15.368 15.363 1.00 23.08 276 ARG A O 1
ATOM 2901 N N . TYR A 1 369 ? 17.199 -14.015 17.085 1.00 19.70 277 TYR A N 1
ATOM 2902 C CA . TYR A 1 369 ? 15.770 -14.010 16.801 1.00 19.15 277 TYR A CA 1
ATOM 2903 C C . TYR A 1 369 ? 15.324 -12.602 16.453 1.00 16.45 277 TYR A C 1
ATOM 2904 O O . TYR A 1 369 ? 14.317 -12.422 15.785 1.00 17.83 277 TYR A O 1
ATOM 2913 N N . GLY A 1 370 ? 16.056 -11.608 16.949 1.00 17.14 278 GLY A N 1
ATOM 2914 C CA . GLY A 1 370 ? 15.722 -10.218 16.688 1.00 15.59 278 GLY A CA 1
ATOM 2915 C C . GLY A 1 370 ? 14.366 -9.844 17.272 1.00 18.12 278 GLY A C 1
ATOM 2916 O O . GLY A 1 370 ? 14.094 -10.101 18.442 1.00 17.71 278 GLY A O 1
ATOM 2917 N N . PHE A 1 371 ? 13.493 -9.290 16.436 1.00 17.26 279 PHE A N 1
ATOM 2918 C CA . PHE A 1 371 ? 12.156 -8.882 16.858 1.00 15.60 279 PHE A CA 1
ATOM 2919 C C . PHE A 1 371 ? 11.252 -10.063 17.128 1.00 15.94 279 PHE A C 1
ATOM 2920 O O . PHE A 1 371 ? 10.268 -9.929 17.850 1.00 16.95 279 PHE A O 1
ATOM 2928 N N . LEU A 1 372 ? 11.590 -11.217 16.558 1.00 14.83 280 LEU A N 1
ATOM 2929 C CA . LEU A 1 372 ? 10.799 -12.426 16.741 1.00 16.45 280 LEU A CA 1
ATOM 2930 C C . LEU A 1 372 ? 11.315 -13.265 17.910 1.00 16.75 280 LEU A C 1
ATOM 2931 O O . LEU A 1 372 ? 11.541 -14.470 17.774 1.00 18.32 280 LEU A O 1
ATOM 2936 N N . LEU A 1 373 ? 11.504 -12.617 19.056 1.00 17.41 281 LEU A N 1
ATOM 2937 C CA . LEU A 1 373 ? 11.995 -13.280 20.255 1.00 16.66 281 LEU A CA 1
ATOM 2938 C C . LEU A 1 373 ? 10.956 -14.300 20.727 1.00 16.44 281 LEU A C 1
ATOM 2939 O O . LEU A 1 373 ? 9.787 -13.968 20.896 1.00 16.38 281 LEU A O 1
ATOM 2944 N N . PRO A 1 374 ? 11.360 -15.564 20.915 1.00 17.12 282 PRO A N 1
ATOM 2945 C CA . PRO A 1 374 ? 10.384 -16.563 21.364 1.00 18.32 282 PRO A CA 1
ATOM 2946 C C . PRO A 1 374 ? 9.725 -16.222 22.709 1.00 19.80 282 PRO A C 1
ATOM 2947 O O . PRO A 1 374 ? 10.361 -15.653 23.605 1.00 20.06 282 PRO A O 1
ATOM 2951 N N . ALA A 1 375 ? 8.437 -16.520 22.822 1.00 19.06 283 ALA A N 1
ATOM 2952 C CA . ALA A 1 375 ? 7.691 -16.240 24.034 1.00 21.34 283 ALA A CA 1
ATOM 2953 C C . ALA A 1 375 ? 8.376 -16.737 25.302 1.00 22.51 283 ALA A C 1
ATOM 2954 O O . ALA A 1 375 ? 8.337 -16.058 26.332 1.00 21.97 283 ALA A O 1
ATOM 2956 N N . ARG A 1 376 ? 9.063 -17.873 25.226 1.00 22.38 284 ARG A N 1
ATOM 2957 C CA . ARG A 1 376 ? 9.741 -18.397 26.410 1.00 23.20 284 ARG A CA 1
ATOM 2958 C C . ARG A 1 376 ? 10.837 -17.487 26.988 1.00 23.24 284 ARG A C 1
ATOM 2959 O O . ARG A 1 376 ? 11.317 -17.723 28.104 1.00 22.61 284 ARG A O 1
ATOM 2967 N N . GLN A 1 377 ? 11.230 -16.453 26.242 1.00 20.37 285 GLN A N 1
ATOM 2968 C CA . GLN A 1 377 ? 12.252 -15.532 26.712 1.00 18.24 285 GLN A CA 1
ATOM 2969 C C . GLN A 1 377 ? 11.645 -14.259 27.295 1.00 18.17 285 GLN A C 1
ATOM 2970 O O . GLN A 1 377 ? 12.368 -13.434 27.852 1.00 18.50 285 GLN A O 1
ATOM 2976 N N . ILE A 1 378 ? 10.321 -14.123 27.227 1.00 17.75 286 ILE A N 1
ATOM 2977 C CA . ILE A 1 378 ? 9.660 -12.931 27.763 1.00 17.29 286 ILE A CA 1
ATOM 2978 C C . ILE A 1 378 ? 9.859 -12.785 29.272 1.00 17.77 286 ILE A C 1
ATOM 2979 O O . ILE A 1 378 ? 10.287 -11.721 29.738 1.00 16.51 286 ILE A O 1
ATOM 2984 N N . LEU A 1 379 ? 9.595 -13.845 30.036 1.00 17.90 287 LEU A N 1
ATOM 2985 C CA . LEU A 1 379 ? 9.770 -13.762 31.497 1.00 19.16 287 LEU A CA 1
ATOM 2986 C C . LEU A 1 379 ? 11.220 -13.469 31.930 1.00 18.68 287 LEU A C 1
ATOM 2987 O O . LEU A 1 379 ? 11.446 -12.571 32.755 1.00 17.83 287 LEU A O 1
ATOM 2992 N N . PRO A 1 380 ? 12.215 -14.209 31.386 1.00 18.34 288 PRO A N 1
ATOM 2993 C CA . PRO A 1 380 ? 13.625 -13.972 31.735 1.00 16.43 288 PRO A CA 1
ATOM 2994 C C . PRO A 1 380 ? 13.998 -12.522 31.402 1.00 15.06 288 PRO A C 1
ATOM 2995 O O . PRO A 1 380 ? 14.760 -11.889 32.141 1.00 15.79 288 PRO A O 1
ATOM 2999 N N . THR A 1 381 ? 13.500 -12.019 30.269 1.00 14.16 289 THR A N 1
ATOM 3000 C CA . THR A 1 381 ? 13.773 -10.642 29.834 1.00 14.89 289 THR A CA 1
ATOM 3001 C C . THR A 1 381 ? 13.173 -9.622 30.810 1.00 14.65 289 THR A C 1
ATOM 3002 O O . THR A 1 381 ? 13.871 -8.711 31.252 1.00 15.38 289 THR A O 1
ATOM 3006 N N . ALA A 1 382 ? 11.896 -9.786 31.157 1.00 16.39 290 ALA A N 1
ATOM 3007 C CA . ALA A 1 382 ? 11.214 -8.872 32.084 1.00 16.33 290 ALA A CA 1
ATOM 3008 C C . ALA A 1 382 ? 11.822 -8.879 33.490 1.00 15.65 290 ALA A C 1
ATOM 3009 O O . ALA A 1 382 ? 12.011 -7.818 34.080 1.00 15.71 290 ALA A O 1
ATOM 3011 N N . GLU A 1 383 ? 12.174 -10.061 33.995 1.00 16.38 291 GLU A N 1
ATOM 3012 C CA . GLU A 1 383 ? 12.770 -10.204 35.333 1.00 18.45 291 GLU A CA 1
ATOM 3013 C C . GLU A 1 383 ? 14.112 -9.493 35.458 1.00 18.26 291 GLU A C 1
ATOM 3014 O O . GLU A 1 383 ? 14.336 -8.739 36.405 1.00 17.75 291 GLU A O 1
ATOM 3020 N N . GLU A 1 384 ? 15.013 -9.736 34.511 1.00 15.35 292 GLU A N 1
ATOM 3021 C CA . GLU A 1 384 ? 16.319 -9.093 34.562 1.00 15.85 292 GLU A CA 1
ATOM 3022 C C . GLU A 1 384 ? 16.216 -7.591 34.278 1.00 16.54 292 GLU A C 1
ATOM 3023 O O . GLU A 1 384 ? 16.952 -6.797 34.871 1.00 18.18 292 GLU A O 1
ATOM 3029 N N . THR A 1 385 ? 15.268 -7.185 33.432 1.00 15.15 293 THR A N 1
ATOM 3030 C CA . THR A 1 385 ? 15.116 -5.772 33.110 1.00 13.54 293 THR A CA 1
ATOM 3031 C C . THR A 1 385 ? 14.618 -5.040 34.332 1.00 12.76 293 THR A C 1
ATOM 3032 O O . THR A 1 385 ? 15.015 -3.904 34.580 1.00 14.11 293 THR A O 1
ATOM 3036 N N . TRP A 1 386 ? 13.810 -5.719 35.135 1.00 13.86 294 TRP A N 1
ATOM 3037 C CA . TRP A 1 386 ? 13.270 -5.111 36.355 1.00 16.00 294 TRP A CA 1
ATOM 3038 C C . TRP A 1 386 ? 14.409 -4.678 37.289 1.00 14.33 294 TRP A C 1
ATOM 3039 O O . TRP A 1 386 ? 14.338 -3.609 37.898 1.00 13.98 294 TRP A O 1
ATOM 3050 N N . LEU A 1 387 ? 15.463 -5.490 37.376 1.00 14.14 295 LEU A N 1
ATOM 3051 C CA . LEU A 1 387 ? 16.617 -5.172 38.234 1.00 16.23 295 LEU A CA 1
ATOM 3052 C C . LEU A 1 387 ? 17.296 -3.873 37.783 1.00 16.19 295 LEU A C 1
ATOM 3053 O O . LEU A 1 387 ? 17.721 -3.066 38.609 1.00 15.33 295 LEU A O 1
ATOM 3058 N N . GLY A 1 388 ? 17.399 -3.680 36.471 1.00 13.59 296 GLY A N 1
ATOM 3059 C CA . GLY A 1 388 ? 18.014 -2.482 35.950 1.00 11.60 296 GLY A CA 1
ATOM 3060 C C . GLY A 1 388 ? 17.114 -1.293 36.206 1.00 11.61 296 GLY A C 1
ATOM 3061 O O . GLY A 1 388 ? 17.590 -0.252 36.625 1.00 13.17 296 GLY A O 1
ATOM 3062 N N . LEU A 1 389 ? 15.809 -1.449 36.001 1.00 12.45 297 LEU A N 1
ATOM 3063 C CA . LEU A 1 389 ? 14.850 -0.355 36.218 1.00 13.14 297 LEU A CA 1
ATOM 3064 C C . LEU A 1 389 ? 14.808 0.077 37.678 1.00 14.81 297 LEU A C 1
ATOM 3065 O O . LEU A 1 389 ? 14.778 1.270 37.983 1.00 16.98 297 LEU A O 1
ATOM 3070 N N . LYS A 1 390 ? 14.800 -0.901 38.578 1.00 17.17 298 LYS A N 1
ATOM 3071 C CA . LYS A 1 390 ? 14.757 -0.639 40.015 1.00 18.17 298 LYS A CA 1
ATOM 3072 C C . LYS A 1 390 ? 15.987 0.167 40.432 1.00 18.38 298 LYS A C 1
ATOM 3073 O O . LYS A 1 390 ? 15.869 1.138 41.176 1.00 17.45 298 LYS A O 1
ATOM 3079 N N . ALA A 1 391 ? 17.159 -0.222 39.934 1.00 17.24 299 ALA A N 1
ATOM 3080 C CA . ALA A 1 391 ? 18.407 0.473 40.251 1.00 17.20 299 ALA A CA 1
ATOM 3081 C C . ALA A 1 391 ? 18.323 1.969 39.866 1.00 16.51 299 ALA A C 1
ATOM 3082 O O . ALA A 1 391 ? 18.775 2.857 40.612 1.00 15.68 299 ALA A O 1
ATOM 3084 N N . ILE A 1 392 ? 17.759 2.249 38.693 1.00 14.33 300 ILE A N 1
ATOM 3085 C CA . ILE A 1 392 ? 17.617 3.630 38.235 1.00 14.63 300 ILE A CA 1
ATOM 3086 C C . ILE A 1 392 ? 16.592 4.370 39.131 1.00 15.12 300 ILE A C 1
ATOM 3087 O O . ILE A 1 392 ? 16.835 5.503 39.561 1.00 13.98 300 ILE A O 1
ATOM 3092 N N . MET A 1 393 ? 15.473 3.709 39.432 1.00 13.84 301 MET A N 1
ATOM 3093 C CA . MET A 1 393 ? 14.423 4.291 40.266 1.00 17.35 301 MET A CA 1
ATOM 3094 C C . MET A 1 393 ? 14.898 4.628 41.698 1.00 16.65 301 MET A C 1
ATOM 3095 O O . MET A 1 393 ? 14.497 5.654 42.273 1.00 16.13 301 MET A O 1
ATOM 3100 N N . GLU A 1 394 ? 15.758 3.772 42.255 1.00 17.44 302 GLU A N 1
ATOM 3101 C CA . GLU A 1 394 ? 16.302 3.973 43.599 1.00 17.21 302 GLU A CA 1
ATOM 3102 C C . GLU A 1 394 ? 17.177 5.222 43.587 1.00 19.27 302 GLU A C 1
ATOM 3103 O O . GLU A 1 394 ? 17.164 6.024 44.529 1.00 20.87 302 GLU A O 1
ATOM 3109 N N . HIS A 1 395 ? 17.937 5.395 42.509 1.00 18.97 303 HIS A N 1
ATOM 3110 C CA . HIS A 1 395 ? 18.806 6.557 42.389 1.00 17.14 303 HIS A CA 1
ATOM 3111 C C . HIS A 1 395 ? 17.965 7.839 42.296 1.00 16.57 303 HIS A C 1
ATOM 3112 O O . HIS A 1 395 ? 18.278 8.846 42.928 1.00 15.95 303 HIS A O 1
ATOM 3119 N N . VAL A 1 396 ? 16.914 7.812 41.485 1.00 15.95 304 VAL A N 1
ATOM 3120 C CA . VAL A 1 396 ? 16.047 8.981 41.321 1.00 16.30 304 VAL A CA 1
ATOM 3121 C C . VAL A 1 396 ? 15.471 9.346 42.687 1.00 18.54 304 VAL A C 1
ATOM 3122 O O . VAL A 1 396 ? 15.476 10.515 43.078 1.00 18.75 304 VAL A O 1
ATOM 3126 N N . ARG A 1 397 ? 15.006 8.330 43.412 1.00 18.56 305 ARG A N 1
ATOM 3127 C CA . ARG A 1 397 ? 14.422 8.512 44.748 1.00 20.07 305 ARG A CA 1
ATOM 3128 C C . ARG A 1 397 ? 15.411 9.194 45.698 1.00 19.92 305 ARG A C 1
ATOM 3129 O O . ARG A 1 397 ? 15.052 10.124 46.426 1.00 20.32 305 ARG A O 1
ATOM 3137 N N . ASP A 1 398 ? 16.658 8.743 45.655 1.00 18.92 306 ASP A N 1
ATOM 3138 C CA . ASP A 1 398 ? 17.702 9.281 46.506 1.00 19.83 306 ASP A CA 1
ATOM 3139 C C . ASP A 1 398 ? 18.363 10.565 46.066 1.00 21.92 306 ASP A C 1
ATOM 3140 O O . ASP A 1 398 ? 19.053 11.191 46.862 1.00 22.63 306 ASP A O 1
ATOM 3145 N N . HIS A 1 399 ? 18.134 10.994 44.828 1.00 22.73 307 HIS A N 1
ATOM 3146 C CA . HIS A 1 399 ? 18.754 12.222 44.332 1.00 24.52 307 HIS A CA 1
ATOM 3147 C C . HIS A 1 399 ? 17.801 13.256 43.780 1.00 25.88 307 HIS A C 1
ATOM 3148 O O . HIS A 1 399 ? 17.701 13.444 42.570 1.00 26.05 307 HIS A O 1
ATOM 3155 N N . PRO A 1 400 ? 17.087 13.952 44.675 1.00 28.16 308 PRO A N 1
ATOM 3156 C CA . PRO A 1 400 ? 16.117 14.993 44.321 1.00 27.03 308 PRO A CA 1
ATOM 3157 C C . PRO A 1 400 ? 16.779 16.179 43.654 1.00 26.11 308 PRO A C 1
ATOM 3158 O O . PRO A 1 400 ? 17.933 16.494 43.946 1.00 27.52 308 PRO A O 1
ATOM 3162 N N . TYR A 1 401 ? 16.051 16.812 42.743 1.00 24.46 309 TYR A N 1
ATOM 3163 C CA . TYR A 1 401 ? 16.547 17.975 42.026 1.00 24.51 309 TYR A CA 1
ATOM 3164 C C . TYR A 1 401 ? 15.348 18.753 41.499 1.00 25.56 309 TYR A C 1
ATOM 3165 O O . TYR A 1 401 ? 15.529 19.911 41.089 1.00 29.10 309 TYR A O 1
#